Protein AF-L0K5K0-F1 (afdb_monomer_lite)

Foldseek 3Di:
DALLVVLLVCQLPPLCLVLDDPVSSVVSVVPDRDDSVNDDLFDALCVQADVCLLVVLLVQLVVQLVVQLVVVCCVVVLDPPVNVVDVDDDLVSCLDLVSLLSSQLSSLLSLLLSLLVRVAVVRDPQLNVLFPDHSVRLSVVSSVVSSVVLVVLSVVLVVVVVVVVVVVVVVVVVLVVLLVVLVVLCVVCVVVVPPVSVVSSVVSVVVVVVVVVVVVVPPPDDDPSSVSSVVSSVVSSVVSSVSSSVSRCVSCSVVSRLLSSLSSLLSVLVSLQVVLVVLAPPPQDDDADRDDSVDDPHSVVSSVSSVQSVLLSVLSVLLRVLQPDPVVPPDDALLVVLLVLLSLLLRSVQAPGSVSSNLSSVLSSLSSVLSVLCVVVPDDSVLVVPAPLSVLSVVSNPDSHDYPVSSVSNNVSSVVSSVVSVVVVLLVVLVVLVVVLQVLQCVLLVHHDPDDADSPDNDPVRVVLSVQSVVLSVLSVLLSVVCVVCVPACLSVLLNVLSRPPSNPDPDCVLSVLLSVLLVLLVVCCVVPNPPSVLLNVVSSVCSNPPSPVCSVLSVLSVLLSVLVVLLSVLLVPDDCPALQHPPVVQSVLSSVCSNPSHNPSSVVVSLLSVLLPLDFADLVLCVVDDPLVNLVVVQVLLVLVVWDKDADPDPPPLQFGMWTDDPVWIEGEHEEEDDEPDADEQVSVVSQVVCVVVVNGQAYEYAYSYHHDPRNVVVQVVVDPRYYYQYNSNVSNSCSRGNHHRPDPPPD

Radius of gyration: 61.48 Å; chains: 1; bounding box: 123×109×156 Å

Secondary structure (DSSP, 8-state):
--HHHHHHTTTT-GGGGGGS-HHHHHHHHTTPPPPGGG------HHHHS-THHHHHHHHHHHHHHHHHHHHHHHHTTSS-HHHHHTT---HHHHSSHHHHHHHHHHHHHHHHHHHIIIIIITS-HHHHTT--S-HHHHHHHHHHHHHHHHHHHHHHHHHHHHHHHHHHHHHHHHHHHHHHHHHHHHHHHHHHT-HHHHHHHHHHHHHHHHHHHHHTTS-TTS-HHHHHHHHHHHHHHHHHHHHHHTTTSGGGHHHHHHHHHHHHHHHHHHHHHHHHHHHSPTT---------TTT-S-HHHHHHHHHHHHHHHHHHHHHHHTS--TTTS-S--HHHHHHHHHHHHT-GGGBSSHHHHHHHHHHHHHHHHHHHHHHHTT--GGGTTT-HHHHHHHHHHHSSSB-HHHHHHHHHHHHHHHHHHHHHHHHHHHHHHHHHHHHHHHHHHSSPPP----TT---HHHHHHHHHHHHHHHHHHHHHHHHHH-TT-SHHHHHHHHHHHTGGG-S--HHHHHHHHHHHHHHHHHHHH-TTHHHHHHHHHHHHHH-TTTTHHHHHHHHHHHHHHHHHHHHHHHS-TTSTT--HHHHHHHHHHHHHHT-GGGTHHHHHHHHHGGG-PPPTTGGGTS-HHHHHHHHHHHHHHTT-EEEE---TTSTT--EEEEETTEEEEEEEE---TT-EE-HHHHHHHHHHHHTTS-SEEEEEESSEEPHHHHHHHHHH-TTEEEE-HHHHHHHHHTSSPPPP-----

Structure (mmCIF, N/CA/C/O backbone):
data_AF-L0K5K0-F1
#
_entry.id   AF-L0K5K0-F1
#
loop_
_atom_site.group_PDB
_atom_site.id
_atom_site.type_symbol
_atom_site.label_atom_id
_atom_site.label_alt_id
_atom_site.label_comp_id
_atom_site.label_asym_id
_atom_site.label_entity_id
_atom_site.label_seq_id
_atom_site.pdbx_PDB_ins_code
_atom_site.Cartn_x
_atom_site.Cartn_y
_atom_site.Cartn_z
_atom_site.occupancy
_atom_site.B_iso_or_equiv
_atom_site.auth_seq_id
_atom_site.auth_comp_id
_atom_site.auth_asym_id
_atom_site.auth_atom_id
_atom_site.pdbx_PDB_model_num
ATOM 1 N N . MET A 1 1 ? -10.967 -0.265 32.533 1.00 67.75 1 MET A N 1
ATOM 2 C CA . MET A 1 1 ? -12.169 0.565 32.379 1.00 67.75 1 MET A CA 1
ATOM 3 C C . MET A 1 1 ? -12.969 0.418 33.656 1.00 67.75 1 MET A C 1
ATOM 5 O O . MET A 1 1 ? -13.229 -0.733 34.014 1.00 67.75 1 MET A O 1
ATOM 9 N N . SER A 1 2 ? -13.248 1.513 34.366 1.00 81.25 2 SER A N 1
ATOM 10 C CA . SER A 1 2 ? -14.093 1.490 35.574 1.00 81.25 2 SER A CA 1
ATOM 11 C C . SER A 1 2 ? -15.542 1.122 35.218 1.00 81.25 2 SER A C 1
ATOM 13 O O . SER A 1 2 ? -15.910 1.094 34.037 1.00 81.25 2 SER A O 1
ATOM 15 N N . LEU A 1 3 ? -16.376 0.805 36.216 1.00 81.06 3 LEU A N 1
ATOM 16 C CA . LEU A 1 3 ? -17.810 0.592 35.984 1.00 81.06 3 LEU A CA 1
ATOM 17 C C . LEU A 1 3 ? -18.489 1.864 35.466 1.00 81.06 3 LEU A C 1
ATOM 19 O O . LEU A 1 3 ? -19.239 1.794 34.495 1.00 81.06 3 LEU A O 1
ATOM 23 N N . THR A 1 4 ? -18.150 3.023 36.026 1.00 81.31 4 THR A N 1
ATOM 24 C CA . THR A 1 4 ? -18.640 4.334 35.585 1.00 81.31 4 THR A CA 1
ATOM 25 C C . THR A 1 4 ? -18.356 4.574 34.099 1.00 81.31 4 THR A C 1
ATOM 27 O O . THR A 1 4 ? -19.261 4.913 33.343 1.00 81.31 4 THR A O 1
ATOM 30 N N . GLU A 1 5 ? -17.134 4.296 33.628 1.00 82.44 5 GLU A N 1
ATOM 31 C CA . GLU A 1 5 ? -16.781 4.404 32.202 1.00 82.44 5 GLU A CA 1
ATOM 32 C C . GLU A 1 5 ? -17.609 3.443 31.325 1.00 82.44 5 GLU A C 1
ATOM 34 O O . GLU A 1 5 ? -18.028 3.803 30.226 1.00 82.44 5 GLU A O 1
ATOM 39 N N . ARG A 1 6 ? -17.892 2.221 31.809 1.00 84.56 6 ARG A N 1
ATOM 40 C CA . ARG A 1 6 ? -18.754 1.237 31.116 1.00 84.56 6 ARG A CA 1
ATOM 41 C C . ARG A 1 6 ? -20.215 1.677 31.034 1.00 84.56 6 ARG A C 1
ATOM 43 O O . ARG A 1 6 ? -20.886 1.312 30.064 1.00 84.56 6 ARG A O 1
ATOM 50 N N . ILE A 1 7 ? -20.700 2.417 32.029 1.00 83.38 7 ILE A N 1
ATOM 51 C CA . ILE A 1 7 ? -22.034 3.025 32.032 1.00 83.38 7 ILE A CA 1
ATOM 52 C C . ILE A 1 7 ? -22.066 4.167 31.014 1.00 83.38 7 ILE A C 1
ATOM 54 O O . ILE A 1 7 ? -22.929 4.159 30.140 1.00 83.38 7 ILE A O 1
ATOM 58 N N . VAL A 1 8 ? -21.091 5.082 31.065 1.00 81.31 8 VAL A N 1
ATOM 59 C CA . VAL A 1 8 ? -20.981 6.233 30.150 1.00 81.31 8 VAL A CA 1
ATOM 60 C C . VAL A 1 8 ? -20.946 5.805 28.684 1.00 81.31 8 VAL A C 1
ATOM 62 O O . VAL A 1 8 ? -21.651 6.392 27.870 1.00 81.31 8 VAL A O 1
ATOM 65 N N . ASP A 1 9 ? -20.221 4.735 28.350 1.00 81.19 9 ASP A N 1
ATOM 66 C CA . ASP A 1 9 ? -20.156 4.172 26.988 1.00 81.19 9 ASP A CA 1
ATOM 67 C C . ASP A 1 9 ? -21.534 3.748 26.427 1.00 81.19 9 ASP A C 1
ATOM 69 O O . ASP A 1 9 ? -21.728 3.647 25.216 1.00 81.19 9 ASP A O 1
ATOM 73 N N . ARG A 1 10 ? -22.520 3.510 27.301 1.00 80.12 10 ARG A N 1
ATOM 74 C CA . ARG A 1 10 ? -23.895 3.127 26.934 1.00 80.12 10 ARG A CA 1
ATOM 75 C C . ARG A 1 10 ? -24.880 4.298 26.971 1.00 80.12 10 ARG A C 1
ATOM 77 O O . ARG A 1 10 ? -26.008 4.150 26.493 1.00 80.12 10 ARG A O 1
ATOM 84 N N . ILE A 1 11 ? -24.476 5.450 27.508 1.00 77.19 11 ILE A N 1
ATOM 85 C CA . ILE A 1 11 ? -25.296 6.665 27.554 1.00 77.19 11 ILE A CA 1
ATOM 86 C C . ILE A 1 11 ? -25.497 7.202 26.129 1.00 77.19 11 ILE A C 1
ATOM 88 O O . ILE A 1 11 ? -24.592 7.192 25.301 1.00 77.19 11 ILE A O 1
ATOM 92 N N . GLY A 1 12 ? -26.715 7.661 25.826 1.00 67.69 12 GLY A N 1
ATOM 93 C CA . GLY A 1 12 ? -27.074 8.215 24.512 1.00 67.69 12 GLY A CA 1
ATOM 94 C C . GLY A 1 12 ? -27.514 7.176 23.475 1.00 67.69 12 GLY A C 1
ATOM 95 O O . GLY A 1 12 ? -27.945 7.540 22.384 1.00 67.69 12 GLY A O 1
ATOM 96 N N . ASN A 1 13 ? -27.468 5.883 23.806 1.00 77.06 13 ASN A N 1
ATOM 97 C CA . ASN A 1 13 ? -28.067 4.841 22.981 1.00 77.06 13 ASN A CA 1
ATOM 98 C C . ASN A 1 13 ? -29.473 4.501 23.499 1.00 77.06 13 ASN A C 1
ATOM 100 O O . ASN A 1 13 ? -29.628 3.949 24.589 1.00 77.06 13 ASN A O 1
ATOM 104 N N . ASP A 1 14 ? -30.491 4.793 22.679 1.00 75.69 14 ASP A N 1
ATOM 105 C CA . ASP A 1 14 ? -31.921 4.614 22.987 1.00 75.69 14 ASP A CA 1
ATOM 106 C C . ASP A 1 14 ? -32.270 3.220 23.529 1.00 75.69 14 ASP A C 1
ATOM 108 O O . ASP A 1 14 ? -33.229 3.067 24.283 1.00 75.69 14 ASP A O 1
ATOM 112 N N . ARG A 1 15 ? -31.484 2.192 23.178 1.00 79.81 15 ARG A N 1
ATOM 113 C CA . ARG A 1 15 ? -31.662 0.822 23.678 1.00 79.81 15 ARG A CA 1
ATOM 114 C C . ARG A 1 15 ? -31.571 0.730 25.202 1.00 79.81 15 ARG A C 1
ATOM 116 O O . ARG A 1 15 ? -32.263 -0.096 25.786 1.00 79.81 15 ARG A O 1
ATOM 123 N N . TYR A 1 16 ? -30.708 1.529 25.821 1.00 81.88 16 TYR A N 1
ATOM 124 C CA . TYR A 1 16 ? -30.436 1.479 27.259 1.00 81.88 16 TYR A CA 1
ATOM 125 C C . TYR A 1 16 ? -31.247 2.509 28.048 1.00 81.88 16 TYR A C 1
ATOM 127 O O . TYR A 1 16 ? -31.136 2.561 29.268 1.00 81.88 16 TYR A O 1
ATOM 135 N N . ALA A 1 17 ? -32.084 3.309 27.377 1.00 76.38 17 ALA A N 1
ATOM 136 C CA . ALA A 1 17 ? -32.823 4.398 28.008 1.00 76.38 17 ALA A CA 1
ATOM 137 C C . ALA A 1 17 ? -33.716 3.923 29.166 1.00 76.38 17 ALA A C 1
ATOM 139 O O . ALA A 1 17 ? -33.820 4.620 30.166 1.00 76.38 17 ALA A O 1
ATOM 140 N N . ASP A 1 18 ? -34.323 2.738 29.056 1.00 79.06 18 ASP A N 1
ATOM 141 C CA . ASP A 1 18 ? -35.192 2.179 30.103 1.00 79.06 18 ASP A CA 1
ATOM 142 C C . ASP A 1 18 ? -34.413 1.544 31.274 1.00 79.06 18 ASP A C 1
ATOM 144 O O . ASP A 1 18 ? -35.000 1.289 32.324 1.00 79.06 18 ASP A O 1
ATOM 148 N N . ALA A 1 19 ? -33.112 1.288 31.100 1.00 79.38 19 ALA A N 1
ATOM 149 C CA . ALA A 1 19 ? -32.219 0.742 32.125 1.00 79.38 19 ALA A CA 1
ATOM 150 C C . ALA A 1 19 ? -31.442 1.834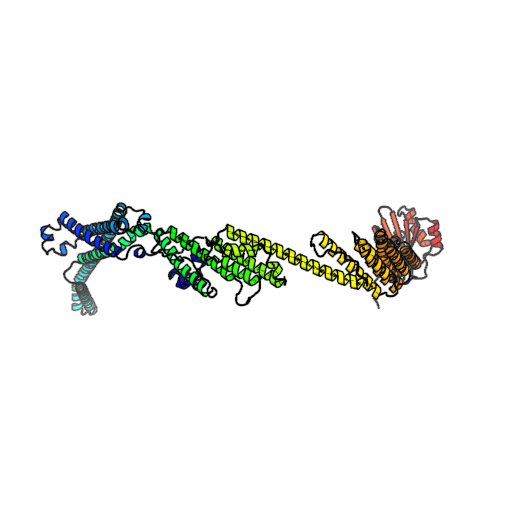 32.886 1.00 79.38 19 ALA A C 1
ATOM 152 O O . ALA A 1 19 ? -30.774 1.539 33.875 1.00 79.38 19 ALA A O 1
ATOM 153 N N . LEU A 1 20 ? -31.510 3.087 32.424 1.00 79.75 20 LEU A N 1
ATOM 154 C CA . LEU A 1 20 ? -30.874 4.230 33.072 1.00 79.75 20 LEU A CA 1
ATOM 155 C C . LEU A 1 20 ? -31.836 4.907 34.066 1.00 79.75 20 LEU A C 1
ATOM 157 O O . LEU A 1 20 ? -33.036 4.999 33.793 1.00 79.75 20 LEU A O 1
ATOM 161 N N . PRO A 1 21 ? -31.316 5.442 35.186 1.00 77.50 21 PRO A N 1
ATOM 162 C CA . PRO A 1 21 ? -32.048 6.367 36.050 1.00 77.50 21 PRO A CA 1
ATOM 163 C C . PRO A 1 21 ? -32.681 7.536 35.272 1.00 77.50 21 PRO A C 1
ATOM 165 O O . PRO A 1 21 ? -32.135 7.991 34.265 1.00 77.50 21 PRO A O 1
ATOM 168 N N . ASP A 1 22 ? -33.846 8.022 35.720 1.00 76.94 22 ASP A N 1
ATOM 169 C CA . ASP A 1 22 ? -34.649 9.037 35.012 1.00 76.94 22 ASP A CA 1
ATOM 170 C C . ASP A 1 22 ? -33.878 10.336 34.720 1.00 76.94 22 ASP A C 1
ATOM 172 O O . ASP A 1 22 ? -34.032 10.926 33.650 1.00 76.94 22 ASP A O 1
ATOM 176 N N . ASP A 1 23 ? -33.047 10.761 35.663 1.00 71.00 23 ASP A N 1
ATOM 177 C CA . ASP A 1 23 ? -32.171 11.927 35.599 1.00 71.00 23 ASP A CA 1
ATOM 178 C C . ASP A 1 23 ? -31.044 11.755 34.573 1.00 71.00 23 ASP A C 1
ATOM 180 O O . ASP A 1 23 ? -30.827 12.640 33.742 1.00 71.00 23 ASP A O 1
ATOM 184 N N . LEU A 1 24 ? -30.386 10.594 34.551 1.00 72.25 24 LEU A N 1
ATOM 185 C CA . LEU A 1 24 ? -29.373 10.274 33.540 1.00 72.25 24 LEU A CA 1
ATOM 186 C C . LEU A 1 24 ? -29.979 10.084 32.152 1.00 72.25 24 LEU A C 1
ATOM 188 O O . LEU A 1 24 ? -29.380 10.470 31.149 1.00 72.25 24 LEU A O 1
ATOM 192 N N . ARG A 1 25 ? -31.195 9.544 32.078 1.00 73.69 25 ARG A N 1
ATOM 193 C CA . ARG A 1 25 ? -31.955 9.428 30.833 1.00 73.69 25 ARG A CA 1
ATOM 194 C C . ARG A 1 25 ? -32.308 10.799 30.254 1.00 73.69 25 ARG A C 1
ATOM 196 O O . ARG A 1 25 ? -32.211 10.983 29.043 1.00 73.69 25 ARG A O 1
ATOM 203 N N . GLU A 1 26 ? -32.707 11.755 31.092 1.00 72.06 26 GLU A N 1
ATOM 204 C CA . GLU A 1 26 ? -33.004 13.128 30.664 1.00 72.06 26 GLU A CA 1
ATOM 205 C C . GLU A 1 26 ? -31.731 13.839 30.174 1.00 72.06 26 GLU A C 1
ATOM 207 O O . GLU A 1 26 ? -31.744 14.454 29.107 1.00 72.06 26 GLU A O 1
ATOM 212 N N . GLN A 1 27 ? -30.601 13.662 30.869 1.00 67.19 27 GLN A N 1
ATOM 213 C CA . GLN A 1 27 ? -29.300 14.182 30.428 1.00 67.19 27 GLN A CA 1
ATOM 214 C C . GLN A 1 27 ? -28.834 13.567 29.099 1.00 67.19 27 GLN A C 1
ATOM 216 O O . GLN A 1 27 ? -28.366 14.292 28.220 1.00 67.19 27 GLN A O 1
ATOM 221 N N . ALA A 1 28 ? -29.027 12.258 28.911 1.00 64.88 28 ALA A N 1
ATOM 222 C CA . ALA A 1 28 ? -28.702 11.558 27.669 1.00 64.88 28 ALA A CA 1
ATOM 223 C C . ALA A 1 28 ? -29.505 12.081 26.463 1.00 64.88 28 ALA A C 1
ATOM 225 O O . ALA A 1 28 ? -28.991 12.127 25.347 1.00 64.88 28 ALA A O 1
ATOM 226 N N . GLN A 1 29 ? -30.759 12.500 26.677 1.00 66.69 29 GLN A N 1
ATOM 227 C CA . GLN A 1 29 ? -31.627 13.054 25.629 1.00 66.69 29 GLN A CA 1
ATOM 228 C C . GLN A 1 29 ? -31.248 14.482 25.210 1.00 66.69 29 GLN A C 1
ATOM 230 O O . GLN A 1 29 ? -31.647 14.927 24.132 1.00 66.69 29 GLN A O 1
ATOM 235 N N . GLU A 1 30 ? -30.484 15.207 26.031 1.00 65.00 30 GLU A N 1
ATOM 236 C CA . GLU A 1 30 ? -30.050 16.577 25.736 1.00 65.00 30 GLU A CA 1
ATOM 237 C C . GLU A 1 30 ? -28.767 16.665 24.878 1.00 65.00 30 GLU A C 1
ATOM 239 O O . GLU A 1 30 ? -28.322 17.780 24.596 1.00 65.00 30 GLU A O 1
ATOM 244 N N . ASP A 1 31 ? -28.191 15.533 24.439 1.00 55.31 31 ASP A N 1
ATOM 245 C CA . ASP A 1 31 ? -26.978 15.434 23.592 1.00 55.31 31 ASP A CA 1
ATOM 246 C C . ASP A 1 31 ? -25.775 16.236 24.137 1.00 55.31 31 ASP A C 1
ATOM 248 O O . ASP A 1 31 ? -24.931 16.769 23.411 1.00 55.31 31 ASP A O 1
ATOM 252 N N . LYS A 1 32 ? -25.707 16.368 25.465 1.00 59.09 32 LYS A N 1
ATOM 253 C CA . LYS A 1 32 ? -24.537 16.887 26.170 1.00 59.09 32 LYS A CA 1
ATOM 254 C C . LYS A 1 32 ? -23.711 15.678 26.571 1.00 59.09 32 LYS A C 1
ATOM 256 O O . LYS A 1 32 ? -24.194 14.850 27.332 1.00 59.09 32 LYS A O 1
ATOM 261 N N . GLY A 1 33 ? -22.488 15.566 26.056 1.00 59.12 33 GLY A N 1
ATOM 262 C CA . GLY A 1 33 ? -21.545 14.560 26.544 1.00 59.12 33 GLY A CA 1
ATOM 263 C C . GLY A 1 33 ? -21.497 14.599 28.073 1.00 59.12 33 GLY A C 1
ATOM 264 O O . GLY A 1 33 ? -21.342 15.677 28.649 1.00 59.12 33 GLY A O 1
ATOM 265 N N . VAL A 1 34 ? -21.709 13.445 28.702 1.00 65.75 34 VAL A N 1
ATOM 266 C CA . VAL A 1 34 ? -21.748 13.304 30.159 1.00 65.75 34 VAL A CA 1
ATOM 267 C C . VAL A 1 34 ? -20.343 12.934 30.620 1.00 65.75 34 VAL A C 1
ATOM 269 O O . VAL A 1 34 ? -19.794 11.929 30.166 1.00 65.75 34 VAL A O 1
ATOM 272 N N . ASP A 1 35 ? -19.742 13.771 31.465 1.00 64.69 35 ASP A N 1
ATOM 273 C CA . ASP A 1 35 ? -18.459 13.458 32.095 1.00 64.69 35 ASP A CA 1
ATOM 274 C C . ASP A 1 35 ? -18.690 12.432 33.208 1.00 64.69 35 ASP A C 1
ATOM 276 O O . ASP A 1 35 ? -19.628 12.569 33.992 1.00 64.69 35 ASP A O 1
ATOM 280 N N . SER A 1 36 ? -17.837 11.410 33.288 1.00 62.84 36 SER A N 1
ATOM 281 C CA . SER A 1 36 ? -17.905 10.391 34.338 1.00 62.84 36 SER A CA 1
ATOM 282 C C . SER A 1 36 ? -17.800 10.976 35.749 1.00 62.84 36 SER A C 1
ATOM 284 O O . SER A 1 36 ? -18.309 10.363 36.680 1.00 62.84 36 SER A O 1
ATOM 286 N N . GLU A 1 37 ? -17.164 12.143 35.913 1.00 63.09 37 GLU A N 1
ATOM 287 C CA . GLU A 1 37 ? -17.035 12.813 37.218 1.00 63.09 37 GLU A CA 1
ATOM 288 C C . GLU A 1 37 ? -18.323 13.533 37.677 1.00 63.09 37 GLU A C 1
ATOM 290 O O . GLU A 1 37 ? -18.443 13.851 38.858 1.00 63.09 37 GLU A O 1
ATOM 295 N N . ASP A 1 38 ? -19.294 13.767 36.782 1.00 65.62 38 ASP A N 1
ATOM 296 C CA . ASP A 1 38 ? -20.511 14.553 37.060 1.00 65.62 38 ASP A CA 1
ATOM 297 C C . ASP A 1 38 ? -21.776 13.687 37.288 1.00 65.62 38 ASP A C 1
ATOM 299 O O . ASP A 1 38 ? -22.881 14.219 37.436 1.00 65.62 38 ASP A O 1
ATOM 303 N N . ILE A 1 39 ? -21.643 12.355 37.307 1.00 72.06 39 ILE A N 1
ATOM 304 C CA . ILE A 1 39 ? -22.771 11.414 37.409 1.00 72.06 39 ILE A CA 1
ATOM 305 C C . ILE A 1 39 ? -23.048 11.070 38.878 1.00 72.06 39 ILE A C 1
ATOM 307 O O . ILE A 1 39 ? -22.278 10.357 39.514 1.00 72.06 39 ILE A O 1
ATOM 311 N N . ASP A 1 40 ? -24.191 11.524 39.395 1.00 73.88 40 ASP A N 1
ATOM 312 C CA . ASP A 1 40 ? -24.696 11.126 40.714 1.00 73.88 40 ASP A CA 1
ATOM 313 C C . ASP A 1 40 ? -25.487 9.814 40.597 1.00 73.88 40 ASP A C 1
ATOM 315 O O . ASP A 1 40 ? -26.619 9.786 40.115 1.00 73.88 40 ASP A O 1
ATOM 319 N N . LEU A 1 41 ? -24.867 8.708 41.014 1.00 79.19 41 LEU A N 1
ATOM 320 C CA . LEU A 1 41 ? -25.497 7.385 41.082 1.00 79.19 41 LEU A CA 1
ATOM 321 C C . LEU A 1 41 ? -25.903 7.009 42.512 1.00 79.19 41 LEU A C 1
ATOM 323 O O . LEU A 1 41 ? -26.331 5.878 42.749 1.00 79.19 41 LEU A O 1
ATOM 327 N N . ALA A 1 42 ? -25.791 7.931 43.472 1.00 78.06 42 ALA A N 1
ATOM 328 C CA . ALA A 1 42 ? -25.967 7.638 44.884 1.00 78.06 42 ALA A CA 1
ATOM 329 C C . ALA A 1 42 ? -27.388 7.143 45.190 1.00 78.06 42 ALA A C 1
ATOM 331 O O . ALA A 1 42 ? -28.366 7.898 45.153 1.00 78.06 42 ALA A O 1
ATOM 332 N N . VAL A 1 43 ? -27.525 5.892 45.634 1.00 78.62 43 VAL A N 1
ATOM 333 C CA . VAL A 1 43 ? -28.817 5.407 46.160 1.00 78.62 43 VAL A CA 1
ATOM 334 C C . VAL A 1 43 ? -29.202 6.178 47.422 1.00 78.62 43 VAL A C 1
ATOM 336 O O . VAL A 1 43 ? -28.334 6.637 48.160 1.00 78.62 43 VAL A O 1
ATOM 339 N N . SER A 1 44 ? -30.488 6.349 47.728 1.00 74.31 44 SER A N 1
ATOM 340 C CA . SER A 1 44 ? -30.903 7.127 48.909 1.00 74.31 44 SER A CA 1
ATOM 341 C C . SER A 1 44 ? -30.506 6.460 50.243 1.00 74.31 44 SER A C 1
ATOM 343 O O . SER A 1 44 ? -30.431 5.236 50.349 1.00 74.31 44 SER A O 1
ATOM 345 N N . THR A 1 45 ? -30.301 7.239 51.319 1.00 72.38 45 THR A N 1
ATOM 346 C CA . THR A 1 45 ? -30.011 6.689 52.668 1.00 72.38 45 THR A CA 1
ATOM 347 C C . THR A 1 45 ? -31.093 5.702 53.131 1.00 72.38 45 THR A C 1
ATOM 349 O O . THR A 1 45 ? -30.803 4.713 53.807 1.00 72.38 45 THR A O 1
ATOM 352 N N . GLY A 1 46 ? -32.346 5.950 52.738 1.00 69.19 46 GLY A N 1
ATOM 353 C CA . GLY A 1 46 ? -33.489 5.086 53.027 1.00 69.19 46 GLY A CA 1
ATOM 354 C C . GLY A 1 46 ? -33.466 3.741 52.298 1.00 69.19 46 GLY A C 1
ATOM 355 O O . GLY A 1 46 ? -34.088 2.805 52.782 1.00 69.19 46 GLY A O 1
ATOM 356 N N . GLU A 1 47 ? -32.738 3.617 51.187 1.00 71.62 47 GLU A N 1
ATOM 357 C CA . GLU A 1 47 ? -32.548 2.343 50.479 1.00 71.62 47 GLU A CA 1
ATOM 358 C C . GLU A 1 47 ? -31.407 1.506 51.055 1.00 71.62 47 GLU A C 1
ATOM 360 O O . GLU A 1 47 ? -31.397 0.285 50.911 1.00 71.62 47 GLU A O 1
ATOM 365 N N . VAL A 1 48 ? -30.452 2.157 51.719 1.00 75.31 48 VAL A N 1
ATOM 366 C CA . VAL A 1 48 ? -29.317 1.495 52.370 1.00 75.31 48 VAL A CA 1
ATOM 367 C C . VAL A 1 48 ? -29.718 0.942 53.741 1.00 75.31 48 VAL A C 1
ATOM 369 O O . VAL A 1 48 ? -29.306 -0.151 54.131 1.00 75.31 48 VAL A O 1
ATOM 372 N N . TYR A 1 49 ? -30.561 1.661 54.488 1.00 76.25 49 TYR A N 1
ATOM 373 C CA . TYR A 1 49 ? -31.082 1.192 55.773 1.00 76.25 49 TYR A CA 1
ATOM 374 C C . TYR A 1 49 ? -32.444 0.502 55.627 1.00 76.25 49 TYR A C 1
ATOM 376 O O . TYR A 1 49 ? -33.279 0.944 54.856 1.00 76.25 49 TYR A O 1
ATOM 384 N N . PRO A 1 50 ? -32.766 -0.516 56.448 1.00 74.44 50 PRO A N 1
ATOM 385 C CA . PRO A 1 50 ? -34.085 -1.148 56.395 1.00 74.44 50 PRO A CA 1
ATOM 386 C C . PRO A 1 50 ? -35.223 -0.138 56.631 1.00 74.44 50 PRO A C 1
ATOM 388 O O . PRO A 1 50 ? -35.140 0.613 57.607 1.00 74.44 50 PRO A O 1
ATOM 391 N N . ASP A 1 51 ? -36.333 -0.227 55.884 1.00 68.94 51 ASP A N 1
ATOM 392 C CA . ASP A 1 51 ? -37.505 0.688 55.916 1.00 68.94 51 ASP A CA 1
ATOM 393 C C . ASP A 1 51 ? -38.016 1.072 57.317 1.00 68.94 51 ASP A C 1
ATOM 395 O O . ASP A 1 51 ? -38.620 2.118 57.550 1.00 68.94 51 ASP A O 1
ATOM 399 N N . LYS A 1 52 ? -37.833 0.186 58.301 1.00 78.62 52 LYS A N 1
ATOM 400 C CA . LYS A 1 52 ? -38.328 0.382 59.673 1.00 78.62 52 LYS A CA 1
ATOM 401 C C . LYS A 1 52 ? -37.359 1.159 60.563 1.00 78.62 52 LYS A C 1
ATOM 403 O O . LYS A 1 52 ? -37.710 1.439 61.711 1.00 78.62 52 LYS A O 1
ATOM 408 N N . THR A 1 53 ? -36.147 1.446 60.102 1.00 84.25 53 THR A N 1
ATOM 409 C CA . THR A 1 53 ? -35.077 2.047 60.911 1.00 84.25 53 THR A CA 1
ATOM 410 C C . THR A 1 53 ? -35.387 3.501 61.227 1.00 84.25 53 THR A C 1
ATOM 412 O O . THR A 1 53 ? -35.376 3.864 62.401 1.00 84.25 53 THR A O 1
ATOM 415 N N . GLU A 1 54 ? -35.797 4.285 60.231 1.00 81.62 54 GLU A N 1
ATOM 416 C CA . GLU A 1 54 ? -36.163 5.696 60.396 1.00 81.62 54 GLU A CA 1
ATOM 417 C C . GLU A 1 54 ? -37.337 5.868 61.377 1.00 81.62 54 GLU A C 1
ATOM 419 O O . GLU A 1 54 ? -37.256 6.617 62.352 1.00 81.62 54 GLU A O 1
ATOM 424 N N . GLN A 1 55 ? -38.405 5.079 61.207 1.00 83.94 55 GLN A N 1
ATOM 425 C CA . GLN A 1 55 ? -39.574 5.115 62.096 1.00 83.94 55 GLN A CA 1
ATOM 426 C C . GLN A 1 55 ? -39.207 4.768 63.544 1.00 83.94 55 GLN A C 1
ATOM 428 O O . GLN A 1 55 ? -39.692 5.391 64.494 1.00 83.94 55 GLN A O 1
ATOM 433 N N . ARG A 1 56 ? -38.344 3.761 63.728 1.00 89.19 56 ARG A N 1
ATOM 434 C CA . ARG A 1 56 ? -37.856 3.359 65.052 1.00 89.19 56 ARG A CA 1
ATOM 435 C C . ARG A 1 56 ? -36.961 4.430 65.658 1.00 89.19 56 ARG A C 1
ATOM 437 O O . ARG A 1 56 ? -37.108 4.696 66.849 1.00 89.19 56 ARG A O 1
ATOM 444 N N . ALA A 1 57 ? -36.099 5.049 64.857 1.00 88.44 57 ALA A N 1
ATOM 445 C CA . ALA A 1 57 ? -35.228 6.131 65.280 1.00 88.44 57 ALA A CA 1
ATOM 446 C C . ALA A 1 57 ? -36.044 7.349 65.729 1.00 88.44 57 ALA A C 1
ATOM 448 O O . ALA A 1 57 ? -35.876 7.836 66.850 1.00 88.44 57 ALA A O 1
ATOM 449 N N . PHE A 1 58 ? -37.009 7.793 64.931 1.00 86.88 58 PHE A N 1
ATOM 450 C CA . PHE A 1 58 ? -37.874 8.908 65.300 1.00 86.88 58 PHE A CA 1
ATOM 451 C C . PHE A 1 58 ? -38.681 8.616 66.577 1.00 86.88 58 PHE A C 1
ATOM 453 O O . PHE A 1 58 ? -38.720 9.431 67.502 1.00 86.88 58 PHE A O 1
ATOM 460 N N . ALA A 1 59 ? -39.246 7.410 66.696 1.00 89.50 59 ALA A N 1
ATOM 461 C CA . ALA A 1 59 ? -39.954 6.993 67.903 1.00 89.50 59 ALA A CA 1
ATOM 462 C C . ALA A 1 59 ? -39.043 6.980 69.145 1.00 89.50 59 ALA A C 1
ATOM 464 O O . ALA A 1 59 ? -39.461 7.432 70.216 1.00 89.50 59 ALA A O 1
ATOM 465 N N . THR A 1 60 ? -37.794 6.509 69.024 1.00 92.88 60 THR A N 1
ATOM 466 C CA . THR A 1 60 ? -36.831 6.559 70.134 1.00 92.88 60 THR A CA 1
ATOM 467 C C . THR A 1 60 ? -36.416 7.984 70.480 1.00 92.88 60 THR A C 1
ATOM 469 O O . THR A 1 60 ? -36.307 8.286 71.668 1.00 92.88 60 THR A O 1
ATOM 472 N N . THR A 1 61 ? -36.274 8.873 69.492 1.00 92.88 61 THR A N 1
ATOM 473 C CA . THR A 1 61 ? -36.013 10.302 69.712 1.00 92.88 61 THR A CA 1
ATOM 474 C C . THR A 1 61 ? -37.105 10.918 70.578 1.00 92.88 61 THR A C 1
ATOM 476 O O . THR A 1 61 ? -36.799 11.482 71.627 1.00 92.88 61 THR A O 1
ATOM 479 N N . LEU A 1 62 ? -38.381 10.743 70.210 1.00 91.50 62 LEU A N 1
ATOM 480 C CA . LEU A 1 62 ? -39.503 11.280 70.987 1.00 91.50 62 LEU A CA 1
ATOM 481 C C . LEU A 1 62 ? -39.592 10.652 72.381 1.00 91.50 62 LEU A C 1
ATOM 483 O O . LEU A 1 62 ? -39.805 11.366 73.358 1.00 91.50 62 LEU A O 1
ATOM 487 N N . ALA A 1 63 ? -39.416 9.334 72.498 1.00 92.50 63 ALA A N 1
ATOM 488 C CA . ALA A 1 63 ? -39.501 8.649 73.785 1.00 92.50 63 ALA A CA 1
ATOM 489 C C . ALA A 1 63 ? -38.416 9.129 74.765 1.00 92.50 63 ALA A C 1
ATOM 491 O O . ALA A 1 63 ? -38.724 9.467 75.911 1.00 92.50 63 ALA A O 1
ATOM 492 N N . VAL A 1 64 ? -37.159 9.203 74.310 1.00 94.56 64 VAL A N 1
ATOM 493 C CA . VAL A 1 64 ? -36.037 9.710 75.117 1.00 94.56 64 VAL A CA 1
ATOM 494 C C . VAL A 1 64 ? -36.252 11.184 75.455 1.00 94.56 64 VAL A C 1
ATOM 496 O O . VAL A 1 64 ? -36.095 11.565 76.616 1.00 94.56 64 VAL A O 1
ATOM 499 N N . ALA A 1 65 ? -36.676 11.992 74.479 1.00 93.06 65 ALA A N 1
ATOM 500 C CA . ALA A 1 65 ? -36.933 13.414 74.671 1.00 93.06 65 ALA A CA 1
ATOM 501 C C . ALA A 1 65 ? -38.023 13.672 75.715 1.00 93.06 65 ALA A C 1
ATOM 503 O O . ALA A 1 65 ? -37.818 14.475 76.618 1.00 93.06 65 ALA A O 1
ATOM 504 N N . VAL A 1 66 ? -39.158 12.969 75.655 1.00 90.50 66 VAL A N 1
ATOM 505 C CA . VAL A 1 66 ? -40.258 13.143 76.619 1.00 90.50 66 VAL A CA 1
ATOM 506 C C . VAL A 1 66 ? -39.813 12.765 78.030 1.00 90.50 66 VAL A C 1
ATOM 508 O O . VAL A 1 66 ? -40.039 13.529 78.967 1.00 90.50 66 VAL A O 1
ATOM 511 N N . VAL A 1 67 ? -39.143 11.619 78.196 1.00 92.19 67 VAL A N 1
ATOM 512 C CA . VAL A 1 67 ? -38.660 11.177 79.514 1.00 92.19 67 VAL A CA 1
ATOM 513 C C . VAL A 1 67 ? -37.662 12.181 80.090 1.00 92.19 67 VAL A C 1
ATOM 515 O O . VAL A 1 67 ? -37.803 12.601 81.240 1.00 92.19 67 VAL A O 1
ATOM 518 N N . LEU A 1 68 ? -36.681 12.604 79.290 1.00 93.81 68 LEU A N 1
ATOM 519 C CA . LEU A 1 68 ? -35.650 13.540 79.726 1.00 93.81 68 LEU A CA 1
ATOM 520 C C . LEU A 1 68 ? -36.222 14.937 79.994 1.00 93.81 68 LEU A C 1
ATOM 522 O O . LEU A 1 68 ? -35.839 15.579 80.969 1.00 93.81 68 LEU A O 1
ATOM 526 N N . TRP A 1 69 ? -37.184 15.390 79.192 1.00 93.19 69 TRP A N 1
ATOM 527 C CA . TRP A 1 69 ? -37.865 16.665 79.396 1.00 93.19 69 TRP A CA 1
ATOM 528 C C . TRP A 1 69 ? -38.637 16.684 80.714 1.00 93.19 69 TRP A C 1
ATOM 530 O O . TRP A 1 69 ? -38.472 17.613 81.503 1.00 93.19 69 TRP A O 1
ATOM 540 N N . LEU A 1 70 ? -39.399 15.628 81.016 1.00 89.25 70 LEU A N 1
ATOM 541 C CA . LEU A 1 70 ? -40.093 15.491 82.300 1.00 89.25 70 LEU A CA 1
ATOM 542 C C . LEU A 1 70 ? -39.108 15.461 83.479 1.00 89.25 70 LEU A C 1
ATOM 544 O O . LEU A 1 70 ? -39.351 16.110 84.497 1.00 89.25 70 LEU A O 1
ATOM 548 N N . MET A 1 71 ? -37.969 14.774 83.337 1.00 90.44 71 MET A N 1
ATOM 549 C CA . MET A 1 71 ? -36.909 14.788 84.353 1.00 90.44 71 MET A CA 1
ATOM 550 C C . MET A 1 71 ? -36.328 16.191 84.562 1.00 90.44 71 MET A C 1
ATOM 552 O O . MET A 1 71 ? -36.157 16.607 85.707 1.00 90.44 71 MET A O 1
ATOM 556 N N . LEU A 1 72 ? -36.061 16.937 83.487 1.00 91.38 72 LEU A N 1
ATOM 557 C CA . LEU A 1 72 ? -35.563 18.313 83.558 1.00 91.38 72 LEU A CA 1
ATOM 558 C C . LEU A 1 72 ? -36.589 19.264 84.181 1.00 91.38 72 LEU A C 1
ATOM 560 O O . LEU A 1 72 ? -36.210 20.144 84.950 1.00 91.38 72 LEU A O 1
ATOM 564 N N . LEU A 1 73 ? -37.882 19.064 83.920 1.00 87.94 73 LEU A N 1
ATOM 565 C CA . LEU A 1 73 ? -38.944 19.845 84.553 1.00 87.94 73 LEU A CA 1
ATOM 566 C C . LEU A 1 73 ? -39.024 19.594 86.059 1.00 87.94 73 LEU A C 1
ATOM 568 O O . LEU A 1 73 ? -39.203 20.544 86.824 1.00 87.94 73 LEU A O 1
ATOM 572 N N . VAL A 1 74 ? -38.849 18.344 86.496 1.00 86.94 74 VAL A N 1
ATOM 573 C CA . VAL A 1 74 ? -38.791 18.005 87.924 1.00 86.94 74 VAL A CA 1
ATOM 574 C C . VAL A 1 74 ? -37.520 18.555 88.571 1.00 86.94 74 VAL A C 1
ATOM 576 O O . VAL A 1 74 ? -37.588 19.208 89.611 1.00 86.94 74 VAL A O 1
ATOM 579 N N . ALA A 1 75 ? -36.361 18.354 87.941 1.00 87.31 75 ALA A N 1
ATOM 580 C CA . ALA A 1 75 ? -35.074 18.835 88.443 1.00 87.31 75 ALA A CA 1
ATOM 581 C C . ALA A 1 75 ? -35.002 20.371 88.504 1.00 87.31 75 ALA A C 1
ATOM 583 O O . ALA A 1 75 ? -34.451 20.931 89.448 1.00 87.31 75 ALA A O 1
ATOM 584 N N . GLY A 1 76 ? -35.603 21.054 87.527 1.00 84.81 76 GLY A N 1
ATOM 585 C CA . GLY A 1 76 ? -35.726 22.510 87.473 1.00 84.81 76 GLY A CA 1
ATOM 586 C C . GLY A 1 76 ? -36.815 23.085 88.384 1.00 84.81 76 GLY A C 1
ATOM 587 O O . GLY A 1 76 ? -37.066 24.288 88.331 1.00 84.81 76 GLY A O 1
ATOM 588 N N . GLY A 1 77 ? -37.490 22.248 89.185 1.00 82.56 77 GLY A N 1
ATOM 589 C CA . GLY A 1 77 ? -38.539 22.663 90.120 1.00 82.56 77 GLY A CA 1
ATOM 590 C C . GLY A 1 77 ? -39.812 23.195 89.454 1.00 82.56 77 GLY A C 1
ATOM 591 O O . GLY A 1 77 ? -40.607 23.862 90.112 1.00 82.56 77 GLY A O 1
ATOM 592 N N . ARG A 1 78 ? -40.005 22.932 88.155 1.00 82.94 78 ARG A N 1
ATOM 593 C CA . ARG A 1 78 ? -41.189 23.342 87.381 1.00 82.94 78 ARG A CA 1
ATOM 594 C C . ARG A 1 78 ? -42.360 22.382 87.565 1.00 82.94 78 ARG A C 1
ATOM 596 O O . ARG A 1 78 ? -43.505 22.806 87.488 1.00 82.94 78 ARG A O 1
ATOM 603 N N . LEU A 1 79 ? -42.069 21.114 87.844 1.00 79.62 79 LEU A N 1
ATOM 604 C CA . LEU A 1 79 ? -43.045 20.080 88.180 1.00 79.62 79 LEU A CA 1
ATOM 605 C C . LEU A 1 79 ? -42.637 19.378 89.476 1.00 79.62 79 LEU A C 1
ATOM 607 O O . LEU A 1 79 ? -41.474 19.037 89.672 1.00 79.62 79 LEU A O 1
ATOM 611 N N . SER A 1 80 ? -43.592 19.110 90.362 1.00 78.69 80 SER A N 1
ATOM 612 C CA . SER A 1 80 ? -43.358 18.198 91.487 1.00 78.69 80 SER A CA 1
ATOM 613 C C . SER A 1 80 ? -43.576 16.735 91.064 1.00 78.69 80 SER A C 1
ATOM 615 O O . SER A 1 80 ? -44.421 16.467 90.205 1.00 78.69 80 SER A O 1
ATOM 617 N N . PRO A 1 81 ? -42.909 15.753 91.704 1.00 75.00 81 PRO A N 1
ATOM 618 C CA . PRO A 1 81 ? -43.144 14.330 91.424 1.00 75.00 81 PRO A CA 1
ATOM 619 C C . PRO A 1 81 ? -44.611 13.900 91.591 1.00 75.00 81 PRO A C 1
ATOM 621 O O . PRO A 1 81 ? -45.071 12.974 90.931 1.00 75.00 81 PRO A O 1
ATOM 624 N N . VAL A 1 82 ? -45.361 14.589 92.457 1.00 75.50 82 VAL A N 1
ATOM 625 C CA . VAL A 1 82 ? -46.786 14.324 92.708 1.00 75.50 82 VAL A CA 1
ATOM 626 C C . VAL A 1 82 ? -47.665 14.841 91.562 1.00 75.50 82 VAL A C 1
ATOM 628 O O . VAL A 1 82 ? -48.601 14.154 91.162 1.00 75.50 82 VAL A O 1
ATOM 631 N N . GLN A 1 83 ? -47.347 16.008 90.989 1.00 71.81 83 GLN A N 1
ATOM 632 C CA . GLN A 1 83 ? -48.050 16.566 89.821 1.00 71.81 83 GLN A CA 1
ATOM 633 C C . GLN A 1 83 ? -47.804 15.768 88.537 1.00 71.81 83 GLN A C 1
ATOM 635 O O . GLN A 1 83 ? -48.628 15.807 87.637 1.00 71.81 83 GLN A O 1
ATOM 640 N N . LEU A 1 84 ? -46.700 15.022 88.452 1.00 69.31 84 LEU A N 1
ATOM 641 C CA . LEU A 1 84 ? -46.451 14.114 87.331 1.00 69.31 84 LEU A CA 1
ATOM 642 C C . LEU A 1 84 ? -47.444 12.933 87.312 1.00 69.31 84 LEU A C 1
ATOM 644 O O . LEU A 1 84 ? -47.799 12.432 86.250 1.00 69.31 84 LEU A O 1
ATOM 648 N N . LEU A 1 85 ? -47.876 12.478 88.497 1.00 68.88 85 LEU A N 1
ATOM 649 C CA . LEU A 1 85 ? -48.759 11.318 88.678 1.00 68.88 85 LEU A CA 1
ATOM 650 C C . LEU A 1 85 ? -50.248 11.694 88.749 1.00 68.88 85 LEU A C 1
ATOM 652 O O . LEU A 1 85 ? -51.107 10.849 88.505 1.00 68.88 85 LEU A O 1
ATOM 656 N N . ALA A 1 86 ? -50.562 12.947 89.080 1.00 67.62 86 ALA A N 1
ATOM 657 C CA . ALA A 1 86 ? -51.916 13.487 89.061 1.00 67.62 86 ALA A CA 1
ATOM 658 C C . ALA A 1 86 ? -52.147 14.231 87.736 1.00 67.62 86 ALA A C 1
ATOM 660 O O . ALA A 1 86 ? -51.421 15.162 87.422 1.00 67.62 86 ALA A O 1
ATOM 661 N N . THR A 1 87 ? -53.152 13.845 86.950 1.00 57.34 87 THR A N 1
ATOM 662 C CA . THR A 1 87 ? -53.429 14.369 85.596 1.00 57.34 87 THR A CA 1
ATOM 663 C C . THR A 1 87 ? -53.946 15.820 85.583 1.00 57.34 87 THR A C 1
ATOM 665 O O . THR A 1 87 ? -55.067 16.080 85.146 1.00 57.34 87 THR A O 1
ATOM 668 N N . GLY A 1 88 ? -53.163 16.777 86.081 1.00 59.19 88 GLY A N 1
ATOM 669 C CA . GLY A 1 88 ? -53.541 18.187 86.138 1.00 59.19 88 GLY A CA 1
ATOM 670 C C . GLY A 1 88 ? -52.338 19.114 86.288 1.00 59.19 88 GLY A C 1
ATOM 671 O O . GLY A 1 88 ? -51.935 19.429 87.405 1.00 59.19 88 GLY A O 1
ATOM 672 N N . PHE A 1 89 ? -51.808 19.585 85.160 1.00 67.06 89 PHE A N 1
ATOM 673 C CA . PHE A 1 89 ? -50.902 20.734 85.070 1.00 67.06 89 PHE A CA 1
ATOM 674 C C . PHE A 1 89 ? -51.527 21.779 84.132 1.00 67.06 89 PHE A C 1
ATOM 676 O O . PHE A 1 89 ? -52.284 21.415 83.228 1.00 67.06 89 PHE A O 1
ATOM 683 N N . SER A 1 90 ? -51.253 23.071 84.348 1.00 69.69 90 SER A N 1
ATOM 684 C CA . SER A 1 90 ? -51.731 24.112 83.431 1.00 69.69 90 SER A CA 1
ATOM 685 C C . SER A 1 90 ? -50.883 24.123 82.161 1.00 69.69 90 SER A C 1
ATOM 687 O O . SER A 1 90 ? -49.660 24.002 82.226 1.00 69.69 90 SER A O 1
ATOM 689 N N . ILE A 1 91 ? -51.520 24.312 81.004 1.00 67.81 91 ILE A N 1
ATOM 690 C CA . ILE A 1 91 ? -50.822 24.510 79.724 1.00 67.81 91 ILE A CA 1
ATOM 691 C C . ILE A 1 91 ? -49.907 25.745 79.798 1.00 67.81 91 ILE A C 1
ATOM 693 O O . ILE A 1 91 ? -48.817 25.735 79.227 1.00 67.81 91 ILE A O 1
ATOM 697 N N . ASP A 1 92 ? -50.300 26.756 80.576 1.00 69.06 92 ASP A N 1
ATOM 698 C CA . ASP A 1 92 ? -49.530 27.985 80.802 1.00 69.06 92 ASP A CA 1
ATOM 699 C C . ASP A 1 92 ? -48.134 27.709 81.389 1.00 69.06 92 ASP A C 1
ATOM 701 O O . ASP A 1 92 ? -47.156 28.359 81.023 1.00 69.06 92 ASP A O 1
ATOM 705 N N . ASP A 1 93 ? -48.011 26.692 82.250 1.00 73.12 93 ASP A N 1
ATOM 706 C CA . ASP A 1 93 ? -46.739 26.334 82.886 1.00 73.12 93 ASP A CA 1
ATOM 707 C C . ASP A 1 93 ? -45.783 25.625 81.914 1.00 73.12 93 ASP A C 1
ATOM 709 O O . ASP A 1 93 ? -44.561 25.689 82.080 1.00 73.12 93 ASP A O 1
ATOM 713 N N . LEU A 1 94 ? -46.321 24.970 80.877 1.00 72.50 94 LEU A N 1
ATOM 714 C CA . LEU A 1 94 ? -45.532 24.315 79.829 1.00 72.50 94 LEU A CA 1
ATOM 715 C C . LEU A 1 94 ? -45.097 25.273 78.722 1.00 72.50 94 LEU A C 1
ATOM 717 O O . LEU A 1 94 ? -44.077 25.046 78.064 1.00 72.50 94 LEU A O 1
ATOM 721 N N . LEU A 1 95 ? -45.845 26.353 78.508 1.00 77.25 95 LEU A N 1
ATOM 722 C CA . LEU A 1 95 ? -45.591 27.278 77.416 1.00 77.25 95 LEU A CA 1
ATOM 723 C C . LEU A 1 95 ? -44.726 28.473 77.848 1.00 77.25 95 LEU A C 1
ATOM 725 O O . LEU A 1 95 ? -45.013 29.625 77.538 1.00 77.25 95 LEU A O 1
ATOM 729 N N . THR A 1 96 ? -43.604 28.187 78.515 1.00 81.31 96 THR A N 1
ATOM 730 C CA . THR A 1 96 ? -42.585 29.192 78.857 1.00 81.31 96 THR A CA 1
ATOM 731 C C . THR A 1 96 ? -41.268 28.937 78.127 1.00 81.31 96 THR A C 1
ATOM 733 O O . THR A 1 96 ? -40.901 27.795 77.845 1.00 81.31 96 THR A O 1
ATOM 736 N N . PHE A 1 97 ? -40.500 30.000 77.872 1.00 80.00 97 PHE A N 1
ATOM 737 C CA . PHE A 1 97 ? -39.207 29.899 77.183 1.00 80.00 97 PHE A CA 1
ATOM 738 C C . PHE A 1 97 ? -38.212 28.983 77.913 1.00 80.00 97 PHE A C 1
ATOM 740 O O . PHE A 1 97 ? -37.478 28.224 77.287 1.00 80.00 97 PHE A O 1
ATOM 747 N N . THR A 1 98 ? -38.211 28.997 79.251 1.00 83.44 98 THR A N 1
ATOM 748 C CA . THR A 1 98 ? -37.363 28.096 80.048 1.00 83.44 98 THR A CA 1
ATOM 749 C C . THR A 1 98 ? -37.746 26.629 79.848 1.00 83.44 98 THR A C 1
ATOM 751 O O . THR A 1 98 ? -36.866 25.781 79.720 1.00 83.44 98 THR A O 1
ATOM 754 N N . VAL A 1 99 ? -39.046 26.326 79.796 1.00 87.06 99 VAL A N 1
ATOM 755 C CA . VAL A 1 99 ? -39.549 24.960 79.594 1.00 87.06 99 VAL A CA 1
ATOM 756 C C . VAL A 1 99 ? -39.298 24.478 78.165 1.00 87.06 99 VAL A C 1
ATOM 758 O O . VAL A 1 99 ? -38.906 23.323 77.985 1.00 87.06 99 VAL A O 1
ATOM 761 N N . TYR A 1 100 ? -39.390 25.374 77.179 1.00 86.81 100 TYR A N 1
ATOM 762 C CA . TYR A 1 100 ? -38.946 25.093 75.815 1.00 86.81 100 TYR A CA 1
ATOM 763 C C . TYR A 1 100 ? -37.438 24.832 75.752 1.00 86.81 100 TYR A C 1
ATOM 765 O O . TYR A 1 100 ? -37.007 23.910 75.074 1.00 86.81 100 TYR A O 1
ATOM 773 N N . GLY A 1 101 ? -36.621 25.577 76.502 1.00 86.12 101 GLY A N 1
ATOM 774 C CA . GLY A 1 101 ? -35.185 25.305 76.608 1.00 86.12 101 GLY A CA 1
ATOM 775 C C . GLY A 1 101 ? -34.893 23.884 77.105 1.00 86.12 101 GLY A C 1
ATOM 776 O O . GLY A 1 101 ? -34.062 23.188 76.525 1.00 86.12 101 GLY A O 1
ATOM 777 N N . TYR A 1 102 ? -35.623 23.410 78.123 1.00 91.75 102 TYR A N 1
ATOM 778 C CA . TYR A 1 102 ? -35.526 22.015 78.572 1.00 91.75 102 TYR A CA 1
ATOM 779 C C . TYR A 1 102 ? -35.985 21.021 77.503 1.00 91.75 102 TYR A C 1
ATOM 781 O O . TYR A 1 102 ? -35.369 19.968 77.360 1.00 91.75 102 TYR A O 1
ATOM 789 N N . PHE A 1 103 ? -37.037 21.349 76.751 1.00 91.56 103 PHE A N 1
ATOM 790 C CA . PHE A 1 103 ? -37.519 20.517 75.653 1.00 91.56 103 PHE A CA 1
ATOM 791 C C . PHE A 1 103 ? -36.499 20.421 74.519 1.00 91.56 103 PHE A C 1
ATOM 793 O O . PHE A 1 103 ? -36.187 19.321 74.087 1.00 91.56 103 PHE A O 1
ATOM 800 N N . ALA A 1 104 ? -35.932 21.545 74.082 1.00 88.81 104 ALA A N 1
ATOM 801 C CA . ALA A 1 104 ? -34.934 21.602 73.021 1.00 88.81 104 ALA A CA 1
ATOM 802 C C . ALA A 1 104 ? -33.684 20.785 73.378 1.00 88.81 104 ALA A C 1
ATOM 804 O O . ALA A 1 104 ? -33.210 20.000 72.562 1.00 88.81 104 ALA A O 1
ATOM 805 N N . VAL A 1 105 ? -33.189 20.904 74.617 1.00 93.12 105 VAL A N 1
ATOM 806 C CA . VAL A 1 105 ? -32.070 20.080 75.107 1.00 93.12 105 VAL A CA 1
ATOM 807 C C . VAL A 1 105 ? -32.454 18.601 75.145 1.00 93.12 105 VAL A C 1
ATOM 809 O O . VAL A 1 105 ? -31.685 17.756 74.690 1.00 93.12 105 VAL A O 1
ATOM 812 N N . ALA A 1 106 ? -33.640 18.271 75.661 1.00 93.94 106 ALA A N 1
ATOM 813 C CA . ALA A 1 106 ? -34.089 16.888 75.750 1.00 93.94 106 ALA A CA 1
ATOM 814 C C . ALA A 1 106 ? -34.289 16.243 74.371 1.00 93.94 106 ALA A C 1
ATOM 816 O O . ALA A 1 106 ? -33.902 15.093 74.170 1.00 93.94 106 ALA A O 1
ATOM 817 N N . LEU A 1 107 ? -34.846 16.994 73.421 1.00 93.00 107 LEU A N 1
ATOM 818 C CA . LEU A 1 107 ? -35.042 16.572 72.042 1.00 93.00 107 LEU A CA 1
ATOM 819 C C . LEU A 1 107 ? -33.705 16.381 71.332 1.00 93.00 107 LEU A C 1
ATOM 821 O O . LEU A 1 107 ? -33.515 15.350 70.704 1.00 93.00 107 LEU A O 1
ATOM 825 N N . ALA A 1 108 ? -32.752 17.297 71.515 1.00 92.94 108 ALA A N 1
ATOM 826 C CA . ALA A 1 108 ? -31.408 17.171 70.959 1.00 92.94 108 ALA A CA 1
ATOM 827 C C . ALA A 1 108 ? -30.679 15.912 71.455 1.00 92.94 108 ALA A C 1
ATOM 829 O O . ALA A 1 108 ? -30.115 15.167 70.655 1.00 92.94 108 ALA A O 1
ATOM 830 N N . VAL A 1 109 ? -30.738 15.636 72.763 1.00 95.12 109 VAL A N 1
ATOM 831 C CA . VAL A 1 109 ? -30.179 14.402 73.342 1.00 95.12 109 VAL A CA 1
ATOM 832 C C . VAL A 1 109 ? -30.923 13.172 72.819 1.00 95.12 109 VAL A C 1
ATOM 834 O O . VAL A 1 109 ? -30.292 12.165 72.509 1.00 95.12 109 VAL A O 1
ATOM 837 N N . GLY A 1 110 ? -32.250 13.247 72.680 1.00 94.56 110 GLY A N 1
ATOM 838 C CA . GLY A 1 110 ? -33.060 12.194 72.070 1.00 94.56 110 GLY A CA 1
ATOM 839 C C . GLY A 1 110 ? -32.613 11.864 70.646 1.00 94.56 110 GLY A C 1
ATOM 840 O O . GLY A 1 110 ? -32.390 10.691 70.345 1.00 94.56 110 GLY A O 1
ATOM 841 N N . THR A 1 111 ? -32.406 12.886 69.810 1.00 91.50 111 THR A N 1
ATOM 842 C CA . THR A 1 111 ? -31.928 12.737 68.429 1.00 91.50 111 THR A CA 1
ATOM 843 C C . THR A 1 111 ? -30.547 12.094 68.399 1.00 91.50 111 THR A C 1
ATOM 845 O O . THR A 1 111 ? -30.346 11.126 67.672 1.00 91.50 111 THR A O 1
ATOM 848 N N . GLY A 1 112 ? -29.615 12.544 69.245 1.00 91.62 112 GLY A N 1
ATOM 849 C CA . GLY A 1 112 ? -28.276 11.959 69.305 1.00 91.62 112 GLY A CA 1
ATOM 850 C C . GLY A 1 112 ? -28.255 10.506 69.783 1.00 91.62 112 GLY A C 1
ATOM 851 O O . GLY A 1 112 ? -27.547 9.682 69.206 1.00 91.62 112 GLY A O 1
ATOM 852 N N . VAL A 1 113 ? -29.022 10.157 70.828 1.00 93.88 113 VAL A N 1
ATOM 853 C CA . VAL A 1 113 ? -29.103 8.764 71.323 1.00 93.88 113 VAL A CA 1
ATOM 854 C C . VAL A 1 113 ? -29.670 7.855 70.240 1.00 93.88 113 VAL A C 1
ATOM 856 O O . VAL A 1 113 ? -29.187 6.740 70.038 1.00 93.88 113 VAL A O 1
ATOM 859 N N . SER A 1 114 ? -30.702 8.340 69.557 1.00 92.56 114 SER A N 1
ATOM 860 C CA . SER A 1 114 ? -31.367 7.617 68.488 1.00 92.56 114 SER A CA 1
ATOM 861 C C . SER A 1 114 ? -30.444 7.380 67.292 1.00 92.56 114 SER A C 1
ATOM 863 O O . SER A 1 114 ? -30.289 6.230 66.875 1.00 92.56 114 SER A O 1
ATOM 865 N N . ALA A 1 115 ? -29.755 8.428 66.825 1.00 89.12 115 ALA A N 1
ATOM 866 C CA . ALA A 1 115 ? -28.789 8.357 65.731 1.00 89.12 115 ALA A CA 1
ATOM 867 C C . ALA A 1 115 ? -27.687 7.324 66.015 1.00 89.12 115 ALA A C 1
ATOM 869 O O . ALA A 1 115 ? -27.503 6.367 65.265 1.00 89.12 115 ALA A O 1
ATOM 870 N N . ALA A 1 116 ? -27.037 7.433 67.177 1.00 89.81 116 ALA A N 1
ATOM 871 C CA . ALA A 1 116 ? -25.984 6.510 67.594 1.00 89.81 116 ALA A CA 1
ATOM 872 C C . ALA A 1 116 ? -26.460 5.051 67.725 1.00 89.81 116 ALA A C 1
ATOM 874 O O . ALA A 1 116 ? -25.700 4.108 67.476 1.00 89.81 116 ALA A O 1
ATOM 875 N N . HIS A 1 117 ? -27.707 4.837 68.154 1.00 91.06 117 HIS A N 1
ATOM 876 C CA . HIS A 1 117 ? -28.239 3.492 68.330 1.00 91.06 117 HIS A CA 1
ATOM 877 C C . HIS A 1 117 ? -28.623 2.843 67.004 1.00 91.06 117 HIS A C 1
ATOM 879 O O . HIS A 1 117 ? -28.211 1.710 66.759 1.00 91.06 117 HIS A O 1
ATOM 885 N N . TRP A 1 118 ? -29.424 3.527 66.187 1.00 89.88 118 TRP A N 1
ATOM 886 C CA . TRP A 1 118 ? -30.029 2.937 64.995 1.00 89.88 118 TRP A CA 1
ATOM 887 C C . TRP A 1 118 ? -29.119 2.981 63.773 1.00 89.88 118 TRP A C 1
ATOM 889 O O . TRP A 1 118 ? -29.032 1.966 63.090 1.00 89.88 118 TRP A O 1
ATOM 899 N N . TYR A 1 119 ? -28.393 4.079 63.564 1.00 86.19 119 TYR A N 1
ATOM 900 C CA . TYR A 1 119 ? -27.582 4.274 62.359 1.00 86.19 119 TYR A CA 1
ATOM 901 C C . TYR A 1 119 ? -26.114 3.864 62.517 1.00 86.19 119 TYR A C 1
ATOM 903 O O . TYR A 1 119 ? -25.427 3.710 61.526 1.00 86.19 119 TYR A O 1
ATOM 911 N N . VAL A 1 120 ? -25.617 3.620 63.736 1.00 86.31 120 VAL A N 1
ATOM 912 C CA . VAL A 1 120 ? -24.234 3.125 63.925 1.00 86.31 120 VAL A CA 1
ATOM 913 C C . VAL A 1 120 ? -24.223 1.754 64.584 1.00 86.31 120 VAL A C 1
ATOM 915 O O . VAL A 1 120 ? -23.728 0.770 64.040 1.00 86.31 120 VAL A O 1
ATOM 918 N N . ARG A 1 121 ? -24.815 1.634 65.777 1.00 85.75 121 ARG A N 1
ATOM 919 C CA . ARG A 1 121 ? -24.735 0.384 66.548 1.00 85.75 121 ARG A CA 1
ATOM 920 C C . ARG A 1 121 ? -25.580 -0.754 65.967 1.00 85.75 121 ARG A C 1
ATOM 922 O O . ARG A 1 121 ? -25.197 -1.916 66.086 1.00 85.75 121 ARG A O 1
ATOM 929 N N . ARG A 1 122 ? -26.760 -0.438 65.433 1.00 86.88 122 ARG A N 1
ATOM 930 C CA . ARG A 1 122 ? -27.691 -1.387 64.798 1.00 86.88 122 ARG A CA 1
ATOM 931 C C . ARG A 1 122 ? -27.578 -1.392 63.272 1.00 86.88 122 ARG A C 1
ATOM 933 O O . ARG A 1 122 ? -28.368 -2.103 62.656 1.00 86.88 122 ARG A O 1
ATOM 940 N N . ALA A 1 123 ? -26.613 -0.667 62.702 1.00 81.38 123 ALA A N 1
ATOM 941 C CA . ALA A 1 123 ? -26.332 -0.725 61.276 1.00 81.38 123 ALA A CA 1
ATOM 942 C C . ALA A 1 123 ? -26.029 -2.177 60.847 1.00 81.38 123 ALA A C 1
ATOM 944 O O . ALA A 1 123 ? -25.389 -2.906 61.627 1.00 81.38 123 ALA A O 1
ATOM 945 N N . PRO A 1 124 ? -26.498 -2.606 59.662 1.00 77.62 124 PRO A N 1
ATOM 946 C CA . PRO A 1 124 ? -26.060 -3.829 58.984 1.00 77.62 124 PRO A CA 1
ATOM 947 C C . PRO A 1 124 ? -24.531 -3.991 58.954 1.00 77.62 124 PRO A C 1
ATOM 949 O O . PRO A 1 124 ? -23.796 -3.018 59.136 1.00 77.62 124 PRO A O 1
ATOM 952 N N . SER A 1 125 ? -24.045 -5.228 58.819 1.00 71.75 125 SER A N 1
ATOM 953 C CA . SER A 1 125 ? -22.605 -5.548 58.848 1.00 71.75 125 SER A CA 1
ATOM 954 C C . SER A 1 125 ? -21.839 -4.800 57.765 1.00 71.75 125 SER A C 1
ATOM 956 O O . SER A 1 125 ? -20.795 -4.227 58.047 1.00 71.75 125 SER A O 1
ATOM 958 N N . GLU A 1 126 ? -22.431 -4.764 56.580 1.00 70.88 126 GLU A N 1
ATOM 959 C CA . GLU A 1 126 ? -21.897 -4.251 55.322 1.00 70.88 126 GLU A CA 1
ATOM 960 C C . GLU A 1 126 ? -21.677 -2.734 55.417 1.00 70.88 126 GLU A C 1
ATOM 962 O O . GLU A 1 126 ? -20.651 -2.197 55.017 1.00 70.88 126 GLU A O 1
ATOM 967 N N . ILE A 1 127 ? -22.612 -2.044 56.071 1.00 75.88 127 ILE A N 1
ATOM 968 C CA . ILE A 1 127 ? -22.563 -0.597 56.303 1.00 75.88 127 ILE A CA 1
ATOM 969 C C . ILE A 1 127 ? -21.556 -0.262 57.403 1.00 75.88 127 ILE A C 1
ATOM 971 O O . ILE A 1 127 ? -20.827 0.717 57.309 1.00 75.88 127 ILE A O 1
ATOM 975 N N . ARG A 1 128 ? -21.493 -1.073 58.466 1.00 74.12 128 ARG A N 1
ATOM 976 C CA . ARG A 1 128 ? -20.674 -0.778 59.651 1.00 74.12 128 ARG A CA 1
ATOM 977 C C . ARG A 1 128 ? -19.177 -0.700 59.348 1.00 74.12 128 ARG A C 1
ATOM 979 O O . ARG A 1 128 ? -18.472 -0.018 60.083 1.00 74.12 128 ARG A O 1
ATOM 986 N N . GLU A 1 129 ? -18.707 -1.403 58.323 1.00 72.38 129 GLU A N 1
ATOM 987 C CA . GLU A 1 129 ? -17.304 -1.369 57.891 1.00 72.38 129 GLU A CA 1
ATOM 988 C C . GLU A 1 129 ? -16.922 -0.052 57.203 1.00 72.38 129 GLU A C 1
ATOM 990 O O . GLU A 1 129 ? -15.762 0.338 57.272 1.00 72.38 129 GLU A O 1
ATOM 995 N N . HIS A 1 130 ? -17.904 0.659 56.643 1.00 73.69 130 HIS A N 1
ATOM 996 C CA . HIS A 1 130 ? -17.731 1.942 55.956 1.00 73.69 130 HIS A CA 1
ATOM 997 C C . HIS A 1 130 ? -17.998 3.150 56.874 1.00 73.69 130 HIS A C 1
ATOM 999 O O . HIS A 1 130 ? -17.765 4.289 56.495 1.00 73.69 130 HIS A O 1
ATOM 1005 N N . LEU A 1 131 ? -18.473 2.921 58.106 1.00 78.75 131 LEU A N 1
ATOM 1006 C CA . LEU A 1 131 ? -18.722 3.988 59.075 1.00 78.75 131 LEU A CA 1
ATOM 1007 C C . LEU A 1 131 ? -17.451 4.368 59.842 1.00 78.75 131 LEU A C 1
ATOM 1009 O O . LEU A 1 131 ? -17.040 3.666 60.771 1.00 78.75 131 LEU A O 1
ATOM 1013 N N . ASP A 1 132 ? -16.910 5.549 59.553 1.00 74.50 132 ASP A N 1
ATOM 1014 C CA . ASP A 1 132 ? -15.789 6.128 60.306 1.00 74.50 132 ASP A CA 1
ATOM 1015 C C . ASP A 1 132 ? -16.189 6.570 61.728 1.00 74.50 132 ASP A C 1
ATOM 1017 O O . ASP A 1 132 ? -15.390 6.536 62.679 1.00 74.50 132 ASP A O 1
ATOM 1021 N N . ALA A 1 133 ? -17.444 6.992 61.920 1.00 75.12 133 ALA A N 1
ATOM 1022 C CA . ALA A 1 133 ? -17.907 7.535 63.188 1.00 75.12 133 ALA A CA 1
ATOM 1023 C C . ALA A 1 133 ? -18.279 6.450 64.215 1.00 75.12 133 ALA A C 1
ATOM 1025 O O . ALA A 1 133 ? -19.205 5.654 64.057 1.00 75.12 133 ALA A O 1
ATOM 1026 N N . SER A 1 134 ? -17.622 6.481 65.381 1.00 85.31 134 SER A N 1
ATOM 1027 C CA . SER A 1 134 ? -18.046 5.659 66.524 1.00 85.31 134 SER A CA 1
ATOM 1028 C C . SER A 1 134 ? -19.410 6.116 67.082 1.00 85.31 134 SER A C 1
ATOM 1030 O O . SER A 1 134 ? -19.696 7.318 67.078 1.00 85.31 134 SER A O 1
ATOM 1032 N N . PRO A 1 135 ? -20.210 5.227 67.717 1.00 86.81 135 PRO A N 1
ATOM 1033 C CA . PRO A 1 135 ? -21.513 5.600 68.283 1.00 86.81 135 PRO A CA 1
ATOM 1034 C C . PRO A 1 135 ? -2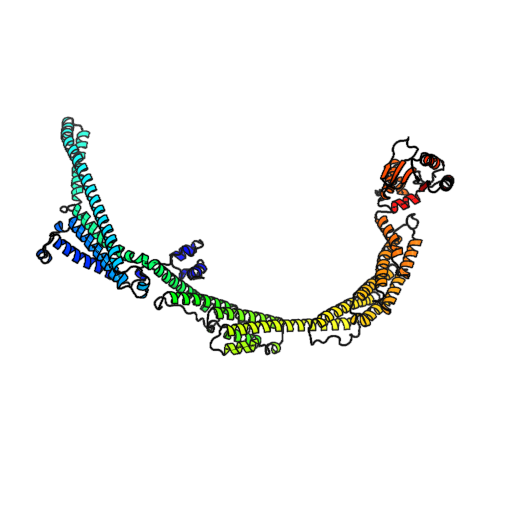1.453 6.784 69.257 1.00 86.81 135 PRO A C 1
ATOM 1036 O O . PRO A 1 135 ? -22.412 7.539 69.393 1.00 86.81 135 PRO A O 1
ATOM 1039 N N . LEU A 1 136 ? -20.330 6.951 69.963 1.00 87.38 136 LEU A N 1
ATOM 1040 C CA . LEU A 1 136 ? -20.132 8.066 70.884 1.00 87.38 136 LEU A CA 1
ATOM 1041 C C . LEU A 1 136 ? -19.908 9.389 70.140 1.00 87.38 136 LEU A C 1
ATOM 1043 O O . LEU A 1 136 ? -20.437 10.413 70.563 1.00 87.38 136 LEU A O 1
ATOM 1047 N N . VAL A 1 137 ? -19.159 9.367 69.037 1.00 85.88 137 VAL A N 1
ATOM 1048 C CA . VAL A 1 137 ? -18.930 10.550 68.195 1.00 85.88 137 VAL A CA 1
ATOM 1049 C C . VAL A 1 137 ? -20.240 10.988 67.547 1.00 85.88 137 VAL A C 1
ATOM 1051 O O . VAL A 1 137 ? -20.598 12.159 67.675 1.00 85.88 137 VAL A O 1
ATOM 1054 N N . THR A 1 138 ? -21.008 10.063 66.966 1.00 86.31 138 THR A N 1
ATOM 1055 C CA . THR A 1 138 ? -22.333 10.349 66.389 1.00 86.31 138 THR A CA 1
ATOM 1056 C C . THR A 1 138 ? -23.296 10.886 67.447 1.00 86.31 138 THR A C 1
ATOM 1058 O O . THR A 1 138 ? -23.942 11.907 67.244 1.00 86.31 138 THR A O 1
ATOM 1061 N N . PHE A 1 139 ? -23.332 10.285 68.644 1.00 90.44 139 PHE A N 1
ATOM 1062 C CA . PHE A 1 139 ? -24.148 10.805 69.745 1.00 90.44 139 PHE A CA 1
ATOM 1063 C C . PHE A 1 139 ? -23.817 12.270 70.063 1.00 90.44 139 PHE A C 1
ATOM 1065 O O . PHE A 1 139 ? -24.723 13.104 70.149 1.00 90.44 139 PHE A O 1
ATOM 1072 N N . VAL A 1 140 ? -22.533 12.590 70.254 1.00 88.69 140 VAL A N 1
ATOM 1073 C CA . VAL A 1 140 ? -22.097 13.937 70.649 1.00 88.69 140 VAL A CA 1
ATOM 1074 C C . VAL A 1 140 ? -22.373 14.947 69.538 1.00 88.69 140 VAL A C 1
ATOM 1076 O O . VAL A 1 140 ? -22.982 15.983 69.800 1.00 88.69 140 VAL A O 1
ATOM 1079 N N . THR A 1 141 ? -21.957 14.646 68.310 1.00 85.25 141 THR A N 1
ATOM 1080 C CA . THR A 1 141 ? -22.092 15.548 67.156 1.00 85.25 141 THR A CA 1
ATOM 1081 C C . THR A 1 141 ? -23.557 15.837 66.845 1.00 85.25 141 THR A C 1
ATOM 1083 O O . THR A 1 141 ? -23.957 17.003 66.853 1.00 85.25 141 THR A O 1
ATOM 1086 N N . THR A 1 142 ? -24.393 14.804 66.703 1.00 87.38 142 THR A N 1
ATOM 1087 C CA . THR A 1 142 ? -25.826 14.966 66.432 1.00 87.38 142 THR A CA 1
ATOM 1088 C C . THR A 1 142 ? -26.537 15.703 67.569 1.00 87.38 142 THR A C 1
ATOM 1090 O O . THR A 1 142 ? -27.376 16.563 67.300 1.00 87.38 142 THR A O 1
ATOM 1093 N N . THR A 1 143 ? -26.185 15.445 68.837 1.00 90.94 143 THR A N 1
ATOM 1094 C CA . THR A 1 143 ? -26.764 16.173 69.985 1.00 90.94 143 THR A CA 1
ATOM 1095 C C . THR A 1 143 ? -26.403 17.658 69.950 1.00 90.94 143 THR A C 1
ATOM 1097 O O . THR A 1 143 ? -27.268 18.509 70.163 1.00 90.94 143 THR A O 1
ATOM 1100 N N . VAL A 1 144 ? -25.138 17.995 69.681 1.00 87.81 144 VAL A N 1
ATOM 1101 C CA . VAL A 1 144 ? -24.674 19.391 69.640 1.00 87.81 144 VAL A CA 1
ATOM 1102 C C . VAL A 1 144 ? -25.327 20.146 68.485 1.00 87.81 144 VAL A C 1
ATOM 1104 O O . VAL A 1 144 ? -25.874 21.227 68.711 1.00 87.81 144 VAL A O 1
ATOM 1107 N N . ILE A 1 145 ? -25.323 19.569 67.279 1.00 84.56 145 ILE A N 1
ATOM 1108 C CA . ILE A 1 145 ? -25.924 20.171 66.081 1.00 84.56 145 ILE A CA 1
ATOM 1109 C C . ILE A 1 145 ? -27.427 20.372 66.291 1.00 84.56 145 ILE A C 1
ATOM 1111 O O . ILE A 1 145 ? -27.920 21.491 66.153 1.00 84.56 145 ILE A O 1
ATOM 1115 N N . SER A 1 146 ? -28.144 19.326 66.717 1.00 85.62 146 SER A N 1
ATOM 1116 C CA . SER A 1 146 ? -29.589 19.405 66.970 1.00 85.62 146 SER A CA 1
ATOM 1117 C C . SER A 1 146 ? -29.919 20.446 68.039 1.00 85.62 146 SER A C 1
ATOM 1119 O O . SER A 1 146 ? -30.848 21.235 67.877 1.00 85.62 146 SER A O 1
ATOM 1121 N N . GLY A 1 147 ? -29.126 20.509 69.113 1.00 85.25 147 GLY A N 1
ATOM 1122 C CA . GLY A 1 147 ? -29.288 21.510 70.166 1.00 85.25 147 GLY A CA 1
ATOM 1123 C C . GLY A 1 147 ? -29.140 22.937 69.641 1.00 85.25 147 GLY A C 1
ATOM 1124 O O . GLY A 1 147 ? -29.972 23.791 69.946 1.00 85.25 147 GLY A O 1
ATOM 1125 N N . LEU A 1 148 ? -28.125 23.189 68.810 1.00 83.44 148 LEU A N 1
ATOM 1126 C CA . LEU A 1 148 ? -27.913 24.477 68.143 1.00 83.44 148 LEU A CA 1
ATOM 1127 C C . LEU A 1 148 ? -29.098 24.851 67.246 1.00 83.44 148 LEU A C 1
ATOM 1129 O O . LEU A 1 148 ? -29.625 25.958 67.367 1.00 83.44 148 LEU A O 1
ATOM 1133 N N . VAL A 1 149 ? -29.561 23.919 66.409 1.00 79.69 149 VAL A N 1
ATOM 1134 C CA . VAL A 1 149 ? -30.704 24.119 65.505 1.00 79.69 149 VAL A CA 1
ATOM 1135 C C . VAL A 1 149 ? -31.978 24.451 66.289 1.00 79.69 149 VAL A C 1
ATOM 1137 O O . VAL A 1 149 ? -32.648 25.442 65.992 1.00 79.69 149 VAL A O 1
ATOM 1140 N N . PHE A 1 150 ? -32.301 23.688 67.337 1.00 85.56 150 PHE A N 1
ATOM 1141 C CA . PHE A 1 150 ? -33.518 23.913 68.126 1.00 85.56 150 PHE A CA 1
ATOM 1142 C C . PHE A 1 150 ? -33.473 25.204 68.952 1.00 85.56 150 PHE A C 1
ATOM 1144 O O . PHE A 1 150 ? -34.509 25.854 69.126 1.00 85.56 150 PHE A O 1
ATOM 1151 N N . LEU A 1 151 ? -32.293 25.604 69.441 1.00 82.62 151 LEU A N 1
ATOM 1152 C CA . LEU A 1 151 ? -32.097 26.879 70.139 1.00 82.62 151 LEU A CA 1
ATOM 1153 C C . LEU A 1 151 ? -32.213 28.077 69.188 1.00 82.62 151 LEU A C 1
ATOM 1155 O O . LEU A 1 151 ? -32.837 29.077 69.547 1.00 82.62 151 LEU A O 1
ATOM 1159 N N . LEU A 1 152 ? -31.668 27.974 67.972 1.00 77.31 152 LEU A N 1
ATOM 1160 C CA . LEU A 1 152 ? -31.826 28.997 66.935 1.00 77.31 152 LEU A CA 1
ATOM 1161 C C . LEU A 1 152 ? -33.292 29.143 66.511 1.00 77.31 152 LEU A C 1
ATOM 1163 O O . LEU A 1 152 ? -33.782 30.268 66.410 1.00 77.31 152 LEU A O 1
ATOM 1167 N N . ALA A 1 153 ? -34.018 28.031 66.355 1.00 71.75 153 ALA A N 1
ATOM 1168 C CA . ALA A 1 153 ? -35.458 28.050 66.099 1.00 71.75 153 ALA A CA 1
ATOM 1169 C C . ALA A 1 153 ? -36.235 28.755 67.231 1.00 71.75 153 ALA A C 1
ATOM 1171 O O . ALA A 1 153 ? -37.136 29.555 66.964 1.00 71.75 153 ALA A O 1
ATOM 1172 N N . ALA A 1 154 ? -35.837 28.536 68.491 1.00 74.94 154 ALA A N 1
ATOM 1173 C CA . ALA A 1 154 ? -36.397 29.226 69.659 1.00 74.94 154 ALA A CA 1
ATOM 1174 C C . ALA A 1 154 ? -36.175 30.742 69.607 1.00 74.94 154 ALA A C 1
ATOM 1176 O O . ALA A 1 154 ? -37.096 31.527 69.840 1.00 74.94 154 ALA A O 1
ATOM 1177 N N . LEU A 1 155 ? -34.936 31.151 69.316 1.00 75.88 155 LEU A N 1
ATOM 1178 C CA . LEU A 1 155 ? -34.533 32.552 69.243 1.00 75.88 155 LEU A CA 1
ATOM 1179 C C . LEU A 1 155 ? -35.264 33.272 68.104 1.00 75.88 155 LEU A C 1
ATOM 1181 O O . LEU A 1 155 ? -35.759 34.381 68.299 1.00 75.88 155 LEU A O 1
ATOM 1185 N N . GLY A 1 156 ? -35.378 32.623 66.941 1.00 69.12 156 GLY A N 1
ATOM 1186 C CA . GLY A 1 156 ? -36.137 33.124 65.796 1.00 69.12 156 GLY A CA 1
ATOM 1187 C C . GLY A 1 156 ? -37.616 33.330 66.124 1.00 69.12 156 GLY A C 1
ATOM 1188 O O . GLY A 1 156 ? -38.160 34.404 65.863 1.00 69.12 156 GLY A O 1
ATOM 1189 N N . GLY A 1 157 ? -38.249 32.353 66.784 1.00 68.75 157 GLY A N 1
ATOM 1190 C CA . GLY A 1 157 ? -39.622 32.490 67.279 1.00 68.75 157 GLY A CA 1
ATOM 1191 C C . GLY A 1 157 ? -39.779 33.657 68.261 1.00 68.75 157 GLY A C 1
ATOM 1192 O O . GLY A 1 157 ? -40.696 34.466 68.139 1.00 68.75 157 GLY A O 1
ATOM 1193 N N . TRP A 1 158 ? -38.844 33.814 69.198 1.00 71.06 158 TRP A N 1
ATOM 1194 C CA . TRP A 1 158 ? -38.882 34.899 70.181 1.00 71.06 158 TRP A CA 1
ATOM 1195 C C . TRP A 1 158 ? -38.723 36.296 69.554 1.00 71.06 158 TRP A C 1
ATOM 1197 O O . TRP A 1 158 ? -39.449 37.228 69.911 1.00 71.06 158 TRP A O 1
ATOM 1207 N N . LEU A 1 159 ? -37.828 36.446 68.574 1.00 68.94 159 LEU A N 1
ATOM 1208 C CA . LEU A 1 159 ? -37.648 37.699 67.833 1.00 68.94 159 LEU A CA 1
ATOM 1209 C C . LEU A 1 159 ? -38.914 38.104 67.059 1.00 68.94 159 LEU A C 1
ATOM 1211 O O . LEU A 1 159 ? -39.249 39.290 67.021 1.00 68.94 159 LEU A O 1
ATOM 1215 N N . LEU A 1 160 ? -39.658 37.136 66.511 1.00 64.38 160 LEU A N 1
ATOM 1216 C CA . LEU A 1 160 ? -40.947 37.385 65.852 1.00 64.38 160 LEU A CA 1
ATOM 1217 C C . LEU A 1 160 ? -42.005 37.931 66.829 1.00 64.38 160 LEU A C 1
ATOM 1219 O O . LEU A 1 160 ? -42.714 38.882 66.491 1.00 64.38 160 LEU A O 1
ATOM 1223 N N . VAL A 1 161 ? -42.075 37.400 68.057 1.00 65.50 161 VAL A N 1
ATOM 1224 C CA . VAL A 1 161 ? -42.990 37.894 69.110 1.00 65.50 161 VAL A CA 1
ATOM 1225 C C . VAL A 1 161 ? -42.645 39.329 69.521 1.00 65.50 161 VAL A C 1
ATOM 1227 O O . VAL A 1 161 ? -43.529 40.184 69.608 1.00 65.50 161 VAL A O 1
ATOM 1230 N N . MET A 1 162 ? -41.358 39.620 69.733 1.00 62.69 162 MET A N 1
ATOM 1231 C CA . MET A 1 162 ? -40.892 40.961 70.109 1.00 62.69 162 MET A CA 1
ATOM 1232 C C . MET A 1 162 ? -41.148 41.999 69.007 1.00 62.69 162 MET A C 1
ATOM 1234 O O . MET A 1 162 ? -41.536 43.132 69.307 1.00 62.69 162 MET A O 1
ATOM 1238 N N . GLY A 1 163 ? -40.996 41.611 67.736 1.00 64.94 163 GLY A N 1
ATOM 1239 C CA . GLY A 1 163 ? -41.344 42.452 66.589 1.00 64.94 163 GLY A CA 1
ATOM 1240 C C . GLY A 1 163 ? -42.838 42.790 66.529 1.00 64.94 163 GLY A C 1
ATOM 1241 O O . GLY A 1 163 ? -43.202 43.947 66.304 1.00 64.94 163 GLY A O 1
ATOM 1242 N N . ALA A 1 164 ? -43.709 41.814 66.805 1.00 61.53 164 ALA A N 1
ATOM 1243 C CA . ALA A 1 164 ? -45.159 42.014 66.833 1.00 61.53 164 ALA A CA 1
ATOM 1244 C C . ALA A 1 164 ? -45.615 42.946 67.978 1.00 61.53 164 ALA A C 1
ATOM 1246 O O . ALA A 1 164 ? -46.459 43.821 67.769 1.00 61.53 164 ALA A O 1
ATOM 1247 N N . LEU A 1 165 ? -45.018 42.822 69.170 1.00 57.22 165 LEU A N 1
ATOM 1248 C CA . LEU A 1 165 ? -45.317 43.670 70.335 1.00 57.22 165 LEU A CA 1
ATOM 1249 C C . LEU A 1 165 ? -44.900 45.135 70.133 1.00 57.22 165 LEU A C 1
ATOM 1251 O O . LEU A 1 165 ? -45.649 46.046 70.495 1.00 57.22 165 LEU A O 1
ATOM 1255 N N . LEU A 1 166 ? -43.738 45.381 69.519 1.00 56.78 166 LEU A N 1
ATOM 1256 C CA . LEU A 1 166 ? -43.273 46.736 69.204 1.00 56.78 166 LEU A CA 1
ATOM 1257 C C . LEU A 1 166 ? -44.213 47.429 68.198 1.00 56.78 166 LEU A C 1
ATOM 1259 O O . LEU A 1 166 ? -44.556 48.599 68.375 1.00 56.78 166 LEU A O 1
ATOM 1263 N N . GLY A 1 167 ? -44.684 46.690 67.186 1.00 57.75 167 GLY A N 1
ATOM 1264 C CA . GLY A 1 167 ? -45.673 47.172 66.218 1.00 57.75 167 GLY A CA 1
ATOM 1265 C C . GLY A 1 167 ? -47.023 47.516 66.859 1.00 57.75 167 GLY A C 1
ATOM 1266 O O . GLY A 1 167 ? -47.598 48.566 66.561 1.00 57.75 167 GLY A O 1
ATOM 1267 N N . ALA A 1 168 ? -47.496 46.689 67.795 1.00 59.19 168 ALA A N 1
ATOM 1268 C CA . ALA A 1 168 ? -48.749 46.919 68.514 1.00 59.19 168 ALA A CA 1
ATOM 1269 C C . ALA A 1 168 ? -48.695 48.162 69.426 1.00 59.19 168 ALA A C 1
ATOM 1271 O O . ALA A 1 168 ? -49.623 48.969 69.419 1.00 59.19 168 ALA A O 1
ATOM 1272 N N . ILE A 1 169 ? -47.595 48.377 70.160 1.00 57.78 169 ILE A N 1
ATOM 1273 C CA . ILE A 1 169 ? -47.425 49.540 71.055 1.00 57.78 169 ILE A CA 1
ATOM 1274 C C . ILE A 1 169 ? -47.393 50.859 70.266 1.00 57.78 169 ILE A C 1
ATOM 1276 O O . ILE A 1 169 ? -48.021 51.842 70.670 1.00 57.78 169 ILE A O 1
ATOM 1280 N N . VAL A 1 170 ? -46.701 50.886 69.121 1.00 56.97 170 VAL A N 1
ATOM 1281 C CA . VAL A 1 170 ? -46.651 52.061 68.234 1.00 56.97 170 VAL A CA 1
ATOM 1282 C C . VAL A 1 170 ? -48.031 52.360 67.644 1.00 56.97 170 VAL A C 1
ATOM 1284 O O . VAL A 1 170 ? -48.463 53.514 67.654 1.00 56.97 170 VAL A O 1
ATOM 1287 N N . ALA A 1 171 ? -48.761 51.334 67.198 1.00 55.66 171 ALA A N 1
ATOM 1288 C CA . ALA A 1 171 ? -50.123 51.491 66.693 1.00 55.66 171 ALA A CA 1
ATOM 1289 C C . ALA A 1 171 ? -51.079 52.046 67.765 1.00 55.66 171 ALA A C 1
ATOM 1291 O O . ALA A 1 171 ? -51.872 52.942 67.478 1.00 55.66 171 ALA A O 1
ATOM 1292 N N . LEU A 1 172 ? -50.963 51.583 69.013 1.00 59.75 172 LEU A N 1
ATOM 1293 C CA . LEU A 1 172 ? -51.823 51.993 70.129 1.00 59.75 172 LEU A CA 1
ATOM 1294 C C . LEU A 1 172 ? -51.547 53.441 70.585 1.00 59.75 172 LEU A C 1
ATOM 1296 O O . LEU A 1 172 ? -52.480 54.185 70.890 1.00 59.75 172 LEU A O 1
ATOM 1300 N N . LEU A 1 173 ? -50.284 53.885 70.543 1.00 59.94 173 LEU A N 1
ATOM 1301 C CA . LEU A 1 173 ? -49.891 55.285 70.766 1.00 59.94 173 LEU A CA 1
ATOM 1302 C C . LEU A 1 173 ? -50.430 56.227 69.678 1.00 59.94 173 LEU A C 1
ATOM 1304 O O . LEU A 1 173 ? -50.960 57.294 69.995 1.00 59.94 173 LEU A O 1
ATOM 1308 N N . VAL A 1 174 ? -50.343 55.827 68.405 1.00 60.31 174 VAL A N 1
ATOM 1309 C CA . VAL A 1 174 ? -50.910 56.585 67.274 1.00 60.31 174 VAL A CA 1
ATOM 1310 C C . VAL A 1 174 ? -52.436 56.678 67.391 1.00 60.31 174 VAL A C 1
ATOM 1312 O O . VAL A 1 174 ? -53.014 57.745 67.170 1.00 60.31 174 VAL A O 1
ATOM 1315 N N . LEU A 1 175 ? -53.087 55.592 67.813 1.00 59.47 175 LEU A N 1
ATOM 1316 C CA . LEU A 1 175 ? -54.533 55.526 68.020 1.00 59.47 175 LEU A CA 1
ATOM 1317 C C . LEU A 1 175 ? -55.005 56.449 69.155 1.00 59.47 175 LEU A C 1
ATOM 1319 O O . LEU A 1 175 ? -55.990 57.169 68.998 1.00 59.47 175 LEU A O 1
ATOM 1323 N N . LEU A 1 176 ? -54.281 56.483 70.279 1.00 64.94 176 LEU A N 1
ATOM 1324 C CA . LEU A 1 176 ? -54.589 57.349 71.423 1.00 64.94 176 LEU A CA 1
ATOM 1325 C C . LEU A 1 176 ? -54.534 58.839 71.038 1.00 64.94 176 LEU A C 1
ATOM 1327 O O . LEU A 1 176 ? -55.422 59.615 71.401 1.00 64.94 176 LEU A O 1
ATOM 1331 N N . VAL A 1 177 ? -53.520 59.230 70.259 1.00 67.44 177 VAL A N 1
ATOM 1332 C CA . VAL A 1 177 ? -53.367 60.599 69.738 1.00 67.44 177 VAL A CA 1
ATOM 1333 C C . VAL A 1 177 ? -54.491 60.943 68.756 1.00 67.44 177 VAL A C 1
ATOM 1335 O O . VAL A 1 177 ? -55.069 62.029 68.841 1.00 67.44 177 VAL A O 1
ATOM 1338 N N . ALA A 1 178 ? -54.859 60.014 67.869 1.00 58.22 178 ALA A N 1
ATOM 1339 C CA . ALA A 1 178 ? -55.960 60.205 66.926 1.00 58.22 178 ALA A CA 1
ATOM 1340 C C . ALA A 1 178 ? -57.315 60.391 67.637 1.00 58.22 178 ALA A C 1
ATOM 1342 O O . ALA A 1 178 ? -58.085 61.282 67.270 1.00 58.22 178 ALA A O 1
ATOM 1343 N N . ILE A 1 179 ? -57.588 59.621 68.698 1.00 65.25 179 ILE A N 1
ATOM 1344 C CA . ILE A 1 179 ? -58.820 59.737 69.495 1.00 65.25 179 ILE A CA 1
ATOM 1345 C C . ILE A 1 179 ? -58.882 61.091 70.214 1.00 65.25 179 ILE A C 1
ATOM 1347 O O . ILE A 1 179 ? -59.889 61.795 70.100 1.00 65.25 179 ILE A O 1
ATOM 1351 N N . LEU A 1 180 ? -57.803 61.502 70.888 1.00 72.00 180 LEU A N 1
ATOM 1352 C CA . LEU A 1 180 ? -57.736 62.788 71.596 1.00 72.00 180 LEU A CA 1
ATOM 1353 C C . LEU A 1 180 ? -57.939 63.994 70.665 1.00 72.00 180 LEU A C 1
ATOM 1355 O O . LEU A 1 180 ? -58.559 64.979 71.068 1.00 72.00 180 LEU A O 1
ATOM 1359 N N . LEU A 1 181 ? -57.466 63.911 69.417 1.00 67.25 181 LEU A N 1
ATOM 1360 C CA . LEU A 1 181 ? -57.648 64.958 68.406 1.00 67.25 181 LEU A CA 1
ATOM 1361 C C . LEU A 1 181 ? -59.039 64.929 67.747 1.00 67.25 181 LEU A C 1
ATOM 1363 O O . LEU A 1 181 ? -59.546 65.973 67.333 1.00 67.25 181 LEU A O 1
ATOM 1367 N N . SER A 1 182 ? -59.686 63.761 67.676 1.00 63.34 182 SER A N 1
ATOM 1368 C CA . SER A 1 182 ? -60.985 63.591 67.005 1.00 63.34 182 SER A CA 1
ATOM 1369 C C . SER A 1 182 ? -62.161 64.245 67.743 1.00 63.34 182 SER A C 1
ATOM 1371 O O . SER A 1 182 ? -63.077 64.750 67.096 1.00 63.34 182 SER A O 1
ATOM 1373 N N . ILE A 1 183 ? -62.122 64.313 69.079 1.00 73.56 183 ILE A N 1
ATOM 1374 C CA . ILE A 1 183 ? -63.189 64.888 69.920 1.00 73.56 183 ILE A CA 1
ATOM 1375 C C . ILE A 1 183 ? -63.362 66.406 69.699 1.00 73.56 183 ILE A C 1
ATOM 1377 O O . ILE A 1 183 ? -64.475 66.830 69.375 1.00 73.56 183 ILE A O 1
ATOM 1381 N N . PRO A 1 184 ? -62.317 67.253 69.811 1.00 70.50 184 PRO A N 1
ATOM 1382 C CA . PRO A 1 184 ? -62.450 68.682 69.524 1.00 70.50 184 PRO A CA 1
ATOM 1383 C C . PRO A 1 184 ? -62.762 68.960 68.045 1.00 70.50 184 PRO A C 1
ATOM 1385 O O . PRO A 1 184 ? -63.484 69.912 67.747 1.00 70.50 184 PRO A O 1
ATOM 1388 N N . LEU A 1 185 ? -62.291 68.111 67.121 1.00 66.56 185 LEU A N 1
ATOM 1389 C CA . LEU A 1 185 ? -62.580 68.230 65.687 1.00 66.56 185 LEU A CA 1
ATOM 1390 C C . LEU A 1 185 ? -64.047 67.897 65.352 1.00 66.56 185 LEU A C 1
ATOM 1392 O O . LEU A 1 185 ? -64.665 68.596 64.547 1.00 66.56 185 LEU A O 1
ATOM 1396 N N . ALA A 1 186 ? -64.634 66.894 66.013 1.00 65.69 186 ALA A N 1
ATOM 1397 C CA . ALA A 1 186 ? -66.059 66.575 65.917 1.00 65.69 186 ALA A CA 1
ATOM 1398 C C . ALA A 1 186 ? -66.931 67.712 66.473 1.00 65.69 186 ALA A C 1
ATOM 1400 O O . ALA A 1 186 ? -67.918 68.109 65.849 1.00 65.69 186 ALA A O 1
ATOM 1401 N N . LEU A 1 187 ? -66.532 68.284 67.617 1.00 73.31 187 LEU A N 1
ATOM 1402 C CA . LEU A 1 187 ? -67.221 69.418 68.234 1.00 73.31 187 LEU A CA 1
ATOM 1403 C C . LEU A 1 187 ? -67.184 70.657 67.324 1.00 73.31 187 LEU A C 1
ATOM 1405 O O . LEU A 1 187 ? -68.206 71.314 67.130 1.00 73.31 187 LEU A O 1
ATOM 1409 N N . TYR A 1 188 ? -66.024 70.937 66.718 1.00 72.25 188 TYR A N 1
ATOM 1410 C CA . TYR A 1 188 ? -65.851 72.006 65.731 1.00 72.25 188 TYR A CA 1
ATOM 1411 C C . TYR A 1 188 ? -66.739 71.797 64.495 1.00 72.25 188 TYR A C 1
ATOM 1413 O O . TYR A 1 188 ? -67.452 72.718 64.087 1.00 72.25 188 TYR A O 1
ATOM 1421 N N . GLY A 1 189 ? -66.742 70.585 63.929 1.00 66.88 189 GLY A N 1
ATOM 1422 C CA . GLY A 1 189 ? -67.547 70.241 62.755 1.00 66.88 189 GLY A CA 1
ATOM 1423 C C . GLY A 1 189 ? -69.052 70.406 62.987 1.00 66.88 189 GLY A C 1
ATOM 1424 O O . GLY A 1 189 ? -69.741 70.980 62.142 1.00 66.88 189 GLY A O 1
ATOM 1425 N N . LEU A 1 190 ? -69.553 69.989 64.155 1.00 71.00 190 LEU A N 1
ATOM 1426 C CA . LEU A 1 190 ? -70.956 70.159 64.556 1.00 71.00 190 LEU A CA 1
ATOM 1427 C C . LEU A 1 190 ? -71.344 71.631 64.769 1.00 71.00 190 LEU A C 1
ATOM 1429 O O . LEU A 1 190 ? -72.429 72.041 64.360 1.00 71.00 190 LEU A O 1
ATOM 1433 N N . LEU A 1 191 ? -70.459 72.445 65.355 1.00 74.94 191 LEU A N 1
ATOM 1434 C CA . LEU A 1 191 ? -70.699 73.877 65.593 1.00 74.94 191 LEU A CA 1
ATOM 1435 C C . LEU A 1 191 ? -70.686 74.719 64.311 1.00 74.94 191 LEU A C 1
ATOM 1437 O O . LEU A 1 191 ? -71.429 75.695 64.208 1.00 74.94 191 LEU A O 1
ATOM 1441 N N . LYS A 1 192 ? -69.834 74.373 63.340 1.00 71.50 192 LYS A N 1
ATOM 1442 C CA . LYS A 1 192 ? -69.669 75.123 62.082 1.00 71.50 192 LYS A CA 1
ATOM 1443 C C . LYS A 1 192 ? -70.445 74.542 60.899 1.00 71.50 192 LYS A C 1
ATOM 1445 O O . LYS A 1 192 ? -70.395 75.127 59.821 1.00 71.50 192 LYS A O 1
ATOM 1450 N N . TRP A 1 193 ? -71.172 73.438 61.097 1.00 59.59 193 TRP A N 1
ATOM 1451 C CA . TRP A 1 193 ? -71.881 72.709 60.035 1.00 59.59 193 TRP A CA 1
ATOM 1452 C C . TRP A 1 193 ? -70.961 72.290 58.869 1.00 59.59 193 TRP A C 1
ATOM 1454 O O . TRP A 1 193 ? -71.381 72.213 57.712 1.00 59.59 193 TRP A O 1
ATOM 1464 N N . ASP A 1 194 ? -69.698 71.973 59.173 1.00 65.88 194 ASP A N 1
ATOM 1465 C CA . ASP A 1 194 ? -68.740 71.476 58.185 1.00 65.88 194 ASP A CA 1
ATOM 1466 C C . ASP A 1 194 ? -68.822 69.947 58.080 1.00 65.88 194 ASP A C 1
ATOM 1468 O O . ASP A 1 194 ? -68.324 69.197 58.926 1.00 65.88 194 ASP A O 1
ATOM 1472 N N . ARG A 1 195 ? -69.443 69.479 56.992 1.00 62.22 195 ARG A N 1
ATOM 1473 C CA . ARG A 1 195 ? -69.633 68.051 56.700 1.00 62.22 195 ARG A CA 1
ATOM 1474 C C . ARG A 1 195 ? -68.314 67.285 56.547 1.00 62.22 195 ARG A C 1
ATOM 1476 O O . ARG A 1 195 ? -68.307 66.079 56.775 1.00 62.22 195 ARG A O 1
ATOM 1483 N N . ARG A 1 196 ? -67.202 67.945 56.195 1.00 59.84 196 ARG A N 1
ATOM 1484 C CA . ARG A 1 196 ? -65.892 67.286 56.053 1.00 59.84 196 ARG A CA 1
ATOM 1485 C C . ARG A 1 196 ? -65.250 67.010 57.411 1.00 59.84 196 ARG A C 1
ATOM 1487 O O . ARG A 1 196 ? -64.765 65.905 57.627 1.00 59.84 196 ARG A O 1
ATOM 1494 N N . ALA A 1 197 ? -65.323 67.954 58.348 1.00 63.81 197 ALA A N 1
ATOM 1495 C CA . ALA A 1 197 ? -64.821 67.762 59.711 1.00 63.81 197 ALA A CA 1
ATOM 1496 C C . ALA A 1 197 ? -65.603 66.673 60.473 1.00 63.81 197 ALA A C 1
ATOM 1498 O O . ALA A 1 197 ? -65.002 65.866 61.185 1.00 63.81 197 ALA A O 1
ATOM 1499 N N . ILE A 1 198 ? -66.924 66.596 60.258 1.00 63.19 198 ILE A N 1
ATOM 1500 C CA . ILE A 1 198 ? -67.784 65.524 60.793 1.00 63.19 198 ILE A CA 1
ATOM 1501 C C . ILE A 1 198 ? -67.426 64.169 60.156 1.00 63.19 198 ILE A C 1
ATOM 1503 O O . ILE A 1 198 ? -67.304 63.168 60.855 1.00 63.19 198 ILE A O 1
ATOM 1507 N N . GLY A 1 199 ? -67.193 64.126 58.839 1.00 59.19 199 GLY A N 1
ATOM 1508 C CA . GLY A 1 199 ? -66.802 62.896 58.140 1.00 59.19 199 GLY A CA 1
ATOM 1509 C C . GLY A 1 199 ? -65.454 62.325 58.596 1.00 59.19 199 GLY A C 1
ATOM 1510 O O . GLY A 1 199 ? -65.335 61.119 58.787 1.00 59.19 199 GLY A O 1
ATOM 1511 N N . VAL A 1 200 ? -64.453 63.179 58.833 1.00 65.19 200 VAL A N 1
ATOM 1512 C CA . VAL A 1 200 ? -63.118 62.755 59.300 1.00 65.19 200 VAL A CA 1
ATOM 1513 C C . VAL A 1 200 ? -63.158 62.216 60.733 1.00 65.19 200 VAL A C 1
ATOM 1515 O O . VAL A 1 200 ? -62.503 61.221 61.036 1.00 65.19 200 VAL A O 1
ATOM 1518 N N . SER A 1 201 ? -63.961 62.819 61.611 1.00 61.25 201 SER A N 1
ATOM 1519 C CA . SER A 1 201 ? -64.102 62.349 62.995 1.00 61.25 201 SER A CA 1
ATOM 1520 C C . SER A 1 201 ? -64.885 61.032 63.092 1.00 61.25 201 SER A C 1
ATOM 1522 O O . SER A 1 201 ? -64.483 60.148 63.847 1.00 61.25 201 SER A O 1
ATOM 1524 N N . VAL A 1 202 ? -65.923 60.839 62.269 1.00 65.00 202 VAL A N 1
ATOM 1525 C CA . VAL A 1 202 ? -66.621 59.544 62.147 1.00 65.00 202 VAL A CA 1
ATOM 1526 C C . VAL A 1 202 ? -65.703 58.472 61.542 1.00 65.00 202 VAL A C 1
ATOM 1528 O O . VAL A 1 202 ? -65.668 57.352 62.043 1.00 65.00 202 VAL A O 1
ATOM 1531 N N . GLY A 1 203 ? -64.904 58.811 60.525 1.00 59.09 203 GLY A N 1
ATOM 1532 C CA . GLY A 1 203 ? -63.934 57.892 59.917 1.00 59.09 203 GLY A CA 1
ATOM 1533 C C . GLY A 1 203 ? -62.845 57.417 60.887 1.00 59.09 203 GLY A C 1
ATOM 1534 O O . GLY A 1 203 ? -62.530 56.229 60.915 1.00 59.09 203 GLY A O 1
ATOM 1535 N N . ALA A 1 204 ? -62.323 58.306 61.738 1.00 63.47 204 ALA A N 1
ATOM 1536 C CA . ALA A 1 204 ? -61.365 57.939 62.783 1.00 63.47 204 ALA A CA 1
ATOM 1537 C C . ALA A 1 204 ? -61.980 56.987 63.828 1.00 63.47 204 ALA A C 1
ATOM 1539 O O . ALA A 1 204 ? -61.334 56.029 64.246 1.00 63.47 204 ALA A O 1
ATOM 1540 N N . PHE A 1 205 ? -63.248 57.194 64.199 1.00 63.25 205 PHE A N 1
ATOM 1541 C CA . PHE A 1 205 ? -63.970 56.314 65.126 1.00 63.25 205 PHE A CA 1
ATOM 1542 C C . PHE A 1 205 ? -64.239 54.923 64.530 1.00 63.25 205 PHE A C 1
ATOM 1544 O O . PHE A 1 205 ? -64.117 53.912 65.219 1.00 63.25 205 PHE A O 1
ATOM 1551 N N . VAL A 1 206 ? -64.561 54.858 63.234 1.00 62.44 206 VAL A N 1
ATOM 1552 C CA . VAL A 1 206 ? -64.746 53.592 62.509 1.00 62.44 206 VAL A CA 1
ATOM 1553 C C . VAL A 1 206 ? -63.420 52.840 62.361 1.00 62.44 206 VAL A C 1
ATOM 1555 O O . VAL A 1 206 ? -63.400 51.628 62.534 1.00 62.44 206 VAL A O 1
ATOM 1558 N N . ALA A 1 207 ? -62.298 53.529 62.130 1.00 57.59 207 ALA A N 1
ATOM 1559 C CA . ALA A 1 207 ? -60.975 52.898 62.081 1.00 57.59 207 ALA A CA 1
ATOM 1560 C C . ALA A 1 207 ? -60.568 52.266 63.428 1.00 57.59 207 ALA A C 1
ATOM 1562 O O . ALA A 1 207 ? -60.021 51.165 63.451 1.00 57.59 207 ALA A O 1
ATOM 1563 N N . VAL A 1 208 ? -60.904 52.914 64.551 1.00 62.94 208 VAL A N 1
ATOM 1564 C CA . VAL A 1 208 ? -60.733 52.353 65.905 1.00 62.94 208 VAL A CA 1
ATOM 1565 C C . VAL A 1 208 ? -61.603 51.106 66.099 1.00 62.94 208 VAL A C 1
ATOM 1567 O O . VAL A 1 208 ? -61.124 50.096 66.609 1.00 62.94 208 VAL A O 1
ATOM 1570 N N . ALA A 1 209 ? -62.860 51.145 65.647 1.00 58.38 209 ALA A N 1
ATOM 1571 C CA . ALA A 1 209 ? -63.759 49.996 65.724 1.00 58.38 209 ALA A CA 1
ATOM 1572 C C . ALA A 1 209 ? -63.275 48.814 64.862 1.00 58.38 209 ALA A C 1
ATOM 1574 O O . ALA A 1 209 ? -63.370 47.670 65.291 1.00 58.38 209 ALA A O 1
ATOM 1575 N N . VAL A 1 210 ? -62.702 49.072 63.683 1.00 57.62 210 VAL A N 1
ATOM 1576 C CA . VAL A 1 210 ? -62.138 48.032 62.805 1.00 57.62 210 VAL A CA 1
ATOM 1577 C C . VAL A 1 210 ? -60.874 47.403 63.405 1.00 57.62 210 VAL A C 1
ATOM 1579 O O . VAL A 1 210 ? -60.714 46.189 63.327 1.00 57.62 210 VAL A O 1
ATOM 1582 N N . LEU A 1 211 ? -60.008 48.181 64.062 1.00 58.84 211 LEU A N 1
ATOM 1583 C CA . LEU A 1 211 ? -58.831 47.648 64.766 1.00 58.84 211 LEU A CA 1
ATOM 1584 C C . LEU A 1 211 ? -59.208 46.781 65.978 1.00 58.84 211 LEU A C 1
ATOM 1586 O O . LEU A 1 211 ? -58.607 45.731 66.181 1.00 58.84 211 LEU A O 1
ATOM 1590 N N . GLN A 1 212 ? -60.250 47.157 66.722 1.00 57.94 212 GLN A N 1
ATOM 1591 C CA . GLN A 1 212 ? -60.820 46.325 67.793 1.00 57.94 212 GLN A CA 1
ATOM 1592 C C . GLN A 1 212 ? -61.463 45.035 67.250 1.00 57.94 212 GLN A C 1
ATOM 1594 O O . GLN A 1 212 ? -61.416 43.994 67.898 1.00 57.94 212 GLN A O 1
ATOM 1599 N N . VAL A 1 213 ? -62.034 45.077 66.041 1.00 54.41 213 VAL A N 1
ATOM 1600 C CA . VAL A 1 213 ? -62.562 43.885 65.355 1.00 54.41 213 VAL A CA 1
ATOM 1601 C C . VAL A 1 213 ? -61.435 42.972 64.859 1.00 54.41 213 VAL A C 1
ATOM 1603 O O . VAL A 1 213 ? -61.597 41.759 64.907 1.00 54.41 213 VAL A O 1
ATOM 1606 N N . LEU A 1 214 ? -60.278 43.505 64.449 1.00 52.66 214 LEU A N 1
ATOM 1607 C CA . LEU A 1 214 ? -59.103 42.691 64.098 1.00 52.66 214 LEU A CA 1
ATOM 1608 C C . LEU A 1 214 ? -58.505 41.974 65.322 1.00 52.66 214 LEU A C 1
ATOM 1610 O O . LEU A 1 214 ? -58.091 40.824 65.201 1.00 52.66 214 LEU A O 1
ATOM 1614 N N . GLU A 1 215 ? -58.552 42.591 66.507 1.00 54.81 215 GLU A N 1
ATOM 1615 C CA . GLU A 1 215 ? -58.259 41.932 67.794 1.00 54.81 215 GLU A CA 1
ATOM 1616 C C . GLU A 1 215 ? -59.244 40.781 68.098 1.00 54.81 215 GLU A C 1
ATOM 1618 O O . GLU A 1 215 ? -58.877 39.800 68.739 1.00 54.81 215 GLU A O 1
ATOM 1623 N N . ALA A 1 216 ? -60.478 40.861 67.584 1.00 51.34 216 ALA A N 1
ATOM 1624 C CA . ALA A 1 216 ? -61.532 39.860 67.773 1.00 51.34 216 ALA A CA 1
ATOM 1625 C C . ALA A 1 216 ? -61.485 38.677 66.780 1.00 51.34 216 ALA A C 1
ATOM 1627 O O . ALA A 1 216 ? -62.219 37.706 66.969 1.00 51.34 216 ALA A O 1
ATOM 1628 N N . ILE A 1 217 ? -60.645 38.732 65.735 1.00 54.34 217 ILE A N 1
ATOM 1629 C CA . ILE A 1 217 ? -60.409 37.602 64.809 1.00 54.34 217 ILE A CA 1
ATOM 1630 C C . ILE A 1 217 ? -59.370 36.617 65.392 1.00 54.34 217 ILE A C 1
ATOM 1632 O O . ILE A 1 217 ? -59.281 35.471 64.953 1.00 54.34 217 ILE A O 1
ATOM 1636 N N . TRP A 1 218 ? -58.630 37.017 66.433 1.00 56.66 218 TRP A N 1
ATOM 1637 C CA . TRP A 1 218 ? -57.752 36.139 67.210 1.00 56.66 218 TRP A CA 1
ATOM 1638 C C . TRP A 1 218 ? -58.565 35.409 68.297 1.00 56.66 218 TRP A C 1
ATOM 1640 O O . TRP A 1 218 ? -59.392 36.054 68.946 1.00 56.66 218 TRP A O 1
ATOM 1650 N N . PRO A 1 219 ? -58.377 34.097 68.552 1.00 53.47 219 PRO A N 1
ATOM 1651 C CA . PRO A 1 219 ? -59.145 33.390 69.577 1.00 53.47 219 PRO A CA 1
ATOM 1652 C C . PRO A 1 219 ? -58.947 34.056 70.944 1.00 53.47 219 PRO A C 1
ATOM 1654 O O . PRO A 1 219 ? -57.848 34.048 71.505 1.00 53.47 219 PRO A O 1
ATOM 1657 N N . SER A 1 220 ? -60.001 34.671 71.475 1.00 53.38 220 SER A N 1
ATOM 1658 C CA . SER A 1 220 ? -59.944 35.443 72.714 1.00 53.38 220 SER A CA 1
ATOM 1659 C C . SER A 1 220 ? -59.603 34.537 73.903 1.00 53.38 220 SER A C 1
ATOM 1661 O O . SER A 1 220 ? -60.409 33.678 74.263 1.00 53.38 220 SER A O 1
ATOM 1663 N N . GLY A 1 221 ? -58.433 34.745 74.522 1.00 61.75 221 GLY A N 1
ATOM 1664 C CA . GLY A 1 221 ? -58.070 34.140 75.812 1.00 61.75 221 GLY A CA 1
ATOM 1665 C C . GLY A 1 221 ? -56.650 33.577 75.942 1.00 61.75 221 GLY A C 1
ATOM 1666 O O . GLY A 1 221 ? -56.240 33.304 77.064 1.00 61.75 221 GLY A O 1
ATOM 1667 N N . ILE A 1 222 ? -55.890 33.425 74.848 1.00 63.12 222 ILE A N 1
ATOM 1668 C CA . ILE A 1 222 ? -54.531 32.848 74.876 1.00 63.12 222 ILE A CA 1
ATOM 1669 C C . ILE A 1 222 ? -53.502 33.895 74.398 1.00 63.12 222 ILE A C 1
ATOM 1671 O O . ILE A 1 222 ? -53.598 34.344 73.252 1.00 63.12 222 ILE A O 1
ATOM 1675 N N . PRO A 1 223 ? -52.522 34.289 75.234 1.00 72.56 223 PRO A N 1
ATOM 1676 C CA . PRO A 1 223 ? -51.404 35.153 74.847 1.00 72.56 223 PRO A CA 1
ATOM 1677 C C . PRO A 1 223 ? -50.686 34.725 73.551 1.00 72.56 223 PRO A C 1
ATOM 1679 O O . PRO A 1 223 ? -50.418 33.547 73.333 1.00 72.56 223 PRO A O 1
ATOM 1682 N N . VAL A 1 224 ? -50.331 35.686 72.686 1.00 68.94 224 VAL A N 1
ATOM 1683 C CA . VAL A 1 224 ? -49.649 35.445 71.387 1.00 68.94 224 VAL A CA 1
ATOM 1684 C C . VAL A 1 224 ? -48.328 34.680 71.552 1.00 68.94 224 VAL A C 1
ATOM 1686 O O . VAL A 1 224 ? -47.977 33.846 70.718 1.00 68.94 224 VAL A O 1
ATOM 1689 N N . GLU A 1 225 ? -47.629 34.915 72.660 1.00 71.44 225 GLU A N 1
ATOM 1690 C CA . GLU A 1 225 ? -46.408 34.204 73.054 1.00 71.44 225 GLU A CA 1
ATOM 1691 C C . GLU A 1 225 ? -46.591 32.679 73.125 1.00 71.44 225 GLU A C 1
ATOM 1693 O O . GLU A 1 225 ? -45.709 31.936 72.693 1.00 71.44 225 GLU A O 1
ATOM 1698 N N . TYR A 1 226 ? -47.761 32.199 73.554 1.00 77.00 226 TYR A N 1
ATOM 1699 C CA . TYR A 1 226 ? -48.060 30.770 73.633 1.00 77.00 226 TYR A CA 1
ATOM 1700 C C . TYR A 1 226 ? -48.229 30.117 72.258 1.00 77.00 226 TYR A C 1
ATOM 1702 O O . TYR A 1 226 ? -47.790 28.985 72.061 1.00 77.00 226 TYR A O 1
ATOM 1710 N N . TYR A 1 227 ? -48.802 30.828 71.282 1.00 71.56 227 TYR A N 1
ATOM 1711 C CA . TYR A 1 227 ? -48.944 30.319 69.913 1.00 71.56 227 TYR A CA 1
ATOM 1712 C C . TYR A 1 227 ? -47.599 30.180 69.211 1.00 71.56 227 TYR A C 1
ATOM 1714 O O . TYR A 1 227 ? -47.335 29.156 68.579 1.00 71.56 227 TYR A O 1
ATOM 1722 N N . VAL A 1 228 ? -46.737 31.191 69.338 1.00 73.50 228 VAL A N 1
ATOM 1723 C CA . VAL A 1 228 ? -45.401 31.135 68.739 1.00 73.50 228 VAL A CA 1
ATOM 1724 C C . VAL A 1 228 ? -44.584 30.022 69.376 1.00 73.50 228 VAL A C 1
ATOM 1726 O O . VAL A 1 228 ? -43.945 29.253 68.662 1.00 73.50 228 VAL A O 1
ATOM 1729 N N . LEU A 1 229 ? -44.676 29.861 70.697 1.00 77.44 229 LEU A N 1
ATOM 1730 C CA . LEU A 1 229 ? -43.968 28.786 71.370 1.00 77.44 229 LEU A CA 1
ATOM 1731 C C . LEU A 1 229 ? -44.487 27.404 70.935 1.00 77.44 229 LEU A C 1
ATOM 1733 O O . LEU A 1 229 ? -43.693 26.532 70.592 1.00 77.44 229 LEU A O 1
ATOM 1737 N N . MET A 1 230 ? -45.805 27.211 70.847 1.00 77.56 230 MET A N 1
ATOM 1738 C CA . MET A 1 230 ? -46.409 25.971 70.339 1.00 77.56 230 MET A CA 1
ATOM 1739 C C . MET A 1 230 ? -45.964 25.649 68.900 1.00 77.56 230 MET A C 1
ATOM 1741 O O . MET A 1 230 ? -45.647 24.498 68.600 1.00 77.56 230 MET A O 1
ATOM 1745 N N . MET A 1 231 ? -45.864 26.655 68.026 1.00 73.75 231 MET A N 1
ATOM 1746 C CA . MET A 1 231 ? -45.319 26.488 66.672 1.00 73.75 231 MET A CA 1
ATOM 1747 C C . MET A 1 231 ? -43.835 26.103 66.695 1.00 73.75 231 MET A C 1
ATOM 1749 O O . MET A 1 231 ? -43.428 25.239 65.923 1.00 73.75 231 MET A O 1
ATOM 1753 N N . THR A 1 232 ? -43.032 26.668 67.604 1.00 78.62 232 THR A N 1
ATOM 1754 C CA . THR A 1 232 ? -41.622 26.267 67.749 1.00 78.62 232 THR A CA 1
ATOM 1755 C C . THR A 1 232 ? -41.461 24.840 68.274 1.00 78.62 232 THR A C 1
ATOM 1757 O O . THR A 1 232 ? -40.571 24.138 67.807 1.00 78.62 232 THR A O 1
ATOM 1760 N N . TYR A 1 233 ? -42.338 24.364 69.171 1.00 81.69 233 TYR A N 1
ATOM 1761 C CA . TYR A 1 233 ? -42.351 22.957 69.603 1.00 81.69 233 TYR A CA 1
ATOM 1762 C C . TYR A 1 233 ? -42.626 22.023 68.418 1.00 81.69 233 TYR A C 1
ATOM 1764 O O . TYR A 1 233 ? -41.907 21.045 68.226 1.00 81.69 233 TYR A O 1
ATOM 1772 N N . ALA A 1 234 ? -43.634 22.341 67.599 1.00 76.19 234 ALA A N 1
ATOM 1773 C CA . ALA A 1 234 ? -43.964 21.560 66.408 1.00 76.19 234 ALA A CA 1
ATOM 1774 C C . ALA A 1 234 ? -42.819 21.565 65.381 1.00 76.19 234 ALA A C 1
ATOM 1776 O O . ALA A 1 234 ? -42.445 20.511 64.870 1.00 76.19 234 ALA A O 1
ATOM 1777 N N . LEU A 1 235 ? -42.218 22.731 65.129 1.00 76.94 235 LEU A N 1
ATOM 1778 C CA . LEU A 1 235 ? -41.084 22.872 64.218 1.00 76.94 235 LEU A CA 1
ATOM 1779 C C . LEU A 1 235 ? -39.868 22.066 64.692 1.00 76.94 235 LEU A C 1
ATOM 1781 O O . LEU A 1 235 ? -39.251 21.375 63.889 1.00 76.94 235 LEU A O 1
ATOM 1785 N N . ALA A 1 236 ? -39.548 22.104 65.987 1.00 79.50 236 ALA A N 1
ATOM 1786 C CA . ALA A 1 236 ? -38.448 21.327 66.550 1.00 79.50 236 ALA A CA 1
ATOM 1787 C C . ALA A 1 236 ? -38.663 19.811 66.383 1.00 79.50 236 ALA A C 1
ATOM 1789 O O . ALA A 1 236 ? -37.716 19.102 66.058 1.00 79.50 236 ALA A O 1
ATOM 1790 N N . ILE A 1 237 ? -39.899 19.315 66.529 1.00 83.44 237 ILE A N 1
ATOM 1791 C CA . ILE A 1 237 ? -40.228 17.897 66.292 1.00 83.44 237 ILE A CA 1
ATOM 1792 C C . ILE A 1 237 ? -40.022 17.515 64.819 1.00 83.44 237 ILE A C 1
ATOM 1794 O O . ILE A 1 237 ? -39.445 16.466 64.548 1.00 83.44 237 ILE A O 1
ATOM 1798 N N . VAL A 1 238 ? -40.452 18.358 63.874 1.00 76.50 238 VAL A N 1
ATOM 1799 C CA . VAL A 1 238 ? -40.244 18.115 62.433 1.00 76.50 238 VAL A CA 1
ATOM 1800 C C . VAL A 1 238 ? -38.753 18.126 62.086 1.00 76.50 238 VAL A C 1
ATOM 1802 O O . VAL A 1 238 ? -38.261 17.201 61.443 1.00 76.50 238 VAL A O 1
ATOM 1805 N N . LEU A 1 239 ? -38.014 19.126 62.575 1.00 75.62 239 LEU A N 1
ATOM 1806 C CA . LEU A 1 239 ? -36.569 19.238 62.368 1.00 75.62 239 LEU A CA 1
ATOM 1807 C C . LEU A 1 239 ? -35.800 18.059 62.983 1.00 75.62 239 LEU A C 1
ATOM 1809 O O . LEU A 1 239 ? -34.801 17.630 62.419 1.00 75.62 239 LEU A O 1
ATOM 1813 N N . ALA A 1 240 ? -36.268 17.497 64.102 1.00 81.81 240 ALA A N 1
ATOM 1814 C CA . ALA A 1 240 ? -35.660 16.310 64.701 1.00 81.81 240 ALA A CA 1
ATOM 1815 C C . ALA A 1 240 ? -35.744 15.071 63.797 1.00 81.81 240 ALA A C 1
ATOM 1817 O O . ALA A 1 240 ? -34.839 14.245 63.847 1.00 81.81 240 ALA A O 1
ATOM 1818 N N . GLY A 1 241 ? -36.799 14.943 62.984 1.00 77.44 241 GLY A N 1
ATOM 1819 C CA . GLY A 1 241 ? -36.899 13.890 61.971 1.00 77.44 241 GLY A CA 1
ATOM 1820 C C . GLY A 1 241 ? -35.870 14.079 60.858 1.00 77.44 241 GLY A C 1
ATOM 1821 O O . GLY A 1 241 ? -35.085 13.177 60.599 1.00 77.44 241 GLY A O 1
ATOM 1822 N N . MET A 1 242 ? -35.801 15.284 60.285 1.00 77.00 242 MET A N 1
ATOM 1823 C CA . MET A 1 242 ? -34.858 15.610 59.202 1.00 77.00 242 MET A CA 1
ATOM 1824 C C . MET A 1 242 ? -33.389 15.434 59.616 1.00 77.00 242 MET A C 1
ATOM 1826 O O . MET A 1 242 ? -32.575 14.939 58.847 1.00 77.00 242 MET A O 1
ATOM 1830 N N . LEU A 1 243 ? -33.046 15.804 60.853 1.00 78.44 243 LEU A N 1
ATOM 1831 C CA . LEU A 1 243 ? -31.674 15.704 61.356 1.00 78.44 243 LEU A CA 1
ATOM 1832 C C . LEU A 1 243 ? -31.195 14.257 61.566 1.00 78.44 243 LEU A C 1
ATOM 1834 O O . LEU A 1 243 ? -29.986 14.034 61.605 1.00 78.44 243 LEU A O 1
ATOM 1838 N N . LEU A 1 244 ? -32.104 13.282 61.711 1.00 80.75 244 LEU A N 1
ATOM 1839 C CA . LEU A 1 244 ? -31.726 11.867 61.826 1.00 80.75 244 LEU A CA 1
ATOM 1840 C C . LEU A 1 244 ? -31.153 11.321 60.517 1.00 80.75 244 LEU A C 1
ATOM 1842 O O . LEU A 1 244 ? -30.203 10.548 60.568 1.00 80.75 244 LEU A O 1
ATOM 1846 N N . ASP A 1 245 ? -31.691 11.752 59.377 1.00 70.44 245 ASP A N 1
ATOM 1847 C CA . ASP A 1 245 ? -31.249 11.307 58.051 1.00 70.44 245 ASP A CA 1
ATOM 1848 C C . ASP A 1 245 ? -29.843 11.836 57.717 1.00 70.44 245 ASP A C 1
ATOM 1850 O O . ASP A 1 245 ? -28.959 11.104 57.281 1.00 70.44 245 ASP A O 1
ATOM 1854 N N . THR A 1 246 ? -29.574 13.092 58.080 1.00 74.06 246 THR A N 1
ATOM 1855 C CA . THR A 1 246 ? -28.259 13.733 57.887 1.00 74.06 246 THR A CA 1
ATOM 1856 C C . THR A 1 246 ? -27.164 13.235 58.835 1.00 74.06 246 THR A C 1
ATOM 1858 O O . THR A 1 246 ? -26.009 13.630 58.708 1.00 74.06 246 THR A O 1
ATOM 1861 N N . ALA A 1 247 ? -27.501 12.427 59.847 1.00 70.75 247 ALA A N 1
ATOM 1862 C CA . ALA A 1 247 ? -26.564 12.098 60.922 1.00 70.75 247 ALA A CA 1
ATOM 1863 C C . ALA A 1 247 ? -25.412 11.188 60.472 1.00 70.75 247 ALA A C 1
ATOM 1865 O O . ALA A 1 247 ? -24.379 11.165 61.140 1.00 70.75 247 ALA A O 1
ATOM 1866 N N . VAL A 1 248 ? -25.614 10.427 59.393 1.00 71.44 248 VAL A N 1
ATOM 1867 C CA . VAL A 1 248 ? -24.664 9.419 58.893 1.00 71.44 248 VAL A CA 1
ATOM 1868 C C . VAL A 1 248 ? -24.515 9.488 57.362 1.00 71.44 248 VAL A C 1
ATOM 1870 O O . VAL A 1 248 ? -23.768 8.715 56.782 1.00 71.44 248 VAL A O 1
ATOM 1873 N N . SER A 1 249 ? -25.181 10.435 56.688 1.00 68.31 249 SER A N 1
ATOM 1874 C CA . SER A 1 249 ? -25.158 10.554 55.221 1.00 68.31 249 SER A CA 1
ATOM 1875 C C . SER A 1 249 ? -23.753 10.753 54.652 1.00 68.31 249 SER A C 1
ATOM 1877 O O . SER A 1 249 ? -23.438 10.174 53.622 1.00 68.31 249 SER A O 1
ATOM 1879 N N . ASN A 1 250 ? -22.914 11.535 55.338 1.00 70.25 250 ASN A N 1
ATOM 1880 C CA . ASN A 1 250 ? -21.567 11.872 54.866 1.00 70.25 250 ASN A CA 1
ATOM 1881 C C . ASN A 1 250 ? -20.594 10.692 54.980 1.00 70.25 250 ASN A C 1
ATOM 1883 O O . ASN A 1 250 ? -19.711 10.551 54.149 1.00 70.25 250 ASN A O 1
ATOM 1887 N N . ASP A 1 251 ? -20.770 9.834 55.987 1.00 71.19 251 ASP A N 1
ATOM 1888 C CA . ASP A 1 251 ? -19.926 8.646 56.177 1.00 71.19 251 ASP A CA 1
ATOM 1889 C C . ASP A 1 251 ? -20.321 7.511 55.207 1.00 71.19 251 ASP A C 1
ATOM 1891 O O . ASP A 1 251 ? -19.720 6.445 55.219 1.00 71.19 251 ASP A O 1
ATOM 1895 N N . LEU A 1 252 ? -21.378 7.704 54.408 1.00 76.19 252 LEU A N 1
ATOM 1896 C CA . LEU A 1 252 ? -21.950 6.691 53.517 1.00 76.19 252 LEU A CA 1
ATOM 1897 C C . LEU A 1 252 ? -21.970 7.101 52.052 1.00 76.19 252 LEU A C 1
ATOM 1899 O O . LEU A 1 252 ? -22.493 6.341 51.246 1.00 76.19 252 LEU A O 1
ATOM 1903 N N . GLU A 1 253 ? -21.455 8.279 51.713 1.00 77.00 253 GLU A N 1
ATOM 1904 C CA . GLU A 1 253 ? -21.470 8.817 50.349 1.00 77.00 253 GLU A CA 1
ATOM 1905 C C . GLU A 1 253 ? -20.811 7.829 49.371 1.00 77.00 253 GLU A C 1
ATOM 1907 O O . GLU A 1 253 ? -21.497 7.269 48.523 1.00 77.00 253 GLU A O 1
ATOM 1912 N N . GLU A 1 254 ? -19.560 7.439 49.631 1.00 76.19 254 GLU A N 1
ATOM 1913 C CA . GLU A 1 254 ? -18.803 6.486 48.800 1.00 76.19 254 GLU A CA 1
ATOM 1914 C C . GLU A 1 254 ? -19.484 5.107 48.677 1.00 76.19 254 GLU A C 1
ATOM 1916 O O . GLU A 1 254 ? -19.555 4.525 47.597 1.00 76.19 254 GLU A O 1
ATOM 1921 N N . TYR A 1 255 ? -20.052 4.583 49.769 1.00 78.19 255 TYR A N 1
ATOM 1922 C CA . TYR A 1 255 ? -20.759 3.296 49.736 1.00 78.19 255 TYR A CA 1
ATOM 1923 C C . TYR A 1 255 ? -22.072 3.369 48.935 1.00 78.19 255 TYR A C 1
ATOM 1925 O O . TYR A 1 255 ? -22.452 2.407 48.26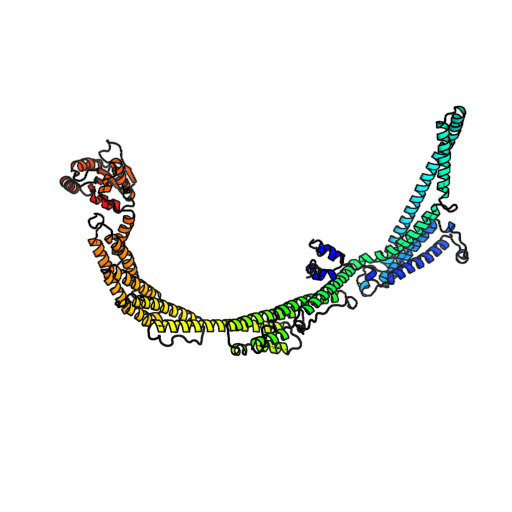5 1.00 78.19 255 TYR A O 1
ATOM 1933 N N . ARG A 1 256 ? -22.790 4.497 49.014 1.00 81.38 256 ARG A N 1
ATOM 1934 C CA . ARG A 1 256 ? -24.047 4.724 48.283 1.00 81.38 256 ARG A CA 1
ATOM 1935 C C . ARG A 1 256 ? -23.800 4.840 46.785 1.00 81.38 256 ARG A C 1
ATOM 1937 O O . ARG A 1 256 ? -24.571 4.260 46.021 1.00 81.38 256 ARG A O 1
ATOM 1944 N N . ASP A 1 257 ? -22.733 5.524 46.398 1.00 80.31 257 ASP A N 1
ATOM 1945 C CA . ASP A 1 257 ? -22.317 5.647 45.001 1.00 80.31 257 ASP A CA 1
ATOM 1946 C C . ASP A 1 257 ? -21.974 4.270 44.433 1.00 80.31 257 ASP A C 1
ATOM 1948 O O . ASP A 1 257 ? -22.542 3.845 43.428 1.00 80.31 257 ASP A O 1
ATOM 1952 N N . HIS A 1 258 ? -21.156 3.502 45.158 1.00 79.00 258 HIS A N 1
ATOM 1953 C CA . HIS A 1 258 ? -20.707 2.175 44.731 1.00 79.00 258 HIS A CA 1
ATOM 1954 C C . HIS A 1 258 ? -21.858 1.174 44.526 1.00 79.00 258 HIS A C 1
ATOM 1956 O O . HIS A 1 258 ? -21.901 0.431 43.544 1.00 79.00 258 HIS A O 1
ATOM 1962 N N . ILE A 1 259 ? -22.842 1.153 45.434 1.00 79.81 259 ILE A N 1
ATOM 1963 C CA . ILE A 1 259 ? -24.040 0.306 45.279 1.00 79.81 259 ILE A CA 1
ATOM 1964 C C . ILE A 1 259 ? -24.908 0.774 44.104 1.00 79.81 259 ILE A C 1
ATOM 1966 O O . ILE A 1 259 ? -25.491 -0.059 43.399 1.00 79.81 259 ILE A O 1
ATOM 1970 N N . GLY A 1 260 ? -24.994 2.086 43.886 1.00 80.94 260 GLY A N 1
ATOM 1971 C CA . GLY A 1 260 ? -25.663 2.674 42.732 1.00 80.94 260 GLY A CA 1
ATOM 1972 C C . GLY A 1 260 ? -25.056 2.226 41.409 1.00 80.94 260 GLY A C 1
ATOM 1973 O O . GLY A 1 260 ? -25.775 1.724 40.540 1.00 80.94 260 GLY A O 1
ATOM 1974 N N . GLU A 1 261 ? -23.729 2.302 41.294 1.00 84.81 261 GLU A N 1
ATOM 1975 C CA . GLU A 1 261 ? -22.985 1.845 40.118 1.00 84.81 261 GLU A CA 1
ATOM 1976 C C . GLU A 1 261 ? -23.248 0.373 39.795 1.00 84.81 261 GLU A C 1
ATOM 1978 O O . GLU A 1 261 ? -23.515 0.028 38.640 1.00 84.81 261 GLU A O 1
ATOM 1983 N N . ILE A 1 262 ? -23.230 -0.504 40.805 1.00 83.38 262 ILE A N 1
ATOM 1984 C CA . ILE A 1 262 ? -23.492 -1.940 40.624 1.00 83.38 262 ILE A CA 1
ATOM 1985 C C . ILE A 1 262 ? -24.924 -2.182 40.127 1.00 83.38 262 ILE A C 1
ATOM 1987 O O . ILE A 1 262 ? -25.125 -2.994 39.221 1.00 83.38 262 ILE A O 1
ATOM 1991 N N . ARG A 1 263 ? -25.926 -1.491 40.688 1.00 83.88 263 ARG A N 1
ATOM 1992 C CA . ARG A 1 263 ? -27.337 -1.658 40.293 1.00 83.88 263 ARG A CA 1
ATOM 1993 C C . ARG A 1 263 ? -27.587 -1.208 38.859 1.00 83.88 263 ARG A C 1
ATOM 1995 O O . ARG A 1 263 ? -28.157 -1.972 38.086 1.00 83.88 263 ARG A O 1
ATOM 2002 N N . VAL A 1 264 ? -27.115 -0.017 38.489 1.00 86.00 264 VAL A N 1
ATOM 2003 C CA . VAL A 1 264 ? -27.254 0.478 37.111 1.00 86.00 264 VAL A CA 1
ATOM 2004 C C . VAL A 1 264 ? -26.499 -0.432 36.145 1.00 86.00 264 VAL A C 1
ATOM 2006 O O . VAL A 1 264 ? -27.039 -0.833 35.115 1.00 86.00 264 VAL A O 1
ATOM 2009 N N . SER A 1 265 ? -25.285 -0.855 36.503 1.00 87.38 265 SER A N 1
ATOM 2010 C CA . SER A 1 265 ? -24.518 -1.803 35.691 1.00 87.38 265 SER A CA 1
ATOM 2011 C C . SER A 1 265 ? -25.244 -3.135 35.487 1.00 87.38 265 SER A C 1
ATOM 2013 O O . SER A 1 265 ? -25.193 -3.692 34.391 1.00 87.38 265 SER A O 1
ATOM 2015 N N . ARG A 1 266 ? -25.945 -3.647 36.507 1.00 87.06 266 ARG A N 1
ATOM 2016 C CA . ARG A 1 266 ? -26.769 -4.859 36.400 1.00 87.06 266 ARG A CA 1
ATOM 2017 C C . ARG A 1 266 ? -27.891 -4.684 35.381 1.00 87.06 266 ARG A C 1
ATOM 2019 O O . ARG A 1 266 ? -28.054 -5.544 34.523 1.00 87.06 266 ARG A O 1
ATOM 2026 N N . ASP A 1 267 ? -28.645 -3.595 35.459 1.00 86.75 267 ASP A N 1
ATOM 2027 C CA . ASP A 1 267 ? -29.790 -3.360 34.568 1.00 86.75 267 ASP A CA 1
ATOM 2028 C C . ASP A 1 267 ? -29.334 -3.196 33.105 1.00 86.75 267 ASP A C 1
ATOM 2030 O O . ASP A 1 267 ? -29.953 -3.716 32.166 1.00 86.75 267 ASP A O 1
ATOM 2034 N N . LEU A 1 268 ? -28.173 -2.564 32.905 1.00 88.94 268 LEU A N 1
ATOM 2035 C CA . LEU A 1 268 ? -27.503 -2.511 31.605 1.00 88.94 268 LEU A CA 1
ATOM 2036 C C . LEU A 1 268 ? -27.060 -3.904 31.127 1.00 88.94 268 LEU A C 1
ATOM 2038 O O . LEU A 1 268 ? -27.285 -4.249 29.965 1.00 88.94 268 LEU A O 1
ATOM 2042 N N . LEU A 1 269 ? -26.476 -4.725 32.008 1.00 89.44 269 LEU A N 1
ATOM 2043 C CA . LEU A 1 269 ? -26.101 -6.109 31.698 1.00 89.44 269 LEU A CA 1
ATOM 2044 C C . LEU A 1 269 ? -27.313 -6.967 31.328 1.00 89.44 269 LEU A C 1
ATOM 2046 O O . LEU A 1 269 ? -27.233 -7.743 30.380 1.00 89.44 269 LEU A O 1
ATOM 2050 N N . GLU A 1 270 ? -28.440 -6.838 32.028 1.00 89.75 270 GLU A N 1
ATOM 2051 C CA . GLU A 1 270 ? -29.675 -7.556 31.690 1.00 89.75 270 GLU A CA 1
ATOM 2052 C C . GLU A 1 270 ? -30.159 -7.197 30.283 1.00 89.75 270 GLU A C 1
ATOM 2054 O O . GLU A 1 270 ? -30.511 -8.085 29.500 1.00 89.75 270 GLU A O 1
ATOM 2059 N N . THR A 1 271 ? -30.088 -5.912 29.934 1.00 89.06 271 THR A N 1
ATOM 2060 C CA . THR A 1 271 ? -30.413 -5.415 28.592 1.00 89.06 271 THR A CA 1
ATOM 2061 C C . THR A 1 271 ? -29.473 -6.001 27.532 1.00 89.06 271 THR A C 1
ATOM 2063 O O . THR A 1 271 ? -29.927 -6.472 26.484 1.00 89.06 271 THR A O 1
ATOM 2066 N N . ASP A 1 272 ? -28.166 -6.028 27.803 1.00 90.25 272 ASP A N 1
ATOM 2067 C CA . ASP A 1 272 ? -27.164 -6.615 26.908 1.00 90.25 272 ASP A CA 1
ATOM 2068 C C . ASP A 1 272 ? -27.352 -8.132 26.735 1.00 90.25 272 ASP A C 1
ATOM 2070 O O . ASP A 1 272 ? -27.271 -8.649 25.618 1.00 90.25 272 ASP A O 1
ATOM 2074 N N . VAL A 1 273 ? -27.656 -8.856 27.813 1.00 90.12 273 VAL A N 1
ATOM 2075 C CA . VAL A 1 273 ? -27.895 -10.305 27.783 1.00 90.12 273 VAL A CA 1
ATOM 2076 C C . VAL A 1 273 ? -29.177 -10.644 27.024 1.00 90.12 273 VAL A C 1
ATOM 2078 O O . VAL A 1 273 ? -29.191 -11.606 26.252 1.00 90.12 273 VAL A O 1
ATOM 2081 N N . GLU A 1 274 ? -30.248 -9.872 27.201 1.00 89.38 274 GLU A N 1
ATOM 2082 C CA . GLU A 1 274 ? -31.492 -10.079 26.456 1.00 89.38 274 GLU A CA 1
ATOM 2083 C C . GLU A 1 274 ? -31.299 -9.794 24.962 1.00 89.38 274 GLU A C 1
ATOM 2085 O O . GLU A 1 274 ? -31.748 -10.571 24.113 1.00 89.38 274 GLU A O 1
ATOM 2090 N N . ARG A 1 275 ? -30.527 -8.751 24.628 1.00 89.81 275 ARG A N 1
ATOM 2091 C CA . ARG A 1 275 ? -30.110 -8.489 23.248 1.00 89.81 275 ARG A CA 1
ATOM 2092 C C . ARG A 1 275 ? -29.352 -9.680 22.672 1.00 89.81 275 ARG A C 1
ATOM 2094 O O . ARG A 1 275 ? -29.753 -10.160 21.614 1.00 89.81 275 ARG A O 1
ATOM 2101 N N . LEU A 1 276 ? -28.318 -10.172 23.356 1.00 90.12 276 LEU A N 1
ATOM 2102 C CA . LEU A 1 276 ? -27.541 -11.329 22.902 1.00 90.12 276 LEU A CA 1
ATOM 2103 C C . LEU A 1 276 ? -28.434 -12.548 22.661 1.00 90.12 276 LEU A C 1
ATOM 2105 O O . LEU A 1 276 ? -28.306 -13.212 21.639 1.00 90.12 276 LEU A O 1
ATOM 2109 N N . ARG A 1 277 ? -29.386 -12.834 23.556 1.00 89.75 277 ARG A N 1
ATOM 2110 C CA . ARG A 1 277 ? -30.342 -13.941 23.373 1.00 89.75 277 ARG A CA 1
ATOM 2111 C C . ARG A 1 277 ? -31.243 -13.753 22.155 1.00 89.75 277 ARG A C 1
ATOM 2113 O O . ARG A 1 277 ? -31.635 -14.745 21.545 1.00 89.75 277 ARG A O 1
ATOM 2120 N N . SER A 1 278 ? -31.583 -12.509 21.820 1.00 86.88 278 SER A N 1
ATOM 2121 C CA . SER A 1 278 ? -32.421 -12.185 20.662 1.00 86.88 278 SER A CA 1
ATOM 2122 C C . SER A 1 278 ? -31.667 -12.240 19.329 1.00 86.88 278 SER A C 1
ATOM 2124 O O . SER A 1 278 ? -32.259 -12.622 18.320 1.00 86.88 278 SER A O 1
ATOM 2126 N N . SER A 1 279 ? -30.379 -11.875 19.316 1.00 85.12 279 SER A N 1
ATOM 2127 C CA . SER A 1 279 ? -29.532 -11.883 18.117 1.00 85.12 279 SER A CA 1
ATOM 2128 C C . SER A 1 279 ? -28.853 -13.229 17.876 1.00 85.12 279 SER A C 1
ATOM 2130 O O . SER A 1 279 ? -28.504 -13.537 16.738 1.00 85.12 279 SER A O 1
ATOM 2132 N N . ALA A 1 280 ? -28.665 -14.037 18.922 1.00 84.88 280 ALA A N 1
ATOM 2133 C CA . ALA A 1 280 ? -27.978 -15.312 18.817 1.00 84.88 280 ALA A CA 1
ATOM 2134 C C . ALA A 1 280 ? -28.756 -16.331 17.952 1.00 84.88 280 ALA A C 1
ATOM 2136 O O . ALA A 1 280 ? -29.991 -16.395 18.001 1.00 84.88 280 ALA A O 1
ATOM 2137 N N . PRO A 1 281 ? -28.051 -17.192 17.193 1.00 80.06 281 PRO A N 1
ATOM 2138 C CA . PRO A 1 281 ? -28.670 -18.258 16.412 1.00 80.06 281 PRO A CA 1
ATOM 2139 C C . PRO A 1 281 ? -29.521 -19.213 17.261 1.00 80.06 281 PRO A C 1
ATOM 2141 O O . PRO A 1 281 ? -29.257 -19.450 18.442 1.00 80.06 281 PRO A O 1
ATOM 2144 N N . ALA A 1 282 ? -30.524 -19.837 16.637 1.00 77.75 282 ALA A N 1
ATOM 2145 C CA . ALA A 1 282 ? -31.422 -20.762 17.323 1.00 77.75 282 ALA A CA 1
ATOM 2146 C C . ALA A 1 282 ? -30.652 -21.900 18.024 1.00 77.75 282 ALA A C 1
ATOM 2148 O O . ALA A 1 282 ? -29.978 -22.702 17.379 1.00 77.75 282 ALA A O 1
ATOM 2149 N N . GLY A 1 283 ? -30.795 -21.992 19.351 1.00 78.88 283 GLY A N 1
ATOM 2150 C CA . GLY A 1 283 ? -30.133 -23.011 20.172 1.00 78.88 283 GLY A CA 1
ATOM 2151 C C . GLY A 1 283 ? -28.735 -22.639 20.680 1.00 78.88 283 GLY A C 1
ATOM 2152 O O . GLY A 1 283 ? -28.101 -23.485 21.306 1.00 78.88 283 GLY A O 1
ATOM 2153 N N . TYR A 1 284 ? -28.264 -21.408 20.456 1.00 85.81 284 TYR A N 1
ATOM 2154 C CA . TYR A 1 284 ? -26.997 -20.904 20.988 1.00 85.81 284 TYR A CA 1
ATOM 2155 C C . TYR A 1 284 ? -27.146 -20.467 22.468 1.00 85.81 284 TYR A C 1
ATOM 2157 O O . TYR A 1 284 ? -27.923 -19.553 22.765 1.00 85.81 284 TYR A O 1
ATOM 2165 N N . PRO A 1 285 ? -26.466 -21.121 23.431 1.00 87.31 285 PRO A N 1
ATOM 2166 C CA . PRO A 1 285 ? -26.683 -20.872 24.854 1.00 87.31 285 PRO A CA 1
ATOM 2167 C C . PRO A 1 285 ? -25.889 -19.660 25.372 1.00 87.31 285 PRO A C 1
ATOM 2169 O O . PRO A 1 285 ? -24.698 -19.762 25.648 1.00 87.31 285 PRO A O 1
ATOM 2172 N N . VAL A 1 286 ? -26.569 -18.540 25.628 1.00 91.06 286 VAL A N 1
ATOM 2173 C CA . VAL A 1 286 ? -25.964 -17.367 26.289 1.00 91.06 286 VAL A CA 1
ATOM 2174 C C . VAL A 1 286 ? -25.957 -17.557 27.810 1.00 91.06 286 VAL A C 1
ATOM 2176 O O . VAL A 1 286 ? -27.006 -17.513 28.461 1.00 91.06 286 VAL A O 1
ATOM 2179 N N . LYS A 1 287 ? -24.768 -17.770 28.383 1.00 89.56 287 LYS A N 1
ATOM 2180 C CA . LYS A 1 287 ? -24.526 -17.873 29.832 1.00 89.56 287 LYS A CA 1
ATOM 2181 C C . LYS A 1 287 ? -23.608 -16.737 30.278 1.00 89.56 287 LYS A C 1
ATOM 2183 O O . LYS A 1 287 ? -22.392 -16.884 30.214 1.00 89.56 287 LYS A O 1
ATOM 2188 N N . VAL A 1 288 ? -24.201 -15.632 30.715 1.00 89.56 288 VAL A N 1
ATOM 2189 C CA . VAL A 1 288 ? -23.500 -14.507 31.348 1.00 89.56 288 VAL A CA 1
ATOM 2190 C C . VAL A 1 288 ? -24.009 -14.406 32.788 1.00 89.56 288 VAL A C 1
ATOM 2192 O O . VAL A 1 288 ? -25.230 -14.390 32.977 1.00 89.56 288 VAL A O 1
ATOM 2195 N N . PRO A 1 289 ? -23.129 -14.414 33.804 1.00 84.56 289 PRO A N 1
ATOM 2196 C CA . PRO A 1 289 ? -23.550 -14.226 35.184 1.00 84.56 289 PRO A CA 1
ATOM 2197 C C . PRO A 1 289 ? -24.027 -12.783 35.373 1.00 84.56 289 PRO A C 1
ATOM 2199 O O . PRO A 1 289 ? -23.301 -11.845 35.067 1.00 84.56 289 PRO A O 1
ATOM 2202 N N . VAL A 1 290 ? -25.249 -12.609 35.872 1.00 80.56 290 VAL A N 1
ATOM 2203 C CA . VAL A 1 290 ? -25.768 -11.303 36.293 1.00 80.56 290 VAL A CA 1
ATOM 2204 C C . VAL A 1 290 ? -25.766 -11.305 37.822 1.00 80.56 290 VAL A C 1
ATOM 2206 O O . VAL A 1 290 ? -26.441 -12.158 38.408 1.00 80.56 290 VAL A O 1
ATOM 2209 N N . PRO A 1 291 ? -24.964 -10.451 38.479 1.00 72.44 291 PRO A N 1
ATOM 2210 C CA . PRO A 1 291 ? -24.869 -10.444 39.932 1.00 72.44 291 PRO A CA 1
ATOM 2211 C C . PRO A 1 291 ? -26.167 -9.946 40.573 1.00 72.44 291 PRO A C 1
ATOM 2213 O O . PRO A 1 291 ? -26.823 -9.036 40.066 1.00 72.44 291 PRO A O 1
ATOM 2216 N N . ASP A 1 292 ? -26.526 -10.555 41.705 1.00 68.19 292 ASP A N 1
ATOM 2217 C CA . ASP A 1 292 ? -27.647 -10.117 42.535 1.00 68.19 292 ASP A CA 1
ATOM 2218 C C . ASP A 1 292 ? -27.123 -9.140 43.607 1.00 68.19 292 ASP A C 1
ATOM 2220 O O . ASP A 1 292 ? -26.379 -9.567 44.499 1.00 68.19 292 ASP A O 1
ATOM 2224 N N . PRO A 1 293 ? -27.466 -7.839 43.527 1.00 60.44 293 PRO A N 1
ATOM 2225 C CA . PRO A 1 293 ? -26.945 -6.815 44.431 1.00 60.44 293 PRO A CA 1
ATOM 2226 C C . PRO A 1 293 ? -27.382 -7.021 45.888 1.00 60.44 293 PRO A C 1
ATOM 2228 O O . PRO A 1 293 ? -26.740 -6.485 46.786 1.00 60.44 293 PRO A O 1
ATOM 2231 N N . ASP A 1 294 ? -28.429 -7.813 46.139 1.00 58.25 294 ASP A N 1
ATOM 2232 C CA . ASP A 1 294 ? -28.953 -8.049 47.489 1.00 58.25 294 ASP A CA 1
ATOM 2233 C C . ASP A 1 294 ? -28.294 -9.257 48.194 1.00 58.25 294 ASP A C 1
ATOM 2235 O O . ASP A 1 294 ? -28.613 -9.550 49.350 1.00 58.25 294 ASP A O 1
ATOM 2239 N N . VAL A 1 295 ? -27.394 -9.987 47.513 1.00 51.81 295 VAL A N 1
ATOM 2240 C CA . VAL A 1 295 ? -26.897 -11.307 47.959 1.00 51.81 295 VAL A CA 1
ATOM 2241 C C . VAL A 1 295 ? -25.369 -11.374 48.129 1.00 51.81 295 VAL A C 1
ATOM 2243 O O . VAL A 1 295 ? -24.876 -12.352 48.694 1.00 51.81 295 VAL A O 1
ATOM 2246 N N . SER A 1 296 ? -24.589 -10.377 47.693 1.00 51.50 296 SER A N 1
ATOM 2247 C CA . SER A 1 296 ? -23.121 -10.488 47.716 1.00 51.50 296 SER A CA 1
ATOM 2248 C C . SER A 1 296 ? -22.499 -10.282 49.104 1.00 51.50 296 SER A C 1
ATOM 2250 O O . SER A 1 296 ? -22.861 -9.381 49.856 1.00 51.50 296 SER A O 1
ATOM 2252 N N . GLU A 1 297 ? -21.518 -11.129 49.436 1.00 53.69 297 GLU A N 1
ATOM 2253 C CA . GLU A 1 297 ? -20.784 -11.119 50.712 1.00 53.69 297 GLU A CA 1
ATOM 2254 C C . GLU A 1 297 ? -19.810 -9.923 50.847 1.00 53.69 297 GLU A C 1
ATOM 2256 O O . GLU A 1 297 ? -19.307 -9.673 51.942 1.00 53.69 297 GLU A O 1
ATOM 2261 N N . SER A 1 298 ? -19.582 -9.151 49.773 1.00 62.38 298 SER A N 1
ATOM 2262 C CA . SER A 1 298 ? -18.908 -7.844 49.782 1.00 62.38 298 SER A CA 1
ATOM 2263 C C . SER A 1 298 ? -19.242 -7.027 48.517 1.00 62.38 298 SER A C 1
ATOM 2265 O O . SER A 1 298 ? -19.667 -7.585 47.500 1.00 62.38 298 SER A O 1
ATOM 2267 N N . ALA A 1 299 ? -19.071 -5.701 48.563 1.00 63.94 299 ALA A N 1
ATOM 2268 C CA . ALA A 1 299 ? -19.332 -4.804 47.430 1.00 63.94 299 ALA A CA 1
ATOM 2269 C C . ALA A 1 299 ? -18.230 -4.859 46.348 1.00 63.94 299 ALA A C 1
ATOM 2271 O O . ALA A 1 299 ? -18.503 -4.678 45.161 1.00 63.94 299 ALA A O 1
ATOM 2272 N N . THR A 1 300 ? -16.995 -5.173 46.746 1.00 66.44 300 THR A N 1
ATOM 2273 C CA . THR A 1 300 ? -15.839 -5.327 45.848 1.00 66.44 300 THR A CA 1
ATOM 2274 C C . THR A 1 300 ? -15.933 -6.598 45.002 1.00 66.44 300 THR A C 1
ATOM 2276 O O . THR A 1 300 ? -15.607 -6.577 43.817 1.00 66.44 300 THR A O 1
ATOM 2279 N N . ASP A 1 301 ? -16.432 -7.702 45.570 1.00 71.31 301 ASP A N 1
ATOM 2280 C CA . ASP A 1 301 ? -16.623 -8.945 44.809 1.00 71.31 301 ASP A CA 1
ATOM 2281 C C . ASP A 1 301 ? -17.697 -8.777 43.721 1.00 71.31 301 ASP A C 1
ATOM 2283 O O . ASP A 1 301 ? -17.554 -9.296 42.615 1.00 71.31 301 ASP A O 1
ATOM 2287 N N . SER A 1 302 ? -18.749 -8.001 44.002 1.00 76.06 302 SER A N 1
ATOM 2288 C CA . SER A 1 302 ? -19.794 -7.685 43.021 1.00 76.06 302 SER A CA 1
ATOM 2289 C C . SER A 1 302 ? -19.276 -6.852 41.855 1.00 76.06 302 SER A C 1
ATOM 2291 O O . SER A 1 302 ? -19.628 -7.137 40.713 1.00 76.06 302 SER A O 1
ATOM 2293 N N . GLU A 1 303 ? -18.412 -5.869 42.110 1.00 80.19 303 GLU A N 1
ATOM 2294 C CA . GLU A 1 303 ? -17.799 -5.061 41.052 1.00 80.19 303 GLU A CA 1
ATOM 2295 C C . GLU A 1 303 ? -16.994 -5.927 40.072 1.00 80.19 303 GLU A C 1
ATOM 2297 O O . GLU A 1 303 ? -17.180 -5.825 38.856 1.00 80.19 303 GLU A O 1
ATOM 2302 N N . ALA A 1 304 ? -16.148 -6.825 40.589 1.00 82.38 304 ALA A N 1
ATOM 2303 C CA . ALA A 1 304 ? -15.356 -7.728 39.758 1.00 82.38 304 ALA A CA 1
ATOM 2304 C C . ALA A 1 304 ? -16.248 -8.631 38.887 1.00 82.38 304 ALA A C 1
ATOM 2306 O O . ALA A 1 304 ? -16.003 -8.772 37.688 1.00 82.38 304 ALA A O 1
ATOM 2307 N N . VAL A 1 305 ? -17.327 -9.177 39.462 1.00 84.62 305 VAL A N 1
ATOM 2308 C CA . VAL A 1 305 ? -18.293 -10.017 38.734 1.00 84.62 305 VAL A CA 1
ATOM 2309 C C . VAL A 1 305 ? -19.016 -9.230 37.635 1.00 84.62 305 VAL A C 1
ATOM 2311 O O . VAL A 1 305 ? -19.169 -9.740 36.525 1.00 84.62 305 VAL A O 1
ATOM 2314 N N . VAL A 1 306 ? -19.442 -7.990 37.906 1.00 87.38 306 VAL A N 1
ATOM 2315 C CA . VAL A 1 306 ? -20.062 -7.106 36.899 1.00 87.38 306 VAL A CA 1
ATOM 2316 C C . VAL A 1 306 ? -19.081 -6.814 35.759 1.00 87.38 306 VAL A C 1
ATOM 2318 O O . VAL A 1 306 ? -19.445 -6.905 34.583 1.00 87.38 306 VAL A O 1
ATOM 2321 N N . ALA A 1 307 ? -17.833 -6.474 36.085 1.00 86.81 307 ALA A N 1
ATOM 2322 C CA . ALA A 1 307 ? -16.813 -6.161 35.090 1.00 86.81 307 ALA A CA 1
ATOM 2323 C C . ALA A 1 307 ? -16.519 -7.365 34.177 1.00 86.81 307 ALA A C 1
ATOM 2325 O O . ALA A 1 307 ? -16.526 -7.217 32.951 1.00 86.81 307 ALA A O 1
ATOM 2326 N N . GLU A 1 308 ? -16.345 -8.557 34.759 1.00 89.44 308 GLU A N 1
ATOM 2327 C CA . GLU A 1 308 ? -16.169 -9.806 34.010 1.00 89.44 308 GLU A CA 1
ATOM 2328 C C . GLU A 1 308 ? -17.384 -10.129 33.129 1.00 89.44 308 GLU A C 1
ATOM 2330 O O . GLU A 1 308 ? -17.218 -10.561 31.986 1.00 89.44 308 GLU A O 1
ATOM 2335 N N . ALA A 1 309 ? -18.606 -9.882 33.611 1.00 91.00 309 ALA A N 1
ATOM 2336 C CA . ALA A 1 309 ? -19.826 -10.098 32.839 1.00 91.00 309 ALA A CA 1
ATOM 2337 C C . ALA A 1 309 ? -19.891 -9.202 31.592 1.00 91.00 309 ALA A C 1
ATOM 2339 O O . ALA A 1 309 ? -20.236 -9.684 30.512 1.00 91.00 309 ALA A O 1
ATOM 2340 N N . PHE A 1 310 ? -19.506 -7.926 31.702 1.00 91.00 310 PHE A N 1
ATOM 2341 C CA . PHE A 1 310 ? -19.441 -7.028 30.544 1.00 91.00 310 PHE A CA 1
ATOM 2342 C C . PHE A 1 310 ? -18.404 -7.474 29.513 1.00 91.00 310 PHE A C 1
ATOM 2344 O O . PHE A 1 310 ? -18.650 -7.375 28.310 1.00 91.00 310 PHE A O 1
ATOM 2351 N N . ASP A 1 311 ? -17.245 -7.949 29.962 1.00 91.12 311 ASP A N 1
ATOM 2352 C CA . ASP A 1 311 ? -16.218 -8.457 29.051 1.00 91.12 311 ASP A CA 1
ATOM 2353 C C . ASP A 1 311 ? -16.674 -9.761 28.384 1.00 91.12 311 ASP A C 1
ATOM 2355 O O . ASP A 1 311 ? -16.440 -9.972 27.195 1.00 91.12 311 ASP A O 1
ATOM 2359 N N . LEU A 1 312 ? -17.433 -10.592 29.102 1.00 93.12 312 LEU A N 1
ATOM 2360 C CA . LEU A 1 312 ? -18.017 -11.804 28.542 1.00 93.12 312 LEU A CA 1
ATOM 2361 C C . LEU A 1 312 ? -19.097 -11.492 27.494 1.00 93.12 312 LEU A C 1
ATOM 2363 O O . LEU A 1 312 ? -19.158 -12.178 26.478 1.00 93.12 312 LEU A O 1
ATOM 2367 N N . VAL A 1 313 ? -19.914 -10.448 27.691 1.00 92.56 313 VAL A N 1
ATOM 2368 C CA . VAL A 1 313 ? -20.864 -9.954 26.671 1.00 92.56 313 VAL A CA 1
ATOM 2369 C C . VAL A 1 313 ? -20.130 -9.609 25.373 1.00 92.56 313 VAL A C 1
ATOM 2371 O O . VAL A 1 313 ? -20.558 -10.049 24.307 1.00 92.56 313 VAL A O 1
ATOM 2374 N N . LYS A 1 314 ? -18.998 -8.897 25.459 1.00 91.69 314 LYS A N 1
ATOM 2375 C CA . LYS A 1 314 ? -18.172 -8.563 24.284 1.00 91.69 314 LYS A CA 1
ATOM 2376 C C . LYS A 1 314 ? -17.631 -9.813 23.586 1.00 91.69 314 LYS A C 1
ATOM 2378 O O . LYS A 1 314 ? -17.666 -9.885 22.360 1.00 91.69 314 LYS A O 1
ATOM 2383 N N . ALA A 1 315 ? -17.176 -10.806 24.352 1.00 93.81 315 ALA A N 1
ATOM 2384 C CA . ALA A 1 315 ? -16.725 -12.083 23.799 1.00 93.81 315 ALA A CA 1
ATOM 2385 C C . ALA A 1 315 ? -17.856 -12.833 23.068 1.00 93.81 315 ALA A C 1
ATOM 2387 O O . ALA A 1 315 ? -17.632 -13.411 22.007 1.00 93.81 315 ALA A O 1
ATOM 2388 N N . TYR A 1 316 ? -19.082 -12.801 23.605 1.00 94.50 316 TYR A N 1
ATOM 2389 C CA . TYR A 1 316 ? -20.257 -13.371 22.941 1.00 94.50 316 TYR A CA 1
ATOM 2390 C C . TYR A 1 316 ? -20.606 -12.663 21.634 1.00 94.50 316 TYR A C 1
ATOM 2392 O O . TYR A 1 316 ? -20.883 -13.356 20.660 1.00 94.50 316 TYR A O 1
ATOM 2400 N N . ASP A 1 317 ? -20.582 -11.328 21.598 1.00 92.31 317 ASP A N 1
ATOM 2401 C CA . ASP A 1 317 ? -20.810 -10.578 20.356 1.00 92.31 317 ASP A CA 1
ATOM 2402 C C . ASP A 1 317 ? -19.821 -11.001 19.272 1.00 92.31 317 ASP A C 1
ATOM 2404 O O . ASP A 1 317 ? -20.239 -11.459 18.210 1.00 92.31 317 ASP A O 1
ATOM 2408 N N . ARG A 1 318 ? -18.518 -10.962 19.580 1.00 92.88 318 ARG A N 1
ATOM 2409 C CA . ARG A 1 318 ? -17.486 -11.386 18.625 1.00 92.88 318 ARG A CA 1
ATOM 2410 C C . ARG A 1 318 ? -17.668 -12.823 18.164 1.00 92.88 318 ARG A C 1
ATOM 2412 O O . ARG A 1 318 ? -17.533 -13.104 16.981 1.00 92.88 318 ARG A O 1
ATOM 2419 N N . HIS A 1 319 ? -17.995 -13.740 19.076 1.00 93.75 319 HIS A N 1
ATOM 2420 C CA . HIS A 1 319 ? -18.195 -15.145 18.712 1.00 93.75 319 HIS A CA 1
ATOM 2421 C C . HIS A 1 319 ? -19.401 -15.346 17.794 1.00 93.75 319 HIS A C 1
ATOM 2423 O O . HIS A 1 319 ? -19.351 -16.192 16.904 1.00 93.75 319 HIS A O 1
ATOM 2429 N N . ILE A 1 320 ? -20.485 -14.595 18.012 1.00 90.75 320 ILE A N 1
ATOM 2430 C CA . ILE A 1 320 ? -21.678 -14.631 17.160 1.00 90.75 320 ILE A CA 1
ATOM 2431 C C . ILE A 1 320 ? -21.357 -14.061 15.775 1.00 90.75 320 ILE A C 1
ATOM 2433 O O . ILE A 1 320 ? -21.750 -14.680 14.787 1.00 90.75 320 ILE A O 1
ATOM 2437 N N . ASP A 1 321 ? -20.624 -12.949 15.710 1.00 89.50 321 ASP A N 1
ATOM 2438 C CA . ASP A 1 321 ? -20.243 -12.283 14.459 1.00 89.50 321 ASP A CA 1
ATOM 2439 C C . ASP A 1 321 ? -19.260 -13.122 13.628 1.00 89.50 321 ASP A C 1
ATOM 2441 O O . ASP A 1 321 ? -19.441 -13.275 12.422 1.00 89.50 321 ASP A O 1
ATOM 2445 N N . ALA A 1 322 ? -18.267 -13.739 14.276 1.00 88.62 322 ALA A N 1
ATOM 2446 C CA . ALA A 1 322 ? -17.289 -14.621 13.636 1.00 88.62 322 ALA A CA 1
ATOM 2447 C C . ALA A 1 322 ? -17.901 -15.935 13.127 1.00 88.62 322 ALA A C 1
ATOM 2449 O O . ALA A 1 322 ? -17.261 -16.699 12.404 1.00 88.62 322 ALA A O 1
ATOM 2450 N N . ARG A 1 323 ? -19.123 -16.273 13.548 1.00 82.62 323 ARG A N 1
ATOM 2451 C CA . ARG A 1 323 ? -19.707 -17.581 13.279 1.00 82.62 323 ARG A CA 1
ATOM 2452 C C . ARG A 1 323 ? -20.161 -17.670 11.817 1.00 82.62 323 ARG A C 1
ATOM 2454 O O . ARG A 1 323 ? -20.950 -16.842 11.368 1.00 82.62 323 ARG A O 1
ATOM 2461 N N . PRO A 1 324 ? -19.784 -18.727 11.082 1.00 71.62 324 PRO A N 1
ATOM 2462 C CA . PRO A 1 324 ? -20.214 -18.871 9.699 1.00 71.62 324 PRO A CA 1
ATOM 2463 C C . PRO A 1 324 ? -21.731 -19.084 9.616 1.00 71.62 324 PRO A C 1
ATOM 2465 O O . PRO A 1 324 ? -22.311 -19.847 10.401 1.00 71.62 324 PRO A O 1
ATOM 2468 N N . ASP A 1 325 ? -22.381 -18.429 8.650 1.00 67.38 325 ASP A N 1
ATOM 2469 C CA . ASP A 1 325 ? -23.829 -18.517 8.467 1.00 67.38 325 ASP A CA 1
ATOM 2470 C C . ASP A 1 325 ? -24.243 -19.960 8.121 1.00 67.38 325 ASP A C 1
ATOM 2472 O O . ASP A 1 325 ? -24.053 -20.487 7.022 1.00 67.38 325 ASP A O 1
ATOM 2476 N N . SER A 1 326 ? -24.841 -20.629 9.107 1.00 55.09 326 SER A N 1
ATOM 2477 C CA . SER A 1 326 ? -25.336 -22.003 8.981 1.00 55.09 326 SER A CA 1
ATOM 2478 C C . SER A 1 326 ? -26.415 -22.180 7.898 1.00 55.09 326 SER A C 1
ATOM 2480 O O . SER A 1 326 ? -26.718 -23.312 7.508 1.00 55.09 326 SER A O 1
ATOM 2482 N N . SER A 1 327 ? -27.022 -21.089 7.415 1.00 52.91 327 SER A N 1
ATOM 2483 C CA . SER A 1 327 ? -28.076 -21.127 6.402 1.00 52.91 327 SER A CA 1
ATOM 2484 C C . SER A 1 327 ? -27.544 -21.210 4.966 1.00 52.91 327 SER A C 1
ATOM 2486 O O . SER A 1 327 ? -28.199 -21.838 4.127 1.00 52.91 327 SER A O 1
ATOM 2488 N N . THR A 1 328 ? -26.351 -20.668 4.698 1.00 51.06 328 THR A N 1
ATOM 2489 C CA . THR A 1 328 ? -25.674 -20.716 3.390 1.00 51.06 328 THR A CA 1
ATOM 2490 C C . THR A 1 328 ? -24.844 -21.988 3.224 1.00 51.06 328 THR A C 1
ATOM 2492 O O . THR A 1 328 ? -24.888 -22.610 2.162 1.00 51.06 328 THR A O 1
ATOM 2495 N N . ARG A 1 329 ? -24.181 -22.467 4.285 1.00 60.59 329 ARG A N 1
ATOM 2496 C CA . ARG A 1 329 ? -23.351 -23.690 4.257 1.00 60.59 329 ARG A CA 1
ATOM 2497 C C . ARG A 1 329 ? -24.146 -24.952 4.623 1.00 60.59 329 ARG A C 1
ATOM 2499 O O . ARG A 1 329 ? -23.863 -25.641 5.603 1.00 60.59 329 ARG A O 1
ATOM 2506 N N . ARG A 1 330 ? -25.182 -25.293 3.842 1.00 43.88 330 ARG A N 1
ATOM 2507 C CA . ARG A 1 330 ? -25.923 -26.562 4.020 1.00 43.88 330 ARG A CA 1
ATOM 2508 C C . ARG A 1 330 ? -25.147 -27.774 3.480 1.00 43.88 330 ARG A C 1
ATOM 2510 O O . ARG A 1 330 ? -25.419 -28.242 2.383 1.00 43.88 330 ARG A O 1
ATOM 2517 N N . GLY A 1 331 ? -24.319 -28.357 4.347 1.00 49.78 331 GLY A N 1
ATOM 2518 C CA . GLY A 1 331 ? -24.138 -29.808 4.487 1.00 49.78 331 GLY A CA 1
ATOM 2519 C C . GLY A 1 331 ? -23.152 -30.524 3.550 1.00 49.78 331 GLY A C 1
ATOM 2520 O O . GLY A 1 331 ? -23.417 -30.670 2.361 1.00 49.78 331 GLY A O 1
ATOM 2521 N N . HIS A 1 332 ? -22.161 -31.165 4.190 1.00 53.34 332 HIS A N 1
ATOM 2522 C CA . HIS A 1 332 ? -21.225 -32.211 3.723 1.00 53.34 332 HIS A CA 1
ATOM 2523 C C . HIS A 1 332 ? -19.839 -31.789 3.197 1.00 53.34 332 HIS A C 1
ATOM 2525 O O . HIS A 1 332 ? -19.115 -32.687 2.780 1.00 53.34 332 HIS A O 1
ATOM 2531 N N . SER A 1 333 ? -19.420 -30.517 3.272 1.00 73.94 333 SER A N 1
ATOM 2532 C CA . SER A 1 333 ? -17.998 -30.175 3.057 1.00 73.94 333 SER A CA 1
ATOM 2533 C C . SER A 1 333 ? -17.171 -30.377 4.332 1.00 73.94 333 SER A C 1
ATOM 2535 O O . SER A 1 333 ? -17.667 -30.232 5.459 1.00 73.94 333 SER A O 1
ATOM 2537 N N . THR A 1 334 ? -15.902 -30.741 4.163 1.00 82.69 334 THR A N 1
ATOM 2538 C CA . THR A 1 334 ? -14.939 -30.924 5.261 1.00 82.69 334 THR A CA 1
ATOM 2539 C C . THR A 1 334 ? -14.719 -29.617 6.027 1.00 82.69 334 THR A C 1
ATOM 2541 O O . THR A 1 334 ? -14.672 -29.631 7.262 1.00 82.69 334 THR A O 1
ATOM 2544 N N . VAL A 1 335 ? -14.714 -28.487 5.310 1.00 85.44 335 VAL A N 1
ATOM 2545 C CA . VAL A 1 335 ? -14.645 -27.121 5.854 1.00 85.44 335 VAL A CA 1
ATOM 2546 C C . VAL A 1 335 ? -15.802 -26.823 6.802 1.00 85.44 335 VAL A C 1
ATOM 2548 O O . VAL A 1 335 ? -15.584 -26.410 7.942 1.00 85.44 335 VAL A O 1
ATOM 2551 N N . ALA A 1 336 ? -17.043 -27.085 6.380 1.00 84.38 336 ALA A N 1
ATOM 2552 C CA . ALA A 1 336 ? -18.212 -26.812 7.213 1.00 84.38 336 ALA A CA 1
ATOM 2553 C C . ALA A 1 336 ? -18.160 -27.593 8.538 1.00 84.38 336 ALA A C 1
ATOM 2555 O O . ALA A 1 336 ? -18.513 -27.057 9.588 1.00 84.38 336 ALA A O 1
ATOM 2556 N N . ASN A 1 337 ? -17.678 -28.840 8.509 1.00 85.94 337 ASN A N 1
ATOM 2557 C CA . ASN A 1 337 ? -17.494 -29.635 9.723 1.00 85.94 337 ASN A CA 1
ATOM 2558 C C . ASN A 1 337 ? -16.390 -29.067 10.626 1.00 85.94 337 ASN A C 1
ATOM 2560 O O . ASN A 1 337 ? -16.606 -28.968 11.832 1.00 85.94 337 ASN A O 1
ATOM 2564 N N . LEU A 1 338 ? -15.243 -28.670 10.061 1.00 88.12 338 LEU A N 1
ATOM 2565 C CA . LEU A 1 338 ? -14.151 -28.050 10.818 1.00 88.12 338 LEU A CA 1
ATOM 2566 C C . LEU A 1 338 ? -14.627 -26.784 11.536 1.00 88.12 338 LEU A C 1
ATOM 2568 O O . LEU A 1 338 ? -14.430 -26.658 12.742 1.00 88.12 338 LEU A O 1
ATOM 2572 N N . LEU A 1 339 ? -15.302 -25.883 10.821 1.00 89.56 339 LEU A N 1
ATOM 2573 C CA . LEU A 1 339 ? -15.765 -24.618 11.386 1.00 89.56 339 LEU A CA 1
ATOM 2574 C C . LEU A 1 339 ? -16.858 -24.804 12.441 1.00 89.56 339 LEU A C 1
ATOM 2576 O O . LEU A 1 339 ? -16.879 -24.085 13.438 1.00 89.56 339 LEU A O 1
ATOM 2580 N N . LEU A 1 340 ? -17.748 -25.787 12.270 1.00 87.62 340 LEU A N 1
ATOM 2581 C CA . LEU A 1 340 ? -18.737 -26.125 13.296 1.00 87.62 340 LEU A CA 1
ATOM 2582 C C . LEU A 1 340 ? -18.075 -26.674 14.566 1.00 87.62 340 LEU A C 1
ATOM 2584 O O . LEU A 1 340 ? -18.463 -26.273 15.665 1.00 87.62 340 LEU A O 1
ATOM 2588 N N . THR A 1 341 ? -17.075 -27.549 14.425 1.00 88.81 341 THR A N 1
ATOM 2589 C CA . THR A 1 341 ? -16.292 -28.063 15.558 1.00 88.81 341 THR A CA 1
ATOM 2590 C C . THR A 1 341 ? -15.502 -26.942 16.236 1.00 88.81 341 THR A C 1
ATOM 2592 O O . THR A 1 341 ? -15.556 -26.821 17.458 1.00 88.81 341 THR A O 1
ATOM 2595 N N . ALA A 1 342 ? -14.841 -26.072 15.468 1.00 90.75 342 ALA A N 1
ATOM 2596 C CA . ALA A 1 342 ? -14.120 -24.918 15.997 1.00 90.75 342 ALA A CA 1
ATOM 2597 C C . ALA A 1 342 ? -15.059 -23.974 16.760 1.00 90.75 342 ALA A C 1
ATOM 2599 O O . ALA A 1 342 ? -14.796 -23.652 17.914 1.00 90.75 342 ALA A O 1
ATOM 2600 N N . ALA A 1 343 ? -16.216 -23.627 16.185 1.00 90.38 343 ALA A N 1
ATOM 2601 C CA . ALA A 1 343 ? -17.206 -22.770 16.835 1.00 90.38 343 ALA A CA 1
ATOM 2602 C C . ALA A 1 343 ? -17.790 -23.380 18.122 1.00 90.38 343 ALA A C 1
ATOM 2604 O O . ALA A 1 343 ? -18.225 -22.649 19.014 1.00 90.38 343 ALA A O 1
ATOM 2605 N N . ALA A 1 344 ? -17.843 -24.711 18.229 1.00 88.81 344 ALA A N 1
ATOM 2606 C CA . ALA A 1 344 ? -18.231 -25.398 19.459 1.00 88.81 344 ALA A CA 1
ATOM 2607 C C . ALA A 1 344 ? -17.097 -25.419 20.499 1.00 88.81 344 ALA A C 1
ATOM 2609 O O . ALA A 1 344 ? -17.367 -25.307 21.699 1.00 88.81 344 ALA A O 1
ATOM 2610 N N . ALA A 1 345 ? -15.844 -25.562 20.062 1.00 89.12 345 ALA A N 1
ATOM 2611 C CA . ALA A 1 345 ? -14.655 -25.544 20.912 1.00 89.12 345 ALA A CA 1
ATOM 2612 C C . ALA A 1 345 ? -14.385 -24.155 21.515 1.00 89.12 345 ALA A C 1
ATOM 2614 O O . ALA A 1 345 ? -14.084 -24.058 22.701 1.00 89.12 345 ALA A O 1
ATOM 2615 N N . THR A 1 346 ? -14.578 -23.088 20.737 1.00 92.94 346 THR A N 1
ATOM 2616 C CA . THR A 1 346 ? -14.305 -21.694 21.132 1.00 92.94 346 THR A CA 1
ATOM 2617 C C . THR A 1 346 ? -15.493 -20.977 21.773 1.00 92.94 346 THR A C 1
ATOM 2619 O O . THR A 1 346 ? -15.465 -19.765 21.962 1.00 92.94 346 THR A O 1
ATOM 2622 N N . HIS A 1 347 ? -16.573 -21.697 22.092 1.00 92.50 347 HIS A N 1
ATOM 2623 C CA . HIS A 1 347 ? -17.776 -21.083 22.649 1.00 92.50 347 HIS A CA 1
ATOM 2624 C C . HIS A 1 347 ? -17.469 -20.361 23.982 1.00 92.50 347 HIS A C 1
ATOM 2626 O O . HIS A 1 347 ? -16.965 -21.018 24.899 1.00 92.50 347 HIS A O 1
ATOM 2632 N N . PRO A 1 348 ? -17.857 -19.080 24.168 1.00 94.06 348 PRO A N 1
ATOM 2633 C CA . PRO A 1 348 ? -17.463 -18.273 25.331 1.00 94.06 348 PRO A CA 1
ATOM 2634 C C . PRO A 1 348 ? -17.760 -18.920 26.687 1.00 94.06 348 PRO A C 1
ATOM 2636 O O . PRO A 1 348 ? -16.969 -18.827 27.618 1.00 94.06 348 PRO A O 1
ATOM 2639 N N . SER A 1 349 ? -18.871 -19.659 26.800 1.00 90.44 349 SER A N 1
ATOM 2640 C CA . SER A 1 349 ? -19.235 -20.368 28.039 1.00 90.44 349 SER A CA 1
ATOM 2641 C C . SER A 1 349 ? -18.298 -21.514 28.447 1.00 90.44 349 SER A C 1
ATOM 2643 O O . SER A 1 349 ? -18.540 -22.128 29.485 1.00 90.44 349 SER A O 1
ATOM 2645 N N . ARG A 1 350 ? -17.356 -21.916 27.590 1.00 91.06 350 ARG A N 1
ATOM 2646 C CA . ARG A 1 350 ? -16.382 -22.985 27.862 1.00 91.06 350 ARG A CA 1
ATOM 2647 C C . ARG A 1 350 ? -15.040 -22.433 28.322 1.00 91.06 350 ARG A C 1
ATOM 2649 O O . ARG A 1 350 ? -14.228 -23.187 28.847 1.00 91.06 350 ARG A O 1
ATOM 2656 N N . CYS A 1 351 ? -14.794 -21.146 28.116 1.00 92.69 351 CYS A N 1
ATOM 2657 C CA . CYS A 1 351 ? -13.536 -20.512 28.462 1.00 92.69 351 CYS A CA 1
ATOM 2658 C C . CYS A 1 351 ? -13.490 -20.200 29.960 1.00 92.69 351 CYS A C 1
ATOM 2660 O O . CYS A 1 351 ? -14.495 -19.818 30.560 1.00 92.69 351 CYS A O 1
ATOM 2662 N N . ILE A 1 352 ? -12.315 -20.360 30.571 1.00 92.69 352 ILE A N 1
ATOM 2663 C CA . ILE A 1 352 ? -12.133 -20.134 32.015 1.00 92.69 352 ILE A CA 1
ATOM 2664 C C . ILE A 1 352 ? -12.225 -18.657 32.427 1.00 92.69 352 ILE A C 1
ATOM 2666 O O . ILE A 1 352 ? -12.393 -18.373 33.610 1.00 92.69 352 ILE A O 1
ATOM 2670 N N . SER A 1 353 ? -12.093 -17.728 31.475 1.00 92.25 353 SER A N 1
ATOM 2671 C CA . SER A 1 353 ? -12.202 -16.287 31.701 1.00 92.25 353 SER A CA 1
ATOM 2672 C C . SER A 1 353 ? -12.763 -15.561 30.467 1.00 92.25 353 SER A C 1
ATOM 2674 O O . SER A 1 353 ? -12.642 -16.070 29.346 1.00 92.25 353 SER A O 1
ATOM 2676 N N . PRO A 1 354 ? -13.322 -14.346 30.635 1.00 91.94 354 PRO A N 1
ATOM 2677 C CA . PRO A 1 354 ? -13.783 -13.512 29.520 1.00 91.94 354 PRO A CA 1
ATOM 2678 C C . PRO A 1 354 ? -12.684 -13.139 28.517 1.00 91.94 354 PRO A C 1
ATOM 2680 O O . PRO A 1 354 ? -12.943 -13.022 27.320 1.00 91.94 354 PRO A O 1
ATOM 2683 N N . THR A 1 355 ? -11.444 -12.982 28.990 1.00 92.81 355 THR A N 1
ATOM 2684 C CA . THR A 1 355 ? -10.287 -12.714 28.124 1.00 92.81 355 THR A CA 1
ATOM 2685 C C . THR A 1 355 ? -10.013 -13.892 27.195 1.00 92.81 355 THR A C 1
ATOM 2687 O O . THR A 1 355 ? -9.999 -13.713 25.984 1.00 92.81 355 THR A O 1
ATOM 2690 N N . VAL A 1 356 ? -9.942 -15.113 27.740 1.00 94.88 356 VAL A N 1
ATOM 2691 C CA . VAL A 1 356 ? -9.768 -16.342 26.948 1.00 94.88 356 VAL A CA 1
ATOM 2692 C C . VAL A 1 356 ? -10.941 -16.543 25.985 1.00 94.88 356 VAL A C 1
ATOM 2694 O O . VAL A 1 356 ? -10.735 -16.994 24.866 1.00 94.88 356 VAL A O 1
ATOM 2697 N N . ALA A 1 357 ? -12.166 -16.182 26.383 1.00 94.88 357 ALA A N 1
ATOM 2698 C CA . ALA A 1 357 ? -13.333 -16.229 25.500 1.00 94.88 357 ALA A CA 1
ATOM 2699 C C . ALA A 1 357 ? -13.225 -15.268 24.309 1.00 94.88 357 ALA A C 1
ATOM 2701 O O . ALA A 1 357 ? -13.663 -15.603 23.210 1.00 94.88 357 ALA A O 1
ATOM 2702 N N . THR A 1 358 ? -12.649 -14.087 24.529 1.00 94.75 358 THR A N 1
ATOM 2703 C CA . THR A 1 358 ? -12.415 -13.099 23.472 1.00 94.75 358 THR A CA 1
ATOM 2704 C C . THR A 1 358 ? -11.350 -13.606 22.504 1.00 94.75 358 THR A C 1
ATOM 2706 O O . THR A 1 358 ? -11.609 -13.673 21.308 1.00 94.75 358 THR A O 1
ATOM 2709 N N . ASP A 1 359 ? -10.211 -14.073 23.022 1.00 94.62 359 ASP A N 1
ATOM 2710 C CA . ASP A 1 359 ? -9.133 -14.642 22.203 1.00 94.62 359 ASP A CA 1
ATOM 2711 C C . ASP A 1 359 ? -9.621 -15.865 21.399 1.00 94.62 359 ASP A C 1
ATOM 2713 O O . ASP A 1 359 ? -9.248 -16.063 20.245 1.00 94.62 359 ASP A O 1
ATOM 2717 N N . ALA A 1 360 ? -10.506 -16.680 21.985 1.00 94.44 360 ALA A N 1
ATOM 2718 C CA . ALA A 1 360 ? -11.116 -17.825 21.312 1.00 94.44 360 ALA A CA 1
ATOM 2719 C C . ALA A 1 360 ? -12.052 -17.411 20.163 1.00 94.44 360 ALA A C 1
ATOM 2721 O O . ALA A 1 360 ? -12.110 -18.101 19.141 1.00 94.44 360 ALA A O 1
ATOM 2722 N N . ALA A 1 361 ? -12.794 -16.311 20.323 1.00 94.81 361 ALA A N 1
ATOM 2723 C CA . ALA A 1 361 ? -13.624 -15.749 19.262 1.00 94.81 361 ALA A CA 1
ATOM 2724 C C . ALA A 1 361 ? -12.762 -15.203 18.113 1.00 94.81 361 ALA A C 1
ATOM 2726 O O . ALA A 1 361 ? -13.035 -15.522 16.958 1.00 94.81 361 ALA A O 1
ATOM 2727 N N . ASP A 1 362 ? -11.682 -14.486 18.430 1.00 95.00 362 ASP A N 1
ATOM 2728 C CA . ASP A 1 362 ? -10.740 -13.955 17.438 1.00 95.00 362 ASP A CA 1
ATOM 2729 C C . ASP A 1 362 ? -10.039 -15.108 16.673 1.00 95.00 362 ASP A C 1
ATOM 2731 O O . ASP A 1 362 ? -9.893 -15.067 15.450 1.00 95.00 362 ASP A O 1
ATOM 2735 N N . ALA A 1 363 ? -9.670 -16.198 17.362 1.00 94.25 363 ALA A N 1
ATOM 2736 C CA . ALA A 1 363 ? -9.106 -17.397 16.729 1.00 94.25 363 ALA A CA 1
ATOM 2737 C C . ALA A 1 363 ? -10.098 -18.091 15.775 1.00 94.25 363 ALA A C 1
ATOM 2739 O O . ALA A 1 363 ? -9.698 -18.620 14.734 1.00 94.25 363 ALA A O 1
ATOM 2740 N N . LEU A 1 364 ? -11.391 -18.100 16.125 1.00 93.69 364 LEU A N 1
ATOM 2741 C CA . LEU A 1 364 ? -12.449 -18.625 15.262 1.00 93.69 364 LEU A CA 1
ATOM 2742 C C . LEU A 1 364 ? -12.619 -17.765 14.008 1.00 93.69 364 LEU A C 1
ATOM 2744 O O . LEU A 1 364 ? -12.704 -18.326 12.920 1.00 93.69 364 LEU A O 1
ATOM 2748 N N . GLU A 1 365 ? -12.662 -16.441 14.157 1.00 94.00 365 GLU A N 1
ATOM 2749 C CA . GLU A 1 365 ? -12.758 -15.498 13.035 1.00 94.00 365 GLU A CA 1
ATOM 2750 C C . GLU A 1 365 ? -11.623 -15.727 12.034 1.00 94.00 365 GLU A C 1
ATOM 2752 O O . GLU A 1 365 ? -11.863 -15.910 10.840 1.00 94.00 365 GLU A O 1
ATOM 2757 N N . LYS A 1 366 ? -10.391 -15.836 12.545 1.00 93.06 366 LYS A N 1
ATOM 2758 C CA . LYS A 1 366 ? -9.206 -16.129 11.738 1.00 93.06 366 LYS A CA 1
ATOM 2759 C C . LYS A 1 366 ? -9.337 -17.449 10.971 1.00 93.06 366 LYS A C 1
ATOM 2761 O O . LYS A 1 366 ? -9.091 -17.503 9.768 1.00 93.06 366 LYS A O 1
ATOM 2766 N N . LEU A 1 367 ? -9.789 -18.513 11.639 1.00 92.25 367 LEU A N 1
ATOM 2767 C CA . LEU A 1 367 ? -10.004 -19.807 10.988 1.00 92.25 367 LEU A CA 1
ATOM 2768 C C . LEU A 1 367 ? -11.097 -19.754 9.912 1.00 92.25 367 LEU A C 1
ATOM 2770 O O . LEU A 1 367 ? -10.971 -20.418 8.883 1.00 92.25 367 LEU A O 1
ATOM 2774 N N . VAL A 1 368 ? -12.172 -18.998 10.149 1.00 91.38 368 VAL A N 1
ATOM 2775 C CA . VAL A 1 368 ? -13.254 -18.810 9.173 1.00 91.38 368 VAL A CA 1
ATOM 2776 C C . VAL A 1 368 ? -12.720 -18.135 7.916 1.00 91.38 368 VAL A C 1
ATOM 2778 O O . VAL A 1 368 ? -12.967 -18.661 6.833 1.00 91.38 368 VAL A O 1
ATOM 2781 N N . ALA A 1 369 ? -11.930 -17.069 8.055 1.00 90.56 369 ALA A N 1
ATOM 2782 C CA . ALA A 1 369 ? -11.305 -16.386 6.924 1.00 90.56 369 ALA A CA 1
ATOM 2783 C C . ALA A 1 369 ? -10.368 -17.312 6.126 1.00 90.56 369 ALA A C 1
ATOM 2785 O O . ALA A 1 369 ? -10.477 -17.396 4.904 1.00 90.56 369 ALA A O 1
ATOM 2786 N N . ALA A 1 370 ? -9.505 -18.079 6.805 1.00 89.69 370 ALA A N 1
ATOM 2787 C CA . ALA A 1 370 ? -8.610 -19.032 6.142 1.00 89.69 370 ALA A CA 1
ATOM 2788 C C . ALA A 1 370 ? -9.377 -20.147 5.402 1.00 89.69 370 ALA A C 1
ATOM 2790 O O . ALA A 1 370 ? -8.987 -20.583 4.321 1.00 89.69 370 ALA A O 1
ATOM 2791 N N . CYS A 1 371 ? -10.491 -20.611 5.972 1.00 88.25 371 CYS A N 1
ATOM 2792 C CA . CYS A 1 371 ? -11.354 -21.600 5.332 1.00 88.25 371 CYS A CA 1
ATOM 2793 C C . CYS A 1 371 ? -12.116 -21.039 4.123 1.00 88.25 371 CYS A C 1
ATOM 2795 O O . CYS A 1 371 ? -12.336 -21.773 3.165 1.00 88.25 371 CYS A O 1
ATOM 2797 N N . GLU A 1 372 ? -12.530 -19.773 4.167 1.00 87.62 372 GLU A N 1
ATOM 2798 C CA . GLU A 1 372 ? -13.159 -19.092 3.030 1.00 87.62 372 GLU A CA 1
ATOM 2799 C C . GLU A 1 372 ? -12.180 -18.938 1.869 1.00 87.62 372 GLU A C 1
ATOM 2801 O O . GLU A 1 372 ? -12.508 -19.335 0.756 1.00 87.62 372 GLU A O 1
ATOM 2806 N N . ALA A 1 373 ? -10.953 -18.487 2.146 1.00 86.69 373 ALA A N 1
ATOM 2807 C CA . ALA A 1 373 ? -9.897 -18.406 1.140 1.00 86.69 373 ALA A CA 1
ATOM 2808 C C . ALA A 1 373 ? -9.594 -19.780 0.509 1.00 86.69 373 ALA A C 1
ATOM 2810 O O . ALA A 1 373 ? -9.490 -19.901 -0.710 1.00 86.69 373 ALA A O 1
ATOM 2811 N N . PHE A 1 374 ? -9.557 -20.844 1.320 1.00 87.12 374 PHE A N 1
ATOM 2812 C CA . PHE A 1 374 ? -9.402 -22.211 0.816 1.00 87.12 374 PHE A CA 1
ATOM 2813 C C . PHE A 1 374 ? -10.530 -22.633 -0.147 1.00 87.12 374 PHE A C 1
ATOM 2815 O O . PHE A 1 374 ? -10.259 -23.260 -1.174 1.00 87.12 374 PHE A O 1
ATOM 2822 N N . GLU A 1 375 ? -11.793 -22.328 0.185 1.00 85.38 375 GLU A N 1
ATOM 2823 C CA . GLU A 1 375 ? -12.948 -22.649 -0.668 1.00 85.38 375 GLU A CA 1
ATOM 2824 C C . GLU A 1 375 ? -12.951 -21.812 -1.962 1.00 85.38 375 GLU A C 1
ATOM 2826 O O . GLU A 1 375 ? -13.228 -22.361 -3.032 1.00 85.38 375 GLU A O 1
ATOM 2831 N N . ASP A 1 376 ? -12.614 -20.521 -1.881 1.00 85.19 376 ASP A N 1
ATOM 2832 C CA . ASP A 1 376 ? -12.576 -19.595 -3.022 1.00 85.19 376 ASP A CA 1
ATOM 2833 C C . ASP A 1 376 ? -11.506 -19.985 -4.054 1.00 85.19 376 ASP A C 1
ATOM 2835 O O . ASP A 1 376 ? -11.749 -19.916 -5.263 1.00 85.19 376 ASP A O 1
ATOM 2839 N N . GLU A 1 377 ? -10.359 -20.488 -3.595 1.00 84.12 377 GLU A N 1
ATOM 2840 C CA . GLU A 1 377 ? -9.293 -21.000 -4.461 1.00 84.12 377 GLU A CA 1
ATOM 2841 C C . GLU A 1 377 ? -9.613 -22.362 -5.104 1.00 84.12 377 GLU A C 1
ATOM 2843 O O . GLU A 1 377 ? -8.912 -22.808 -6.023 1.00 84.12 377 GLU A O 1
ATOM 2848 N N . GLY A 1 378 ? -10.695 -23.019 -4.673 1.00 82.69 378 GLY A N 1
ATOM 2849 C CA . GLY A 1 378 ? -11.178 -24.271 -5.252 1.00 82.69 378 GLY A CA 1
ATOM 2850 C C . GLY A 1 378 ? -10.284 -25.478 -4.961 1.00 82.69 378 GLY A C 1
ATOM 2851 O O . GLY A 1 378 ? -10.202 -26.387 -5.790 1.00 82.69 378 GLY A O 1
ATOM 2852 N N . PHE A 1 379 ? -9.598 -25.484 -3.817 1.00 83.00 379 PHE A N 1
ATOM 2853 C CA . PHE A 1 379 ? -8.779 -26.613 -3.379 1.00 83.00 379 PHE A CA 1
ATOM 2854 C C . PHE A 1 379 ? -9.629 -27.840 -2.998 1.00 83.00 379 PHE A C 1
ATOM 2856 O O . PHE A 1 379 ? -10.789 -27.728 -2.596 1.00 83.00 379 PHE A O 1
ATOM 2863 N N . ASP A 1 380 ? -9.047 -29.037 -3.114 1.00 81.75 380 ASP A N 1
ATOM 2864 C CA . ASP A 1 380 ? -9.745 -30.294 -2.828 1.00 81.75 380 ASP A CA 1
ATOM 2865 C C . ASP A 1 380 ? -9.836 -30.555 -1.315 1.00 81.75 380 ASP A C 1
ATOM 2867 O O . ASP A 1 380 ? -8.839 -30.470 -0.596 1.00 81.75 380 ASP A O 1
ATOM 2871 N N . ASP A 1 381 ? -11.005 -31.000 -0.840 1.00 76.75 381 ASP A N 1
ATOM 2872 C CA . ASP A 1 381 ? -11.276 -31.330 0.573 1.00 76.75 381 ASP A CA 1
ATOM 2873 C C . ASP A 1 381 ? -10.226 -32.270 1.210 1.00 76.75 381 ASP A C 1
ATOM 2875 O O . ASP A 1 381 ? -9.925 -32.159 2.401 1.00 76.75 381 ASP A O 1
ATOM 2879 N N . ASP A 1 382 ? -9.624 -33.172 0.426 1.00 77.69 382 ASP A N 1
ATOM 2880 C CA . ASP A 1 382 ? -8.583 -34.094 0.898 1.00 77.69 382 ASP A CA 1
ATOM 2881 C C . ASP A 1 382 ? -7.337 -33.346 1.424 1.00 77.69 382 ASP A C 1
ATOM 2883 O O . ASP A 1 382 ? -6.684 -33.806 2.368 1.00 77.69 382 ASP A O 1
ATOM 2887 N N . GLN A 1 383 ? -7.040 -32.159 0.875 1.00 76.62 383 GLN A N 1
ATOM 2888 C CA . GLN A 1 383 ? -5.912 -31.309 1.274 1.00 76.62 383 GLN A CA 1
ATOM 2889 C C . GLN A 1 383 ? -6.118 -30.665 2.659 1.00 76.62 383 GLN A C 1
ATOM 2891 O O . GLN A 1 383 ? -5.130 -30.336 3.323 1.00 76.62 383 GLN A O 1
ATOM 2896 N N . LEU A 1 384 ? -7.371 -30.549 3.124 1.00 73.94 384 LEU A N 1
ATOM 2897 C CA . LEU A 1 384 ? -7.734 -30.072 4.466 1.00 73.94 384 LEU A CA 1
ATOM 2898 C C . LEU A 1 384 ? -7.636 -31.159 5.530 1.00 73.94 384 LEU A C 1
ATOM 2900 O O . LEU A 1 384 ? -7.240 -30.871 6.658 1.00 73.94 384 LEU A O 1
ATOM 2904 N N . THR A 1 385 ? -8.001 -32.404 5.212 1.00 65.44 385 THR A N 1
ATOM 2905 C CA . THR A 1 385 ? -8.093 -33.497 6.202 1.00 65.44 385 THR A CA 1
ATOM 2906 C C . THR A 1 385 ? -6.776 -33.823 6.914 1.00 65.44 385 THR A C 1
ATOM 2908 O O . THR A 1 385 ? -6.790 -34.451 7.972 1.00 65.44 385 THR A O 1
ATOM 2911 N N . GLU A 1 386 ? -5.642 -33.385 6.368 1.00 63.06 386 GLU A N 1
ATOM 2912 C CA . GLU A 1 386 ? -4.304 -33.572 6.943 1.00 63.06 386 GLU A CA 1
ATOM 2913 C C . GLU A 1 386 ? -3.799 -32.373 7.769 1.00 63.06 386 GLU A C 1
ATOM 2915 O O . GLU A 1 386 ? -2.625 -32.328 8.142 1.00 63.06 386 GLU A O 1
ATOM 2920 N N . THR A 1 387 ? -4.636 -31.368 8.034 1.00 74.69 387 THR A N 1
ATOM 2921 C CA . THR A 1 387 ? -4.207 -30.148 8.735 1.00 74.69 387 THR A CA 1
ATOM 2922 C C . THR A 1 387 ? -4.186 -30.310 10.255 1.00 74.69 387 THR A C 1
ATOM 2924 O O . THR A 1 387 ? -5.046 -30.948 10.868 1.00 74.69 387 THR A O 1
ATOM 2927 N N . HIS A 1 388 ? -3.189 -29.687 10.893 1.00 84.12 388 HIS A N 1
ATOM 2928 C CA . HIS A 1 388 ? -3.031 -29.717 12.348 1.00 84.12 388 HIS A CA 1
ATOM 2929 C C . HIS A 1 388 ? -4.227 -29.079 13.073 1.00 84.12 388 HIS A C 1
ATOM 2931 O O . HIS A 1 388 ? -4.657 -29.593 14.109 1.00 84.12 388 HIS A O 1
ATOM 2937 N N . VAL A 1 389 ? -4.826 -28.03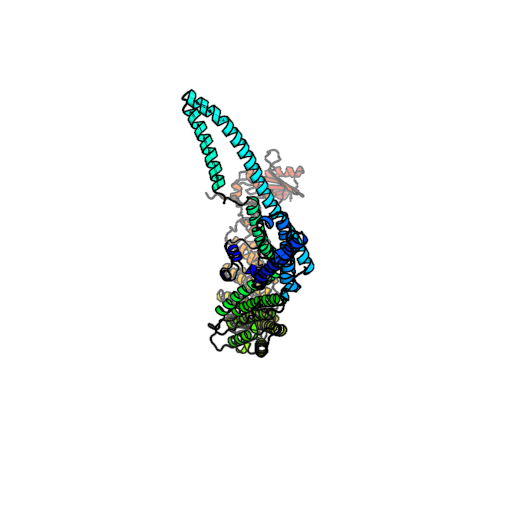6 12.486 1.00 87.12 389 VAL A N 1
ATOM 2938 C CA . VAL A 1 389 ? -5.980 -27.320 13.052 1.00 87.12 389 VAL A CA 1
ATOM 2939 C C . VAL A 1 389 ? -7.164 -28.243 13.328 1.00 87.12 389 VAL A C 1
ATOM 2941 O O . VAL A 1 389 ? -7.805 -28.141 14.371 1.00 87.12 389 VAL A O 1
ATOM 2944 N N . TRP A 1 390 ? -7.386 -29.242 12.471 1.00 85.50 390 TRP A N 1
ATOM 2945 C CA . TRP A 1 390 ? -8.474 -30.197 12.645 1.00 85.50 390 TRP A CA 1
ATOM 2946 C C . TRP A 1 390 ? -8.295 -31.061 13.900 1.00 85.50 390 TRP A C 1
ATOM 2948 O O . TRP A 1 390 ? -9.252 -31.323 14.633 1.00 85.50 390 TRP A O 1
ATOM 2958 N N . SER A 1 391 ? -7.053 -31.471 14.183 1.00 87.69 391 SER A N 1
ATOM 2959 C CA . SER A 1 391 ? -6.723 -32.213 15.404 1.00 87.69 391 SER A CA 1
ATOM 2960 C C . SER A 1 391 ? -6.884 -31.357 16.662 1.00 87.69 391 SER A C 1
ATOM 2962 O O . SER A 1 391 ? -7.483 -31.816 17.632 1.00 87.69 391 SER A O 1
ATOM 2964 N N . VAL A 1 392 ? -6.449 -30.092 16.617 1.00 91.19 392 VAL A N 1
ATOM 2965 C CA . VAL A 1 392 ? -6.551 -29.171 17.757 1.00 91.19 392 VAL A CA 1
ATOM 2966 C C . VAL A 1 392 ? -8.010 -28.850 18.078 1.00 91.19 392 VAL A C 1
ATOM 2968 O O . VAL A 1 392 ? -8.416 -28.980 19.230 1.00 91.19 392 VAL A O 1
ATOM 2971 N N . CYS A 1 393 ? -8.835 -28.533 17.075 1.00 89.62 393 CYS A N 1
ATOM 2972 C CA . CYS A 1 393 ? -10.260 -28.261 17.276 1.00 89.62 393 CYS A CA 1
ATOM 2973 C C . CYS A 1 393 ? -10.995 -29.439 17.937 1.00 89.62 393 CYS A C 1
ATOM 2975 O O . CYS A 1 393 ? -11.830 -29.229 18.816 1.00 89.62 393 CYS A O 1
ATOM 2977 N N . ARG A 1 394 ? -10.670 -30.684 17.561 1.00 87.50 394 ARG A N 1
ATOM 2978 C CA . ARG A 1 394 ? -11.256 -31.880 18.187 1.00 87.50 394 ARG A CA 1
ATOM 2979 C C . ARG A 1 394 ? -10.796 -32.109 19.618 1.00 87.50 394 ARG A C 1
ATOM 2981 O O . ARG A 1 394 ? -11.616 -32.475 20.461 1.00 87.50 394 ARG A O 1
ATOM 2988 N N . ASP A 1 395 ? -9.510 -31.914 19.886 1.00 89.38 395 ASP A N 1
ATOM 2989 C CA . ASP A 1 395 ? -8.968 -32.035 21.238 1.00 89.38 395 ASP A CA 1
ATOM 2990 C C . ASP A 1 395 ? -9.661 -31.034 22.173 1.00 89.38 395 ASP A C 1
ATOM 2992 O O . ASP A 1 395 ? -10.154 -31.421 23.235 1.00 89.38 395 ASP A O 1
ATOM 2996 N N . LEU A 1 396 ? -9.801 -29.780 21.729 1.00 89.75 396 LEU A N 1
ATOM 2997 C CA . LEU A 1 396 ? -10.501 -28.725 22.462 1.00 89.75 396 LEU A CA 1
ATOM 2998 C C . LEU A 1 396 ? -11.991 -29.015 22.632 1.00 89.75 396 LEU A C 1
ATOM 3000 O O . LEU A 1 396 ? -12.542 -28.802 23.709 1.00 89.75 396 LEU A O 1
ATOM 3004 N N . GLU A 1 397 ? -12.654 -29.555 21.606 1.00 86.56 397 GLU A N 1
ATOM 3005 C CA . GLU A 1 397 ? -14.057 -29.947 21.717 1.00 86.56 397 GLU A CA 1
ATOM 3006 C C . GLU A 1 397 ? -14.265 -31.013 22.806 1.00 86.56 397 GLU A C 1
ATOM 3008 O O . GLU A 1 397 ? -15.292 -30.986 23.485 1.00 86.56 397 GLU A O 1
ATOM 3013 N N . SER A 1 398 ? -13.286 -31.896 23.026 1.00 85.44 398 SER A N 1
ATOM 3014 C CA . SER A 1 398 ? -13.346 -32.950 24.046 1.00 85.44 398 SER A CA 1
ATOM 3015 C C . SER A 1 398 ? -13.014 -32.496 25.475 1.00 85.44 398 SER A C 1
ATOM 3017 O O . SER A 1 398 ? -13.359 -33.205 26.423 1.00 85.44 398 SER A O 1
ATOM 3019 N N . ALA A 1 399 ? -12.361 -31.343 25.641 1.00 86.44 399 ALA A N 1
ATOM 3020 C CA . ALA A 1 399 ? -12.001 -30.791 26.945 1.00 86.44 399 ALA A CA 1
ATOM 3021 C C . ALA A 1 399 ? -13.215 -30.159 27.649 1.00 86.44 399 ALA A C 1
ATOM 3023 O O . ALA A 1 399 ? -14.081 -29.573 27.003 1.00 86.44 399 ALA A O 1
ATOM 3024 N N . ASP A 1 400 ? -13.284 -30.235 28.981 1.00 83.19 400 ASP A N 1
ATOM 3025 C CA . ASP A 1 400 ? -14.404 -29.644 29.729 1.00 83.19 400 ASP A CA 1
ATOM 3026 C C . ASP A 1 400 ? -14.424 -28.108 29.589 1.00 83.19 400 ASP A C 1
ATOM 3028 O O . ASP A 1 400 ? -15.463 -27.524 29.269 1.00 83.19 400 ASP A O 1
ATOM 3032 N N . ASN A 1 401 ? -13.257 -27.473 29.755 1.00 89.38 401 ASN A N 1
ATOM 3033 C CA . ASN A 1 401 ? -13.064 -26.025 29.684 1.00 89.38 401 ASN A CA 1
ATOM 3034 C C . ASN A 1 401 ? -11.825 -25.705 28.830 1.00 89.38 401 ASN A C 1
ATOM 3036 O O . ASN A 1 401 ? -10.880 -26.490 28.839 1.00 89.38 401 ASN A O 1
ATOM 3040 N N . ALA A 1 402 ? -11.808 -24.548 28.165 1.00 90.88 402 ALA A N 1
ATOM 3041 C CA . ALA A 1 402 ? -10.653 -24.046 27.418 1.00 90.88 402 ALA A CA 1
ATOM 3042 C C . ALA A 1 402 ? -9.889 -22.990 28.233 1.00 90.88 402 ALA A C 1
ATOM 3044 O O . ALA A 1 402 ? -10.487 -22.026 28.731 1.00 90.88 402 ALA A O 1
ATOM 3045 N N . ASP A 1 403 ? -8.576 -23.171 28.365 1.00 93.44 403 ASP A N 1
ATOM 3046 C CA . ASP A 1 403 ? -7.670 -22.198 28.976 1.00 93.44 403 ASP A CA 1
ATOM 3047 C C . ASP A 1 403 ? -6.867 -21.393 27.936 1.00 93.44 403 ASP A C 1
ATOM 3049 O O . ASP A 1 403 ? -7.010 -21.571 26.728 1.00 93.44 403 ASP A O 1
ATOM 3053 N N . ALA A 1 404 ? -6.034 -20.458 28.400 1.00 92.94 404 ALA A N 1
ATOM 3054 C CA . ALA A 1 404 ? -5.236 -19.615 27.510 1.00 92.94 404 ALA A CA 1
ATOM 3055 C C . ALA A 1 404 ? -4.224 -20.414 26.662 1.00 92.94 404 ALA A C 1
ATOM 3057 O O . ALA A 1 404 ? -3.948 -20.040 25.525 1.00 92.94 404 ALA A O 1
ATOM 3058 N N . GLY A 1 405 ? -3.669 -21.511 27.189 1.00 92.69 405 GLY A N 1
ATOM 3059 C CA . GLY A 1 405 ? -2.719 -22.347 26.452 1.00 92.69 405 GLY A CA 1
ATOM 3060 C C . GLY A 1 405 ? -3.405 -23.155 25.355 1.00 92.69 405 GLY A C 1
ATOM 3061 O O . GLY A 1 405 ? -2.864 -23.315 24.264 1.00 92.69 405 GLY A O 1
ATOM 3062 N N . ASP A 1 406 ? -4.618 -23.618 25.627 1.00 93.62 406 ASP A N 1
ATOM 3063 C CA . ASP A 1 406 ? -5.489 -24.279 24.663 1.00 93.62 406 ASP A CA 1
ATOM 3064 C C . ASP A 1 406 ? -5.870 -23.369 23.485 1.00 93.62 406 ASP A C 1
ATOM 3066 O O . ASP A 1 406 ? -5.767 -23.786 22.329 1.00 93.62 406 ASP A O 1
ATOM 3070 N N . ILE A 1 407 ? -6.240 -22.113 23.756 1.00 94.19 407 ILE A N 1
ATOM 3071 C CA . ILE A 1 407 ? -6.541 -21.134 22.699 1.00 94.19 407 ILE A CA 1
ATOM 3072 C C . ILE A 1 407 ? -5.281 -20.733 21.925 1.00 94.19 407 ILE A C 1
ATOM 3074 O O . ILE A 1 407 ? -5.335 -20.646 20.700 1.00 94.19 407 ILE A O 1
ATOM 3078 N N . GLN A 1 408 ? -4.128 -20.596 22.587 1.00 93.38 408 GLN A N 1
ATOM 3079 C CA . GLN A 1 408 ? -2.864 -20.353 21.884 1.00 93.38 408 GLN A CA 1
ATOM 3080 C C . GLN A 1 408 ? -2.519 -21.498 20.922 1.00 93.38 408 GLN A C 1
ATOM 3082 O O . GLN A 1 408 ? -2.134 -21.252 19.784 1.00 93.38 408 GLN A O 1
ATOM 3087 N N . ARG A 1 409 ? -2.714 -22.758 21.335 1.00 94.12 409 ARG A N 1
ATOM 3088 C CA . ARG A 1 409 ? -2.514 -23.918 20.447 1.00 94.12 409 ARG A CA 1
ATOM 3089 C C . ARG A 1 409 ? -3.423 -23.876 19.220 1.00 94.12 409 ARG A C 1
ATOM 3091 O O . ARG A 1 409 ? -3.007 -24.323 18.155 1.00 94.12 409 ARG A O 1
ATOM 3098 N N . LEU A 1 410 ? -4.661 -23.394 19.367 1.00 93.69 410 LEU A N 1
ATOM 3099 C CA . LEU A 1 410 ? -5.564 -23.193 18.233 1.00 93.69 410 LEU A CA 1
ATOM 3100 C C . LEU A 1 410 ? -5.044 -22.092 17.310 1.00 93.69 410 LEU A C 1
ATOM 3102 O O . LEU A 1 410 ? -5.005 -22.302 16.104 1.00 93.69 410 LEU A O 1
ATOM 3106 N N . TRP A 1 411 ? -4.601 -20.969 17.874 1.00 92.75 411 TRP A N 1
ATOM 3107 C CA . TRP A 1 411 ? -4.033 -19.859 17.114 1.00 92.75 411 TRP A CA 1
ATOM 3108 C C . TRP A 1 411 ? -2.825 -20.292 16.275 1.00 92.75 411 TRP A C 1
ATOM 3110 O O . TRP A 1 411 ? -2.821 -20.093 15.062 1.00 92.75 411 TRP A O 1
ATOM 3120 N N . ASP A 1 412 ? -1.860 -20.976 16.893 1.00 93.12 412 ASP A N 1
ATOM 3121 C CA . ASP A 1 412 ? -0.675 -21.510 16.210 1.00 93.12 412 ASP A CA 1
ATOM 3122 C C . ASP A 1 412 ? -1.071 -22.485 15.083 1.00 93.12 412 ASP A C 1
ATOM 3124 O O . ASP A 1 412 ? -0.437 -22.544 14.028 1.00 93.12 412 ASP A O 1
ATOM 3128 N N . ALA A 1 413 ? -2.141 -23.263 15.286 1.00 92.50 413 ALA A N 1
ATOM 3129 C CA . ALA A 1 413 ? -2.647 -24.183 14.275 1.00 92.50 413 ALA A CA 1
ATOM 3130 C C . ALA A 1 413 ? -3.373 -23.471 13.121 1.00 92.50 413 ALA A C 1
ATOM 3132 O O . ALA A 1 413 ? -3.316 -23.967 11.995 1.00 92.50 413 ALA A O 1
ATOM 3133 N N . CYS A 1 414 ? -4.029 -22.334 13.382 1.00 92.06 414 CYS A N 1
ATOM 3134 C CA . CYS A 1 414 ? -4.586 -21.461 12.349 1.00 92.06 414 CYS A CA 1
ATOM 3135 C C . CYS A 1 414 ? -3.471 -20.810 11.518 1.00 92.06 414 CYS A C 1
ATOM 3137 O O . CYS A 1 414 ? -3.545 -20.844 10.297 1.00 92.06 414 CYS A O 1
ATOM 3139 N N . GLU A 1 415 ? -2.410 -20.299 12.151 1.00 91.50 415 GLU A N 1
ATOM 3140 C CA . GLU A 1 415 ? -1.246 -19.735 11.443 1.00 91.50 415 GLU A CA 1
ATOM 3141 C C . GLU A 1 415 ? -0.569 -20.777 10.548 1.00 91.50 415 GLU A C 1
ATOM 3143 O O . GLU A 1 415 ? -0.377 -20.554 9.357 1.00 91.50 415 GLU A O 1
ATOM 3148 N N . ALA A 1 416 ? -0.317 -21.977 11.076 1.00 90.69 416 ALA A N 1
ATOM 3149 C CA . ALA A 1 416 ? 0.239 -23.067 10.278 1.00 90.69 416 ALA A CA 1
ATOM 3150 C C . ALA A 1 416 ? -0.681 -23.503 9.117 1.00 90.69 416 ALA A C 1
ATOM 3152 O O . ALA A 1 416 ? -0.212 -24.097 8.143 1.00 90.69 416 ALA A O 1
ATOM 3153 N N . PHE A 1 417 ? -1.993 -23.269 9.227 1.00 90.38 417 PHE A N 1
ATOM 3154 C CA . PHE A 1 417 ? -2.938 -23.532 8.147 1.00 90.38 417 PHE A CA 1
ATOM 3155 C C . PHE A 1 417 ? -2.887 -22.445 7.064 1.00 90.38 417 PHE A C 1
ATOM 3157 O O . PHE A 1 417 ? -2.862 -22.799 5.889 1.00 90.38 417 PHE A O 1
ATOM 3164 N N . GLU A 1 418 ? -2.786 -21.167 7.436 1.00 90.44 418 GLU A N 1
ATOM 3165 C CA . GLU A 1 418 ? -2.578 -20.049 6.499 1.00 90.44 418 GLU A CA 1
ATOM 3166 C C . GLU A 1 418 ? -1.262 -20.189 5.719 1.00 90.44 418 GLU A C 1
ATOM 3168 O O . GLU A 1 418 ? -1.249 -20.074 4.492 1.00 90.44 418 GLU A O 1
ATOM 3173 N N . ASP A 1 419 ? -0.168 -20.537 6.403 1.00 88.88 419 ASP A N 1
ATOM 3174 C CA . ASP A 1 419 ? 1.128 -20.791 5.759 1.00 88.88 419 ASP A CA 1
ATOM 3175 C C . ASP A 1 419 ? 1.024 -21.921 4.720 1.00 88.88 419 ASP A C 1
ATOM 3177 O O . ASP A 1 419 ? 1.585 -21.852 3.625 1.00 88.88 419 ASP A O 1
ATOM 3181 N N . ARG A 1 420 ? 0.270 -22.980 5.048 1.00 87.62 420 ARG A N 1
ATOM 3182 C CA . ARG A 1 420 ? 0.018 -24.092 4.124 1.00 87.62 420 ARG A CA 1
ATOM 3183 C C . ARG A 1 420 ? -0.871 -23.675 2.956 1.00 87.62 420 ARG A C 1
ATOM 3185 O O . ARG A 1 420 ? -0.662 -24.188 1.861 1.00 87.62 420 ARG A O 1
ATOM 3192 N N . LEU A 1 421 ? -1.857 -22.808 3.179 1.00 87.69 421 LEU A N 1
ATOM 3193 C CA . LEU A 1 421 ? -2.701 -22.275 2.111 1.00 87.69 421 LEU A CA 1
ATOM 3194 C C . LEU A 1 421 ? -1.844 -21.513 1.094 1.00 87.69 421 LEU A C 1
ATOM 3196 O O . LEU A 1 421 ? -1.923 -21.805 -0.093 1.00 87.69 421 LEU A O 1
ATOM 3200 N N . THR A 1 422 ? -0.936 -20.670 1.585 1.00 87.81 422 THR A N 1
ATOM 3201 C CA . THR A 1 422 ? 0.011 -19.912 0.754 1.00 87.81 422 THR A CA 1
ATOM 3202 C C . THR A 1 422 ? 0.896 -20.852 -0.083 1.00 87.81 422 THR A C 1
ATOM 3204 O O . THR A 1 422 ? 0.997 -20.700 -1.294 1.00 87.81 422 THR A O 1
ATOM 3207 N N . ASP A 1 423 ? 1.464 -21.912 0.511 1.00 86.38 423 ASP A N 1
ATOM 3208 C CA . ASP A 1 423 ? 2.249 -22.918 -0.239 1.00 86.38 423 ASP A CA 1
ATOM 3209 C C . ASP A 1 423 ? 1.410 -23.677 -1.289 1.00 86.38 423 ASP A C 1
ATOM 3211 O O . ASP A 1 423 ? 1.929 -24.082 -2.333 1.00 86.38 423 ASP A O 1
ATOM 3215 N N . LEU A 1 424 ? 0.114 -23.895 -1.045 1.00 86.12 424 LEU A N 1
ATOM 3216 C CA . LEU A 1 424 ? -0.782 -24.502 -2.033 1.00 86.12 424 LEU A CA 1
ATOM 3217 C C . LEU A 1 424 ? -1.103 -23.545 -3.188 1.00 86.12 424 LEU A C 1
ATOM 3219 O O . LEU A 1 424 ? -1.126 -23.999 -4.336 1.00 86.12 424 LEU A O 1
ATOM 3223 N N . GLU A 1 425 ? -1.319 -22.264 -2.893 1.00 88.38 425 GLU A N 1
ATOM 3224 C CA . GLU A 1 425 ? -1.513 -21.190 -3.875 1.00 88.38 425 GLU A CA 1
ATOM 3225 C C . GLU A 1 425 ? -0.278 -21.052 -4.772 1.00 88.38 425 GLU A C 1
ATOM 3227 O O . GLU A 1 425 ? -0.396 -21.203 -5.989 1.00 88.38 425 GLU A O 1
ATOM 3232 N N . ASP A 1 426 ? 0.916 -20.941 -4.184 1.00 87.06 426 ASP A N 1
ATOM 3233 C CA . ASP A 1 426 ? 2.185 -20.866 -4.918 1.00 87.06 426 ASP A CA 1
ATOM 3234 C C . ASP A 1 426 ? 2.369 -22.072 -5.853 1.00 87.06 426 ASP A C 1
ATOM 3236 O O . ASP A 1 426 ? 2.788 -21.944 -7.006 1.00 87.06 426 ASP A O 1
ATOM 3240 N N . ARG A 1 427 ? 2.032 -23.283 -5.388 1.00 86.06 427 ARG A N 1
ATOM 3241 C CA . ARG A 1 427 ? 2.114 -24.508 -6.208 1.00 86.06 427 ARG A CA 1
ATOM 3242 C C . ARG A 1 427 ? 1.097 -24.544 -7.335 1.00 86.06 427 ARG A C 1
ATOM 3244 O O . ARG A 1 427 ? 1.370 -25.173 -8.363 1.00 86.06 427 ARG A O 1
ATOM 3251 N N . LYS A 1 428 ? -0.087 -23.973 -7.124 1.00 86.81 428 LYS A N 1
ATOM 3252 C CA . LYS A 1 428 ? -1.129 -23.868 -8.145 1.00 86.81 428 LYS A CA 1
ATOM 3253 C C . LYS A 1 428 ? -0.690 -22.875 -9.217 1.00 86.81 428 LYS A C 1
ATOM 3255 O O . LYS A 1 428 ? -0.616 -23.283 -10.374 1.00 86.81 428 LYS A O 1
ATOM 3260 N N . GLU A 1 429 ? -0.287 -21.664 -8.830 1.00 90.25 429 GLU A N 1
ATOM 3261 C CA . GLU A 1 429 ? 0.216 -20.636 -9.752 1.00 90.25 429 GLU A CA 1
ATOM 3262 C C . GLU A 1 429 ? 1.413 -21.155 -10.557 1.00 90.25 429 GLU A C 1
ATOM 3264 O O . GLU A 1 429 ? 1.416 -21.098 -11.788 1.00 90.25 429 GLU A O 1
ATOM 3269 N N . PHE A 1 430 ? 2.407 -21.736 -9.877 1.00 89.06 430 PHE A N 1
ATOM 3270 C CA . PHE A 1 430 ? 3.595 -22.275 -10.534 1.00 89.06 430 PHE A CA 1
ATOM 3271 C C . PHE A 1 430 ? 3.227 -23.314 -11.599 1.00 89.06 430 PHE A C 1
ATOM 3273 O O . PHE A 1 430 ? 3.764 -23.301 -12.706 1.00 89.06 430 PHE A O 1
ATOM 3280 N N . ARG A 1 431 ? 2.286 -24.215 -11.292 1.00 87.06 431 ARG A N 1
ATOM 3281 C CA . ARG A 1 431 ? 1.830 -25.241 -12.237 1.00 87.06 431 ARG A CA 1
ATOM 3282 C C . ARG A 1 431 ? 1.108 -24.633 -13.435 1.00 87.06 431 ARG A C 1
ATOM 3284 O O . ARG A 1 431 ? 1.383 -25.048 -14.556 1.00 87.06 431 ARG A O 1
ATOM 3291 N N . GLU A 1 432 ? 0.210 -23.681 -13.201 1.00 89.94 432 GLU A N 1
ATOM 3292 C CA . GLU A 1 432 ? -0.540 -23.004 -14.263 1.00 89.94 432 GLU A CA 1
ATOM 3293 C C . GLU A 1 432 ? 0.407 -22.280 -15.225 1.00 89.94 432 GLU A C 1
ATOM 3295 O O . GLU A 1 432 ? 0.353 -22.520 -16.432 1.00 89.94 432 GLU A O 1
ATOM 3300 N N . ARG A 1 433 ? 1.363 -21.505 -14.701 1.00 91.75 433 ARG A N 1
ATOM 3301 C CA . ARG A 1 433 ? 2.380 -20.826 -15.517 1.00 91.75 433 ARG A CA 1
ATOM 3302 C C . ARG A 1 433 ? 3.291 -21.800 -16.264 1.00 91.75 433 ARG A C 1
ATOM 3304 O O . ARG A 1 433 ? 3.593 -21.582 -17.435 1.00 91.75 433 ARG A O 1
ATOM 3311 N N . VAL A 1 434 ? 3.689 -22.916 -15.646 1.00 88.12 434 VAL A N 1
ATOM 3312 C CA . VAL A 1 434 ? 4.446 -23.979 -16.336 1.00 88.12 434 VAL A CA 1
ATOM 3313 C C . VAL A 1 434 ? 3.637 -24.587 -17.485 1.00 88.12 434 VAL A C 1
ATOM 3315 O O . VAL A 1 434 ? 4.194 -24.837 -18.558 1.00 88.12 434 VAL A O 1
ATOM 3318 N N . ASP A 1 435 ? 2.341 -24.833 -17.297 1.00 87.31 435 ASP A N 1
ATOM 3319 C CA . ASP A 1 435 ? 1.471 -25.374 -18.344 1.00 87.31 435 ASP A CA 1
ATOM 3320 C C . ASP A 1 435 ? 1.264 -24.365 -19.490 1.00 87.31 435 ASP A C 1
ATOM 3322 O O . ASP A 1 435 ? 1.319 -24.746 -20.667 1.00 87.31 435 ASP A O 1
ATOM 3326 N N . GLU A 1 436 ? 1.115 -23.075 -19.176 1.00 90.69 436 GLU A N 1
ATOM 3327 C CA . GLU A 1 436 ? 1.073 -21.987 -20.160 1.00 90.69 436 GLU A CA 1
ATOM 3328 C C . GLU A 1 436 ? 2.380 -21.874 -20.949 1.00 90.69 436 GLU A C 1
ATOM 3330 O O . GLU A 1 436 ? 2.354 -21.878 -22.185 1.00 90.69 436 GLU A O 1
ATOM 3335 N N . LEU A 1 437 ? 3.525 -21.863 -20.260 1.00 89.00 437 LEU A N 1
ATOM 3336 C CA . LEU A 1 437 ? 4.854 -21.849 -20.868 1.00 89.00 437 LEU A CA 1
ATOM 3337 C C . LEU A 1 437 ? 5.037 -23.045 -21.812 1.00 89.00 437 LEU A C 1
ATOM 3339 O O . LEU A 1 437 ? 5.444 -22.874 -22.964 1.00 89.00 437 LEU A O 1
ATOM 3343 N N . ARG A 1 438 ? 4.687 -24.260 -21.366 1.00 85.56 438 ARG A N 1
ATOM 3344 C CA . ARG A 1 438 ? 4.765 -25.485 -22.182 1.00 85.56 438 ARG A CA 1
ATOM 3345 C C . ARG A 1 438 ? 3.910 -25.381 -23.440 1.00 85.56 438 ARG A C 1
ATOM 3347 O O . ARG A 1 438 ? 4.379 -25.724 -24.527 1.00 85.56 438 ARG A O 1
ATOM 3354 N N . SER A 1 439 ? 2.676 -24.899 -23.306 1.00 87.25 439 SER A N 1
ATOM 3355 C CA . SER A 1 439 ? 1.762 -24.678 -24.431 1.00 87.25 439 SER A CA 1
ATOM 3356 C C . SER A 1 439 ? 2.323 -23.644 -25.417 1.00 87.25 439 SER A C 1
ATOM 3358 O O . SER A 1 439 ? 2.366 -23.882 -26.630 1.00 87.25 439 SER A O 1
ATOM 3360 N N . GLY A 1 440 ? 2.841 -22.527 -24.899 1.00 89.06 440 GLY A N 1
ATOM 3361 C CA . GLY A 1 440 ? 3.460 -21.461 -25.681 1.00 89.06 440 GLY A CA 1
ATOM 3362 C C . GLY A 1 440 ? 4.678 -21.943 -26.468 1.00 89.06 440 GLY A C 1
ATOM 3363 O O . GLY A 1 440 ? 4.734 -21.754 -27.688 1.00 89.06 440 GLY A O 1
ATOM 3364 N N . LEU A 1 441 ? 5.610 -22.635 -25.809 1.00 86.50 441 LEU A N 1
ATOM 3365 C CA . LEU A 1 441 ? 6.809 -23.196 -26.438 1.00 86.50 441 LEU A CA 1
ATOM 3366 C C . LEU A 1 441 ? 6.449 -24.234 -27.508 1.00 86.50 441 LEU A C 1
ATOM 3368 O O . LEU A 1 441 ? 6.994 -24.186 -28.613 1.00 86.50 441 LEU A O 1
ATOM 3372 N N . ALA A 1 442 ? 5.491 -25.125 -27.224 1.00 84.25 442 ALA A N 1
ATOM 3373 C CA . ALA A 1 442 ? 5.011 -26.119 -28.185 1.00 84.25 442 ALA A CA 1
ATOM 3374 C C . ALA A 1 442 ? 4.422 -25.467 -29.447 1.00 84.25 442 ALA A C 1
ATOM 3376 O O . ALA A 1 442 ? 4.686 -25.921 -30.559 1.00 84.25 442 ALA A O 1
ATOM 3377 N N . SER A 1 443 ? 3.651 -24.388 -29.285 1.00 87.75 443 SER A N 1
ATOM 3378 C CA . SER A 1 443 ? 3.053 -23.662 -30.412 1.00 87.75 443 SER A CA 1
ATOM 3379 C C . SER A 1 443 ? 4.067 -22.865 -31.241 1.00 87.75 443 SER A C 1
ATOM 3381 O O . SER A 1 443 ? 3.842 -22.640 -32.429 1.00 87.75 443 SER A O 1
ATOM 3383 N N . THR A 1 444 ? 5.182 -22.451 -30.631 1.00 89.12 444 THR A N 1
ATOM 3384 C CA . THR A 1 444 ? 6.183 -21.578 -31.263 1.00 89.12 444 THR A CA 1
ATOM 3385 C C . THR A 1 444 ? 7.266 -22.374 -31.998 1.00 89.12 444 THR A C 1
ATOM 3387 O O . THR A 1 444 ? 7.680 -21.982 -33.089 1.00 89.12 444 THR A O 1
ATOM 3390 N N . PHE A 1 445 ? 7.706 -23.509 -31.438 1.00 83.62 445 PHE A N 1
ATOM 3391 C CA . PHE A 1 445 ? 8.825 -24.304 -31.967 1.00 83.62 445 PHE A CA 1
ATOM 3392 C C . PHE A 1 445 ? 8.425 -25.557 -32.771 1.00 83.62 445 PHE A C 1
ATOM 3394 O O . PHE A 1 445 ? 9.315 -26.295 -33.200 1.00 83.62 445 PHE A O 1
ATOM 3401 N N . ASP A 1 446 ? 7.128 -25.812 -32.986 1.00 71.12 446 ASP A N 1
ATOM 3402 C CA . ASP A 1 446 ? 6.541 -26.999 -33.654 1.00 71.12 446 ASP A CA 1
ATOM 3403 C C . ASP A 1 446 ? 6.808 -28.364 -32.954 1.00 71.12 446 ASP A C 1
ATOM 3405 O O . ASP A 1 446 ? 6.085 -29.332 -33.198 1.00 71.12 446 ASP A O 1
ATOM 3409 N N . ASP A 1 447 ? 7.811 -28.455 -32.071 1.00 68.50 447 ASP A N 1
ATOM 3410 C CA . ASP A 1 447 ? 8.171 -29.611 -31.235 1.00 68.50 447 ASP A CA 1
ATOM 3411 C C . ASP A 1 447 ? 8.700 -29.099 -29.877 1.00 68.50 447 ASP A C 1
ATOM 3413 O O . ASP A 1 447 ? 9.719 -28.396 -29.861 1.00 68.50 447 ASP A O 1
ATOM 3417 N N . PRO A 1 448 ? 8.014 -29.364 -28.747 1.00 57.84 448 PRO A N 1
ATOM 3418 C CA . PRO A 1 448 ? 8.348 -28.743 -27.472 1.00 57.84 448 PRO A CA 1
ATOM 3419 C C . PRO A 1 448 ? 9.728 -29.192 -26.959 1.00 57.84 448 PRO A C 1
ATOM 3421 O O . PRO A 1 448 ? 10.052 -30.382 -27.021 1.00 57.84 448 PRO A O 1
ATOM 3424 N N . PRO A 1 449 ? 10.545 -28.274 -26.411 1.00 60.06 449 PRO A N 1
ATOM 3425 C CA . PRO A 1 449 ? 11.783 -28.637 -25.727 1.00 60.06 449 PRO A CA 1
ATOM 3426 C C . PRO A 1 449 ? 11.481 -29.609 -24.564 1.00 60.06 449 PRO A C 1
ATOM 3428 O O . PRO A 1 449 ? 10.525 -29.428 -23.812 1.00 60.06 449 PRO A O 1
ATOM 3431 N N . ALA A 1 450 ? 12.257 -30.693 -24.459 1.00 56.16 450 ALA A N 1
ATOM 3432 C CA . ALA A 1 450 ? 11.968 -31.841 -23.594 1.00 56.16 450 ALA A CA 1
ATOM 3433 C C . ALA A 1 450 ? 11.994 -31.537 -22.078 1.00 56.16 450 ALA A C 1
ATOM 3435 O O . ALA A 1 450 ? 13.052 -31.275 -21.531 1.00 56.16 450 ALA A O 1
ATOM 3436 N N . ASP A 1 451 ? 10.844 -31.689 -21.409 1.00 63.34 451 ASP A N 1
ATOM 3437 C CA . ASP A 1 451 ? 10.630 -31.853 -19.952 1.00 63.34 451 ASP A CA 1
ATOM 3438 C C . ASP A 1 451 ? 11.625 -31.104 -19.032 1.00 63.34 451 ASP A C 1
ATOM 3440 O O . ASP A 1 451 ? 12.489 -31.698 -18.384 1.00 63.34 451 ASP A O 1
ATOM 3444 N N . TYR A 1 452 ? 11.522 -29.770 -19.001 1.00 59.34 452 TYR A N 1
ATOM 3445 C CA . TYR A 1 452 ? 12.541 -28.916 -18.380 1.00 59.34 452 TYR A CA 1
ATOM 3446 C C . TYR A 1 452 ? 12.265 -28.479 -16.927 1.00 59.34 452 TYR A C 1
ATOM 3448 O O . TYR A 1 452 ? 13.220 -28.097 -16.252 1.00 59.34 452 TYR A O 1
ATOM 3456 N N . LEU A 1 453 ? 11.052 -28.610 -16.379 1.00 61.47 453 LEU A N 1
ATOM 3457 C CA . LEU A 1 453 ? 10.733 -28.175 -15.004 1.00 61.47 453 LEU A CA 1
ATOM 3458 C C . LEU A 1 453 ? 10.053 -29.287 -14.192 1.00 61.47 453 LEU A C 1
ATOM 3460 O O . LEU A 1 453 ? 9.040 -29.843 -14.621 1.00 61.47 453 LEU A O 1
ATOM 3464 N N . ASP A 1 454 ? 10.616 -29.603 -13.019 1.00 63.19 454 ASP A N 1
ATOM 3465 C CA . ASP A 1 454 ? 9.995 -30.495 -12.035 1.00 63.19 454 ASP A CA 1
ATOM 3466 C C . ASP A 1 454 ? 8.865 -29.743 -11.320 1.00 63.19 454 ASP A C 1
ATOM 3468 O O . ASP A 1 454 ? 9.101 -28.900 -10.456 1.00 63.19 454 ASP A O 1
ATOM 3472 N N . VAL A 1 455 ? 7.627 -30.076 -11.687 1.00 60.22 455 VAL A N 1
ATOM 3473 C CA . VAL A 1 455 ? 6.384 -29.495 -11.147 1.00 60.22 455 VAL A CA 1
ATOM 3474 C C . VAL A 1 455 ? 6.199 -29.803 -9.646 1.00 60.22 455 VAL A C 1
ATOM 3476 O O . VAL A 1 455 ? 5.271 -29.304 -9.014 1.00 60.22 455 VAL A O 1
ATOM 3479 N N . GLY A 1 456 ? 7.054 -30.646 -9.056 1.00 59.09 456 GLY A N 1
ATOM 3480 C CA . GLY A 1 456 ? 6.976 -31.051 -7.655 1.00 59.09 456 GLY A CA 1
ATOM 3481 C C . GLY A 1 456 ? 7.562 -30.069 -6.635 1.00 59.09 456 GLY A C 1
ATOM 3482 O O . GLY A 1 456 ? 7.350 -30.283 -5.442 1.00 59.09 456 GLY A O 1
ATOM 3483 N N . SER A 1 457 ? 8.293 -29.022 -7.045 1.00 67.88 457 SER A N 1
ATOM 3484 C CA . SER A 1 457 ? 8.928 -28.087 -6.097 1.00 67.88 457 SER A CA 1
ATOM 3485 C C . SER A 1 457 ? 8.831 -26.618 -6.522 1.00 67.88 457 SER A C 1
ATOM 3487 O O . SER A 1 457 ? 9.145 -26.276 -7.656 1.00 67.88 457 SER A O 1
ATOM 3489 N N . THR A 1 458 ? 8.449 -25.746 -5.588 1.00 76.69 458 THR A N 1
ATOM 3490 C CA . THR A 1 458 ? 8.258 -24.288 -5.759 1.00 76.69 458 THR A CA 1
ATOM 3491 C C . THR A 1 458 ? 9.401 -23.454 -5.172 1.00 76.69 458 THR A C 1
ATOM 3493 O O . THR A 1 458 ? 9.218 -22.298 -4.816 1.00 76.69 458 THR A O 1
ATOM 3496 N N . GLY A 1 459 ? 10.600 -24.027 -5.025 1.00 80.62 459 GLY A N 1
ATOM 3497 C CA . GLY A 1 459 ? 11.738 -23.266 -4.497 1.00 80.62 459 GLY A CA 1
ATOM 3498 C C . GLY A 1 459 ? 12.145 -22.115 -5.425 1.00 80.62 459 GLY A C 1
ATOM 3499 O O . GLY A 1 459 ? 12.008 -22.243 -6.639 1.00 80.62 459 GLY A O 1
ATOM 3500 N N . ASP A 1 460 ? 12.720 -21.043 -4.869 1.00 83.50 460 ASP A N 1
ATOM 3501 C CA . ASP A 1 460 ? 13.109 -19.808 -5.582 1.00 83.50 460 ASP A CA 1
ATOM 3502 C C . ASP A 1 460 ? 13.835 -20.056 -6.917 1.00 83.50 460 ASP A C 1
ATOM 3504 O O . ASP A 1 460 ? 13.558 -19.415 -7.926 1.00 83.50 460 ASP A O 1
ATOM 3508 N N . GLN A 1 461 ? 14.722 -21.056 -6.961 1.00 83.50 461 GLN A N 1
ATOM 3509 C CA . GLN A 1 461 ? 15.468 -21.421 -8.172 1.00 83.50 461 GLN A CA 1
ATOM 3510 C C . GLN A 1 461 ? 14.569 -21.866 -9.336 1.00 83.50 461 GLN A C 1
ATOM 3512 O O . GLN A 1 461 ? 14.933 -21.679 -10.497 1.00 83.50 461 GLN A O 1
ATOM 3517 N N . ASN A 1 462 ? 13.421 -22.482 -9.046 1.00 85.31 462 ASN A N 1
ATOM 3518 C CA . ASN A 1 462 ? 12.462 -22.901 -10.062 1.00 85.31 462 ASN A CA 1
ATOM 3519 C C . ASN A 1 462 ? 11.624 -21.721 -10.559 1.00 85.31 462 ASN A C 1
ATOM 3521 O O . ASN A 1 462 ? 11.353 -21.668 -11.755 1.00 85.31 462 ASN A O 1
ATOM 3525 N N . TRP A 1 463 ? 11.285 -20.762 -9.691 1.00 87.94 463 TRP A N 1
ATOM 3526 C CA . TRP A 1 463 ? 10.631 -19.508 -10.083 1.00 87.94 463 TRP A CA 1
ATOM 3527 C C . TRP A 1 463 ? 11.525 -18.658 -10.988 1.00 87.94 463 TRP A C 1
ATOM 3529 O O . TRP A 1 463 ? 11.137 -18.360 -12.115 1.00 87.94 463 TRP A O 1
ATOM 3539 N N . GLU A 1 464 ? 12.769 -18.393 -10.573 1.00 87.81 464 GLU A N 1
ATOM 3540 C CA . GLU A 1 464 ? 13.758 -17.680 -11.403 1.00 87.81 464 GLU A CA 1
ATOM 3541 C C . GLU A 1 464 ? 13.982 -18.375 -12.752 1.00 87.81 464 GLU A C 1
ATOM 3543 O O . GLU A 1 464 ? 14.355 -17.761 -13.756 1.00 87.81 464 GLU A O 1
ATOM 3548 N N . ARG A 1 465 ? 13.824 -19.701 -12.780 1.00 85.19 465 ARG A N 1
ATOM 3549 C CA . ARG A 1 465 ? 13.947 -20.476 -14.005 1.00 85.19 465 ARG A CA 1
ATOM 3550 C C . ARG A 1 465 ? 12.721 -20.382 -14.900 1.00 85.19 465 ARG A C 1
ATOM 3552 O O . ARG A 1 465 ? 12.910 -20.213 -16.101 1.00 85.19 465 ARG A O 1
ATOM 3559 N N . LEU A 1 466 ? 11.522 -20.466 -14.335 1.00 87.81 466 LEU A N 1
ATOM 3560 C CA . LEU A 1 466 ? 10.266 -20.267 -15.050 1.00 87.81 466 LEU A CA 1
ATOM 3561 C C . LEU A 1 466 ? 10.240 -18.889 -15.726 1.00 87.81 466 LEU A C 1
ATOM 3563 O O . LEU A 1 466 ? 10.042 -18.820 -16.934 1.00 87.81 466 LEU A O 1
ATOM 3567 N N . GLU A 1 467 ? 10.554 -17.820 -14.991 1.00 90.75 467 GLU A N 1
ATOM 3568 C CA . GLU A 1 467 ? 10.580 -16.446 -15.520 1.00 90.75 467 GLU A CA 1
ATOM 3569 C C . GLU A 1 467 ? 11.558 -16.282 -16.690 1.00 90.75 467 GLU A C 1
ATOM 3571 O O . GLU A 1 467 ? 11.258 -15.634 -17.693 1.00 90.75 467 GLU A O 1
ATOM 3576 N N . ARG A 1 468 ? 12.737 -16.904 -16.598 1.00 88.69 468 ARG A N 1
ATOM 3577 C CA . ARG A 1 468 ? 13.719 -16.889 -17.687 1.00 88.69 468 ARG A CA 1
ATOM 3578 C C . ARG A 1 468 ? 13.207 -17.623 -18.924 1.00 88.69 468 ARG A C 1
ATOM 3580 O O . ARG A 1 468 ? 13.377 -17.140 -20.039 1.00 88.69 468 ARG A O 1
ATOM 3587 N N . GLU A 1 469 ? 12.604 -18.796 -18.750 1.00 88.12 469 GLU A N 1
ATOM 3588 C CA . GLU A 1 469 ? 12.050 -19.563 -19.870 1.00 88.12 469 GLU A CA 1
ATOM 3589 C C . GLU A 1 469 ? 10.845 -18.835 -20.509 1.00 88.12 469 GLU A C 1
ATOM 3591 O O . GLU A 1 469 ? 10.698 -18.860 -21.732 1.00 88.12 469 GLU A O 1
ATOM 3596 N N . GLU A 1 470 ? 10.045 -18.101 -19.727 1.00 92.50 470 GLU A N 1
ATOM 3597 C CA . GLU A 1 470 ? 8.998 -17.194 -20.226 1.00 92.50 470 GLU A CA 1
ATOM 3598 C C . GLU A 1 470 ? 9.574 -16.040 -21.068 1.00 92.50 470 GLU A C 1
ATOM 3600 O O . GLU A 1 470 ? 9.024 -15.719 -22.125 1.00 92.50 470 GLU A O 1
ATOM 3605 N N . GLN A 1 471 ? 10.714 -15.457 -20.676 1.00 93.62 471 GLN A N 1
ATOM 3606 C CA . GLN A 1 471 ? 11.415 -14.454 -21.494 1.00 93.62 471 GLN A CA 1
ATOM 3607 C C . GLN A 1 471 ? 11.891 -15.043 -22.829 1.00 93.62 471 GLN A C 1
ATOM 3609 O O . GLN A 1 471 ? 11.692 -14.433 -23.882 1.00 93.62 471 GLN A O 1
ATOM 3614 N N . VAL A 1 472 ? 12.450 -16.260 -22.821 1.00 92.38 472 VAL A N 1
ATOM 3615 C CA . VAL A 1 472 ? 12.827 -16.963 -24.061 1.00 92.38 472 VAL A CA 1
ATOM 3616 C C . VAL A 1 472 ? 11.603 -17.210 -24.945 1.00 92.38 472 VAL A C 1
ATOM 3618 O O . VAL A 1 472 ? 11.679 -17.004 -26.158 1.00 92.38 472 VAL A O 1
ATOM 3621 N N . LEU A 1 473 ? 10.464 -17.607 -24.365 1.00 92.50 473 LEU A N 1
ATOM 3622 C CA . LEU A 1 473 ? 9.212 -17.759 -25.107 1.00 92.50 473 LEU A CA 1
ATOM 3623 C C . LEU A 1 473 ? 8.779 -16.436 -25.756 1.00 92.50 473 LEU A C 1
ATOM 3625 O O . LEU A 1 473 ? 8.412 -16.441 -26.931 1.00 92.50 473 LEU A O 1
ATOM 3629 N N . ALA A 1 474 ? 8.854 -15.312 -25.041 1.00 95.69 474 ALA A N 1
ATOM 3630 C CA . ALA A 1 474 ? 8.497 -14.002 -25.584 1.00 95.69 474 ALA A CA 1
ATOM 3631 C C . ALA A 1 474 ? 9.375 -13.620 -26.791 1.00 95.69 474 ALA A C 1
ATOM 3633 O O . ALA A 1 474 ? 8.857 -13.216 -27.835 1.00 95.69 474 ALA A O 1
ATOM 3634 N N . LEU A 1 475 ? 10.694 -13.817 -26.695 1.00 95.75 475 LEU A N 1
ATOM 3635 C CA . LEU A 1 475 ? 11.622 -13.609 -27.814 1.00 95.75 475 LEU A CA 1
ATOM 3636 C C . LEU A 1 475 ? 11.319 -14.547 -28.990 1.00 95.75 475 LEU A C 1
ATOM 3638 O O . LEU A 1 475 ? 11.317 -14.132 -30.152 1.00 95.75 475 LEU A O 1
ATOM 3642 N N . ALA A 1 476 ? 11.014 -15.813 -28.703 1.00 93.81 476 ALA A N 1
ATOM 3643 C CA . ALA A 1 476 ? 10.686 -16.802 -29.722 1.00 93.81 476 ALA A CA 1
ATOM 3644 C C . ALA A 1 476 ? 9.377 -16.463 -30.446 1.00 93.81 476 ALA A C 1
ATOM 3646 O O . ALA A 1 476 ? 9.291 -16.615 -31.665 1.00 93.81 476 ALA A O 1
ATOM 3647 N N . GLN A 1 477 ? 8.374 -15.952 -29.730 1.00 95.56 477 GLN A N 1
ATOM 3648 C CA . GLN A 1 477 ? 7.127 -15.474 -30.322 1.00 95.56 477 GLN A CA 1
ATOM 3649 C C . GLN A 1 477 ? 7.374 -14.288 -31.259 1.00 95.56 477 GLN A C 1
ATOM 3651 O O . GLN A 1 477 ? 6.877 -14.307 -32.384 1.00 95.56 477 GLN A O 1
ATOM 3656 N N . GLN A 1 478 ? 8.216 -13.325 -30.868 1.00 96.94 478 GLN A N 1
ATOM 3657 C CA . GLN A 1 478 ? 8.621 -12.228 -31.755 1.00 96.94 478 GLN A CA 1
ATOM 3658 C C . GLN A 1 478 ? 9.316 -12.750 -33.023 1.00 96.94 478 GLN A C 1
ATOM 3660 O O . GLN A 1 478 ? 8.965 -12.361 -34.136 1.00 96.94 478 GLN A O 1
ATOM 3665 N N . ALA A 1 479 ? 10.251 -13.696 -32.893 1.00 95.81 479 ALA A N 1
ATOM 3666 C CA . ALA A 1 479 ? 10.904 -14.313 -34.047 1.00 95.81 479 ALA A CA 1
ATOM 3667 C C . ALA A 1 479 ? 9.915 -15.103 -34.936 1.00 95.81 479 ALA A C 1
ATOM 3669 O O . ALA A 1 479 ? 10.020 -15.086 -36.168 1.00 95.81 479 ALA A O 1
ATOM 3670 N N . ALA A 1 480 ? 8.916 -15.763 -34.342 1.00 94.75 480 ALA A N 1
ATOM 3671 C CA . ALA A 1 480 ? 7.846 -16.442 -35.069 1.00 94.75 480 ALA A CA 1
ATOM 3672 C C . ALA A 1 480 ? 6.920 -15.462 -35.805 1.00 94.75 480 ALA A C 1
ATOM 3674 O O . ALA A 1 480 ? 6.477 -15.761 -36.918 1.00 94.75 480 ALA A O 1
ATOM 3675 N N . ASP A 1 481 ? 6.653 -14.291 -35.227 1.00 96.56 481 ASP A N 1
ATOM 3676 C CA . ASP A 1 481 ? 5.913 -13.207 -35.872 1.00 96.56 481 ASP A CA 1
ATOM 3677 C C . ASP A 1 481 ? 6.677 -12.687 -37.095 1.00 96.56 481 ASP A C 1
ATOM 3679 O O . ASP A 1 481 ? 6.118 -12.658 -38.195 1.00 96.56 481 ASP A O 1
ATOM 3683 N N . LEU A 1 482 ? 7.983 -12.427 -36.954 1.00 96.75 482 LEU A N 1
ATOM 3684 C CA . LEU A 1 482 ? 8.853 -12.040 -38.071 1.00 96.75 482 LEU A CA 1
ATOM 3685 C C . LEU A 1 482 ? 8.885 -13.104 -39.173 1.00 96.75 482 LEU A C 1
ATOM 3687 O O . LEU A 1 482 ? 8.914 -12.774 -40.357 1.00 96.75 482 LEU A O 1
ATOM 3691 N N . ARG A 1 483 ? 8.843 -14.396 -38.823 1.00 95.81 483 ARG A N 1
ATOM 3692 C CA . ARG A 1 483 ? 8.757 -15.490 -39.808 1.00 95.81 483 ARG A CA 1
ATOM 3693 C C . ARG A 1 483 ? 7.445 -15.447 -40.595 1.00 95.81 483 ARG A C 1
ATOM 3695 O O . ARG A 1 483 ? 7.434 -15.819 -41.770 1.00 95.81 483 ARG A O 1
ATOM 3702 N N . ARG A 1 484 ? 6.342 -15.027 -39.966 1.00 95.38 484 ARG A N 1
ATOM 3703 C CA . ARG A 1 484 ? 5.037 -14.868 -40.630 1.00 95.38 484 ARG A CA 1
ATOM 3704 C C . ARG A 1 484 ? 5.004 -13.628 -41.521 1.00 95.38 484 ARG A C 1
ATOM 3706 O O . ARG A 1 484 ? 4.453 -13.706 -42.617 1.00 95.38 484 ARG A O 1
ATOM 3713 N N . GLU A 1 485 ? 5.612 -12.533 -41.079 1.00 97.19 485 GLU A N 1
ATOM 3714 C CA . GLU A 1 485 ? 5.722 -11.280 -41.836 1.00 97.19 485 GLU A CA 1
ATOM 3715 C C . GLU A 1 485 ? 6.673 -11.404 -43.039 1.00 97.19 485 GLU A C 1
ATOM 3717 O O . GLU A 1 485 ? 6.331 -11.015 -44.158 1.00 97.19 485 GLU A O 1
ATOM 3722 N N . TYR A 1 486 ? 7.816 -12.068 -42.845 1.00 96.19 486 TYR A N 1
ATOM 3723 C CA . TYR A 1 486 ? 8.874 -12.254 -43.838 1.00 96.19 486 TYR A CA 1
ATOM 3724 C C . TYR A 1 486 ? 9.090 -13.740 -44.193 1.00 96.19 486 TYR A C 1
ATOM 3726 O O . TYR A 1 486 ? 10.170 -14.292 -43.966 1.00 96.19 486 TYR A O 1
ATOM 3734 N N . PRO A 1 487 ? 8.124 -14.422 -44.842 1.00 92.44 487 PRO A N 1
ATOM 3735 C CA . PRO A 1 487 ? 8.148 -15.879 -45.040 1.00 92.44 487 PRO A CA 1
ATOM 3736 C C . PRO A 1 487 ? 9.255 -16.391 -45.974 1.00 92.44 487 PRO A C 1
ATOM 3738 O O . PRO A 1 487 ? 9.450 -17.599 -46.098 1.00 92.44 487 PRO A O 1
ATOM 3741 N N . ARG A 1 488 ? 9.948 -15.492 -46.684 1.00 92.12 488 ARG A N 1
ATOM 3742 C CA . ARG A 1 488 ? 11.071 -15.818 -47.580 1.00 92.12 488 ARG A CA 1
ATOM 3743 C C . ARG A 1 488 ? 12.438 -15.484 -46.980 1.00 92.12 488 ARG A C 1
ATOM 3745 O O . ARG A 1 488 ? 13.438 -15.733 -47.645 1.00 92.12 488 ARG A O 1
ATOM 3752 N N . ALA A 1 489 ? 12.485 -14.881 -45.793 1.00 94.12 489 ALA A N 1
ATOM 3753 C CA . ALA A 1 489 ? 13.734 -14.524 -45.139 1.00 94.12 489 ALA A CA 1
ATOM 3754 C C . ALA A 1 489 ? 14.259 -15.697 -44.301 1.00 94.12 489 ALA A C 1
ATOM 3756 O O . ALA A 1 489 ? 13.514 -16.319 -43.546 1.00 94.12 489 ALA A O 1
ATOM 3757 N N . ASP A 1 490 ? 15.562 -15.961 -44.397 1.00 95.75 490 ASP A N 1
ATOM 3758 C CA . ASP A 1 490 ? 16.221 -17.009 -43.606 1.00 95.75 490 ASP A CA 1
ATOM 3759 C C . ASP A 1 490 ? 16.493 -16.573 -42.154 1.00 95.75 490 ASP A C 1
ATOM 3761 O O . ASP A 1 490 ? 16.698 -17.419 -41.284 1.00 95.75 490 ASP A O 1
ATOM 3765 N N . LEU A 1 491 ? 16.502 -15.260 -41.883 1.00 97.12 491 LEU A N 1
ATOM 3766 C CA . LEU A 1 491 ? 16.834 -14.699 -40.570 1.00 97.12 491 LEU A CA 1
ATOM 3767 C C . LEU A 1 491 ? 15.841 -15.103 -39.471 1.00 97.12 491 LEU A C 1
ATOM 3769 O O . LEU A 1 491 ? 16.306 -15.667 -38.486 1.00 97.12 491 LEU A O 1
ATOM 3773 N N . PRO A 1 492 ? 14.511 -14.960 -39.627 1.00 96.88 492 PRO A N 1
ATOM 3774 C CA . PRO A 1 492 ? 13.570 -15.426 -38.605 1.00 96.88 492 PRO A CA 1
ATOM 3775 C C . PRO A 1 492 ? 13.708 -16.918 -38.265 1.00 96.88 492 PRO A C 1
ATOM 3777 O O . PRO A 1 492 ? 13.509 -17.319 -37.122 1.00 96.88 492 PRO A O 1
ATOM 3780 N N . VAL A 1 493 ? 14.090 -17.751 -39.242 1.00 94.88 493 VAL A N 1
ATOM 3781 C CA . VAL A 1 493 ? 14.342 -19.184 -39.017 1.00 94.88 493 VAL A CA 1
ATOM 3782 C C . VAL A 1 493 ? 15.603 -19.397 -38.176 1.00 94.88 493 VAL A C 1
ATOM 3784 O O . VAL A 1 493 ? 15.596 -20.233 -37.277 1.00 94.88 493 VAL A O 1
ATOM 3787 N N . ALA A 1 494 ? 16.671 -18.637 -38.438 1.00 95.56 494 ALA A N 1
ATOM 3788 C CA . ALA A 1 494 ? 17.892 -18.686 -37.636 1.00 95.56 494 ALA A CA 1
ATOM 3789 C C . ALA A 1 494 ? 17.669 -18.161 -36.207 1.00 95.56 494 ALA A C 1
ATOM 3791 O O . ALA A 1 494 ? 18.131 -18.799 -35.267 1.00 95.56 494 ALA A O 1
ATOM 3792 N N . LEU A 1 495 ? 16.905 -17.071 -36.044 1.00 96.38 495 LEU A N 1
ATOM 3793 C CA . LEU A 1 495 ? 16.517 -16.535 -34.733 1.00 96.38 495 LEU A CA 1
ATOM 3794 C C . LEU A 1 495 ? 15.758 -17.582 -33.905 1.00 96.38 495 LEU A C 1
ATOM 3796 O O . LEU A 1 495 ? 16.108 -17.839 -32.760 1.00 96.38 495 LEU A O 1
ATOM 3800 N N . LEU A 1 496 ? 14.764 -18.255 -34.495 1.00 93.81 496 LEU A N 1
ATOM 3801 C CA . LEU A 1 496 ? 14.047 -19.334 -33.808 1.00 93.81 496 LEU A CA 1
ATOM 3802 C C . LEU A 1 496 ? 14.963 -20.508 -33.437 1.00 93.81 496 LEU A C 1
ATOM 3804 O O . LEU A 1 496 ? 14.815 -21.074 -32.359 1.00 93.81 496 LEU A O 1
ATOM 3808 N N . SER A 1 497 ? 15.908 -20.879 -34.307 1.00 92.38 497 SER A N 1
ATOM 3809 C CA . SER A 1 497 ? 16.852 -21.966 -34.013 1.00 92.38 497 SER A CA 1
ATOM 3810 C C . SER A 1 497 ? 17.746 -21.625 -32.825 1.00 92.38 497 SER A C 1
ATOM 3812 O O . SER A 1 497 ? 17.856 -22.424 -31.904 1.00 92.38 497 SER A O 1
ATOM 3814 N N . VAL A 1 498 ? 18.343 -20.430 -32.810 1.00 93.62 498 VAL A N 1
ATOM 3815 C CA . VAL A 1 498 ? 19.292 -20.044 -31.757 1.00 93.62 498 VAL A CA 1
ATOM 3816 C C . VAL A 1 498 ? 18.595 -19.803 -30.415 1.00 93.62 498 VAL A C 1
ATOM 3818 O O . VAL A 1 498 ? 19.122 -20.170 -29.367 1.00 93.62 498 VAL A O 1
ATOM 3821 N N . LEU A 1 499 ? 17.360 -19.287 -30.432 1.00 92.38 499 LEU A N 1
ATOM 3822 C CA . LEU A 1 499 ? 16.538 -19.173 -29.225 1.00 92.38 499 LEU A CA 1
ATOM 3823 C C . LEU A 1 499 ? 16.174 -20.549 -28.650 1.00 92.38 499 LEU A C 1
ATOM 3825 O O . LEU A 1 499 ? 16.164 -20.720 -27.434 1.00 92.38 499 LEU A O 1
ATOM 3829 N N . ARG A 1 500 ? 15.909 -21.540 -29.511 1.00 88.38 500 ARG A N 1
ATOM 3830 C CA . ARG A 1 500 ? 15.622 -22.919 -29.093 1.00 88.38 500 ARG A CA 1
ATOM 3831 C C . ARG A 1 500 ? 16.853 -23.623 -28.528 1.00 88.38 500 ARG A C 1
ATOM 3833 O O . ARG A 1 500 ? 16.753 -24.285 -27.499 1.00 88.38 500 ARG A O 1
ATOM 3840 N N . ASP A 1 501 ? 17.974 -23.547 -29.233 1.00 85.88 501 ASP A N 1
ATOM 3841 C CA . ASP A 1 501 ? 19.130 -24.402 -28.962 1.00 85.88 501 ASP A CA 1
ATOM 3842 C C . ASP A 1 501 ? 20.036 -23.809 -27.869 1.00 85.88 501 ASP A C 1
ATOM 3844 O O . ASP A 1 501 ? 20.492 -24.539 -26.980 1.00 85.88 501 ASP A O 1
ATOM 3848 N N . ASP A 1 502 ? 20.214 -22.483 -27.877 1.00 84.25 502 ASP A N 1
ATOM 3849 C CA . ASP A 1 502 ? 21.186 -21.802 -27.022 1.00 84.25 502 ASP A CA 1
ATOM 3850 C C . ASP A 1 502 ? 20.513 -20.990 -25.905 1.00 84.25 502 ASP A C 1
ATOM 3852 O O . ASP A 1 502 ? 20.843 -21.179 -24.729 1.00 84.25 502 ASP A O 1
ATOM 3856 N N . ALA A 1 503 ? 19.525 -20.141 -26.228 1.00 81.94 503 ALA A N 1
ATOM 3857 C CA . ALA A 1 503 ? 18.934 -19.217 -25.250 1.00 81.94 503 ALA A CA 1
ATOM 3858 C C . ALA A 1 503 ? 18.218 -19.931 -24.089 1.00 81.94 503 ALA A C 1
ATOM 3860 O O . ALA A 1 503 ? 18.320 -19.484 -22.949 1.00 81.94 503 ALA A O 1
ATOM 3861 N N . ILE A 1 504 ? 17.582 -21.086 -24.337 1.00 78.38 504 ILE A N 1
ATOM 3862 C CA . ILE A 1 504 ? 16.941 -21.909 -23.287 1.00 78.38 504 ILE A CA 1
ATOM 3863 C C . ILE A 1 504 ? 17.918 -22.264 -22.152 1.00 78.38 504 ILE A C 1
ATOM 3865 O O . ILE A 1 504 ? 17.517 -22.369 -20.994 1.00 78.38 504 ILE A O 1
ATOM 3869 N N . ASN A 1 505 ? 19.206 -22.439 -22.465 1.00 80.75 505 ASN A N 1
ATOM 3870 C CA . ASN A 1 505 ? 20.233 -22.809 -21.488 1.00 80.75 505 ASN A CA 1
ATOM 3871 C C . ASN A 1 505 ? 21.150 -21.636 -21.106 1.00 80.75 505 ASN A C 1
ATOM 3873 O O . ASN A 1 505 ? 22.086 -21.816 -20.315 1.00 80.75 505 ASN A O 1
ATOM 3877 N N . ALA A 1 506 ? 20.920 -20.450 -21.670 1.00 84.94 506 ALA A N 1
ATOM 3878 C CA . ALA A 1 506 ? 21.739 -19.281 -21.415 1.00 84.94 506 ALA A CA 1
ATOM 3879 C C . ALA A 1 506 ? 21.488 -18.736 -20.002 1.00 84.94 506 ALA A C 1
ATOM 3881 O O . ALA A 1 506 ? 20.378 -18.762 -19.472 1.00 84.94 506 ALA A O 1
ATOM 3882 N N . ARG A 1 507 ? 22.555 -18.242 -19.368 1.00 83.69 507 ARG A N 1
ATOM 3883 C CA . ARG A 1 507 ? 22.452 -17.547 -18.073 1.00 83.69 507 ARG A CA 1
ATOM 3884 C C . ARG A 1 507 ? 22.025 -16.093 -18.222 1.00 83.69 507 ARG A C 1
ATOM 3886 O O . ARG A 1 507 ? 21.492 -15.535 -17.273 1.00 83.69 507 ARG A O 1
ATOM 3893 N N . ASP A 1 508 ? 22.322 -15.519 -19.378 1.00 89.06 508 ASP A N 1
ATOM 3894 C CA . ASP A 1 508 ? 22.111 -14.127 -19.732 1.00 89.06 508 ASP A CA 1
ATOM 3895 C C . ASP A 1 508 ? 21.400 -14.094 -21.086 1.00 89.06 508 ASP A C 1
ATOM 3897 O O . ASP A 1 508 ? 21.825 -14.779 -22.025 1.00 89.06 508 ASP A O 1
ATOM 3901 N N . LEU A 1 509 ? 20.287 -13.367 -21.142 1.00 92.88 509 LEU A N 1
ATOM 3902 C CA . LEU A 1 509 ? 19.427 -13.272 -22.315 1.00 92.88 509 LEU A CA 1
ATOM 3903 C C . LEU A 1 509 ? 19.625 -11.967 -23.091 1.00 92.88 509 LEU A C 1
ATOM 3905 O O . LEU A 1 509 ? 19.155 -11.895 -24.227 1.00 92.88 509 LEU A O 1
ATOM 3909 N N . ASP A 1 510 ? 20.369 -10.995 -22.554 1.00 94.75 510 ASP A N 1
ATOM 3910 C CA . ASP A 1 510 ? 20.552 -9.675 -23.170 1.00 94.75 510 ASP A CA 1
ATOM 3911 C C . ASP A 1 510 ? 21.078 -9.764 -24.620 1.00 94.75 510 ASP A C 1
ATOM 3913 O O . ASP A 1 510 ? 20.518 -9.108 -25.503 1.00 94.75 510 ASP A O 1
ATOM 3917 N N . PRO A 1 511 ? 22.064 -10.630 -24.955 1.00 95.00 511 PRO A N 1
ATOM 3918 C CA . PRO A 1 511 ? 22.520 -10.762 -26.340 1.00 95.00 511 PRO A CA 1
ATOM 3919 C C . PRO A 1 511 ? 21.453 -11.315 -27.294 1.00 95.00 511 PRO A C 1
ATOM 3921 O O . PRO A 1 511 ? 21.491 -11.027 -28.489 1.00 95.00 511 PRO A O 1
ATOM 3924 N N . TYR A 1 512 ? 20.514 -12.124 -26.797 1.00 96.12 512 TYR A N 1
ATOM 3925 C CA . TYR A 1 512 ? 19.443 -12.709 -27.608 1.00 96.12 512 TYR A CA 1
ATOM 3926 C C . TYR A 1 512 ? 18.290 -11.730 -27.815 1.00 96.12 512 TYR A C 1
ATOM 3928 O O . TYR A 1 512 ? 17.723 -11.699 -28.907 1.00 96.12 512 TYR A O 1
ATOM 3936 N N . ASP A 1 513 ? 17.973 -10.920 -26.804 1.00 96.88 513 ASP A N 1
ATOM 3937 C CA . ASP A 1 513 ? 17.033 -9.805 -26.935 1.00 96.88 513 ASP A CA 1
ATOM 3938 C C . ASP A 1 513 ? 17.536 -8.806 -27.985 1.00 96.88 513 ASP A C 1
ATOM 3940 O O . ASP A 1 513 ? 16.861 -8.570 -28.992 1.00 96.88 513 ASP A O 1
ATOM 3944 N N . LEU A 1 514 ? 18.793 -8.364 -27.849 1.00 97.12 514 LEU A N 1
ATOM 3945 C CA . LEU A 1 514 ? 19.450 -7.496 -28.827 1.00 97.12 514 LEU A CA 1
ATOM 3946 C C . LEU A 1 514 ? 19.472 -8.136 -30.224 1.00 97.12 514 LEU A C 1
ATOM 3948 O O . LEU A 1 514 ? 19.190 -7.472 -31.222 1.00 97.12 514 LEU A O 1
ATOM 3952 N N . LEU A 1 515 ? 19.755 -9.439 -30.326 1.00 97.75 515 LEU A N 1
ATOM 3953 C CA . LEU A 1 515 ? 19.739 -10.156 -31.602 1.00 97.75 515 LEU A CA 1
ATOM 3954 C C . LEU A 1 515 ? 18.359 -10.115 -32.280 1.00 97.75 515 LEU A C 1
ATOM 3956 O O . LEU A 1 515 ? 18.285 -9.913 -33.497 1.00 97.75 515 LEU A O 1
ATOM 3960 N N . VAL A 1 516 ? 17.274 -10.323 -31.528 1.00 98.00 516 VAL A N 1
ATOM 3961 C CA . VAL A 1 516 ? 15.904 -10.269 -32.062 1.00 98.00 516 VAL A CA 1
ATOM 3962 C C . VAL A 1 516 ? 15.533 -8.837 -32.452 1.00 98.00 516 VAL A C 1
ATOM 3964 O O . VAL A 1 516 ? 14.989 -8.637 -33.542 1.00 98.00 516 VAL A O 1
ATOM 3967 N N . GLU A 1 517 ? 15.886 -7.842 -31.633 1.00 98.19 517 GLU A N 1
ATOM 3968 C CA . GLU A 1 517 ? 15.661 -6.420 -31.920 1.00 98.19 517 GLU A CA 1
ATOM 3969 C C . GLU A 1 517 ? 16.367 -5.986 -33.213 1.00 98.19 517 GLU A C 1
ATOM 3971 O O . GLU A 1 517 ? 15.731 -5.494 -34.155 1.00 98.19 517 GLU A O 1
ATOM 3976 N N . VAL A 1 518 ? 17.684 -6.209 -33.294 1.00 98.06 518 VAL A N 1
ATOM 3977 C CA . VAL A 1 518 ? 18.489 -5.862 -34.471 1.00 98.06 518 VAL A CA 1
ATOM 3978 C C . VAL A 1 518 ? 18.034 -6.678 -35.677 1.00 98.06 518 VAL A C 1
ATOM 3980 O O . VAL A 1 518 ? 17.970 -6.152 -36.787 1.00 98.06 518 VAL A O 1
ATOM 3983 N N . GLY A 1 519 ? 17.653 -7.942 -35.480 1.00 97.94 519 GLY A N 1
ATOM 3984 C CA . GLY A 1 519 ? 17.132 -8.800 -36.539 1.00 97.94 519 GLY A CA 1
ATOM 3985 C C . GLY A 1 519 ? 15.834 -8.283 -37.150 1.00 97.94 519 GLY A C 1
ATOM 3986 O O . GLY A 1 519 ? 15.722 -8.242 -38.378 1.00 97.94 519 GLY A O 1
ATOM 3987 N N . LYS A 1 520 ? 14.890 -7.826 -36.321 1.00 98.19 520 LYS A N 1
ATOM 3988 C CA . LYS A 1 520 ? 13.678 -7.135 -36.776 1.00 98.19 520 LYS A CA 1
ATOM 3989 C C . LYS A 1 520 ? 14.032 -5.882 -37.567 1.00 98.19 520 LYS A C 1
ATOM 3991 O O . LYS A 1 520 ? 13.641 -5.757 -38.724 1.00 98.19 520 LYS A O 1
ATOM 3996 N N . ARG A 1 521 ? 14.838 -4.992 -36.983 1.00 97.88 521 ARG A N 1
ATOM 3997 C CA . ARG A 1 521 ? 15.211 -3.727 -37.628 1.00 97.88 521 ARG A CA 1
ATOM 3998 C C . ARG A 1 521 ? 15.929 -3.958 -38.959 1.00 97.88 521 ARG A C 1
ATOM 4000 O O . ARG A 1 521 ? 15.673 -3.251 -39.929 1.00 97.88 521 ARG A O 1
ATOM 4007 N N . ALA A 1 522 ? 16.790 -4.968 -39.045 1.00 97.62 522 ALA A N 1
ATOM 4008 C CA . ALA A 1 522 ? 17.484 -5.322 -40.278 1.00 97.62 522 ALA A CA 1
ATOM 4009 C C . ALA A 1 522 ? 16.537 -5.889 -41.349 1.00 97.62 522 ALA A C 1
ATOM 4011 O O . ALA A 1 522 ? 16.775 -5.691 -42.539 1.00 97.62 522 ALA A O 1
ATOM 4012 N N . LEU A 1 523 ? 15.472 -6.599 -40.958 1.00 97.81 523 LEU A N 1
ATOM 4013 C CA . LEU A 1 523 ? 14.436 -7.066 -41.885 1.00 97.81 523 LEU A CA 1
ATOM 4014 C C . LEU A 1 523 ? 13.613 -5.901 -42.425 1.00 97.81 523 LEU A C 1
ATOM 4016 O O . LEU A 1 523 ? 13.491 -5.784 -43.644 1.00 97.81 523 LEU A O 1
ATOM 4020 N N . ASP A 1 524 ? 13.118 -5.045 -41.532 1.00 97.38 524 ASP A N 1
ATOM 4021 C CA . ASP A 1 524 ? 12.277 -3.896 -41.873 1.00 97.38 524 ASP A CA 1
ATOM 4022 C C . ASP A 1 524 ? 13.029 -2.944 -42.815 1.00 97.38 524 ASP A C 1
ATOM 4024 O O . ASP A 1 524 ? 12.577 -2.655 -43.924 1.00 97.38 524 ASP A O 1
ATOM 4028 N N . THR A 1 525 ? 14.249 -2.552 -42.436 1.00 96.38 525 THR A N 1
ATOM 4029 C CA . THR A 1 525 ? 15.073 -1.625 -43.231 1.00 96.38 525 THR A CA 1
ATOM 4030 C C . THR A 1 525 ? 15.510 -2.216 -44.570 1.00 96.38 525 THR A C 1
ATOM 4032 O O . THR A 1 525 ? 15.495 -1.517 -45.581 1.00 96.38 525 THR A O 1
ATOM 4035 N N . ALA A 1 526 ? 15.857 -3.506 -44.629 1.00 95.88 526 ALA A N 1
ATOM 4036 C CA . ALA A 1 526 ? 16.182 -4.162 -45.894 1.00 95.88 526 ALA A CA 1
ATOM 4037 C C . ALA A 1 526 ? 14.957 -4.307 -46.811 1.00 95.88 526 ALA A C 1
ATOM 4039 O O . ALA A 1 526 ? 15.098 -4.241 -48.031 1.00 95.88 526 ALA A O 1
ATOM 4040 N N . ALA A 1 527 ? 13.761 -4.513 -46.252 1.00 95.88 527 ALA A N 1
ATOM 4041 C CA . ALA A 1 527 ? 12.529 -4.595 -47.031 1.00 95.88 527 ALA A CA 1
ATOM 4042 C C . ALA A 1 527 ? 12.108 -3.232 -47.602 1.00 95.88 527 ALA A C 1
ATOM 4044 O O . ALA A 1 527 ? 11.606 -3.181 -48.726 1.00 95.88 527 ALA A O 1
ATOM 4045 N N . GLU A 1 528 ? 12.323 -2.155 -46.846 1.00 96.00 528 GLU A N 1
ATOM 4046 C CA . GLU A 1 528 ? 11.960 -0.792 -47.236 1.00 96.00 528 GLU A CA 1
ATOM 4047 C C . GLU A 1 528 ? 12.982 -0.156 -48.191 1.00 96.00 528 GLU A C 1
ATOM 4049 O O . GLU A 1 528 ? 12.611 0.318 -49.265 1.00 96.00 528 GLU A O 1
ATOM 4054 N N . TYR A 1 529 ? 14.271 -0.208 -47.845 1.00 94.81 529 TYR A N 1
ATOM 4055 C CA . TYR A 1 529 ? 15.334 0.537 -48.532 1.00 94.81 529 TYR A CA 1
ATOM 4056 C C . TYR A 1 529 ? 16.248 -0.337 -49.411 1.00 94.81 529 TYR A C 1
ATOM 4058 O O . TYR A 1 529 ? 16.952 0.173 -50.284 1.00 94.81 529 TYR A O 1
ATOM 4066 N N . GLY A 1 530 ? 16.248 -1.662 -49.233 1.00 93.19 530 GLY A N 1
ATOM 4067 C CA . GLY A 1 530 ? 17.080 -2.581 -50.018 1.00 93.19 530 GLY A CA 1
ATOM 4068 C C . GLY A 1 530 ? 18.578 -2.455 -49.719 1.00 93.19 530 GLY A C 1
ATOM 4069 O O . GLY A 1 530 ? 19.019 -2.615 -48.580 1.00 93.19 530 GLY A O 1
ATOM 4070 N N . ALA A 1 531 ? 19.398 -2.217 -50.747 1.00 90.62 531 ALA A N 1
ATOM 4071 C CA . ALA A 1 531 ? 20.844 -2.062 -50.580 1.00 90.62 531 ALA A CA 1
ATOM 4072 C C . ALA A 1 531 ? 21.192 -0.665 -50.017 1.00 90.62 531 ALA A C 1
ATOM 4074 O O . ALA A 1 531 ? 20.676 0.321 -50.537 1.00 90.62 531 ALA A O 1
ATOM 4075 N N . PRO A 1 532 ? 22.110 -0.554 -49.033 1.00 93.06 532 PRO A N 1
ATOM 4076 C CA . PRO A 1 532 ? 23.007 -1.605 -48.539 1.00 93.06 532 PRO A CA 1
ATOM 4077 C C . PRO A 1 532 ? 22.466 -2.448 -47.367 1.00 93.06 532 PRO A C 1
ATOM 4079 O O . PRO A 1 532 ? 23.125 -3.415 -46.987 1.00 93.06 532 PRO A O 1
ATOM 4082 N N . PHE A 1 533 ? 21.286 -2.148 -46.818 1.00 96.19 533 PHE A N 1
ATOM 4083 C CA . PHE A 1 533 ? 20.721 -2.791 -45.616 1.00 96.19 533 PHE A CA 1
ATOM 4084 C C . PHE A 1 533 ? 20.475 -4.305 -45.737 1.00 96.19 533 PHE A C 1
ATOM 4086 O O . PHE A 1 533 ? 20.574 -5.029 -44.745 1.00 96.19 533 PHE A O 1
ATOM 4093 N N . ASP A 1 534 ? 20.282 -4.835 -46.949 1.00 93.94 534 ASP A N 1
ATOM 4094 C CA . ASP A 1 534 ? 20.279 -6.287 -47.204 1.00 93.94 534 ASP A CA 1
ATOM 4095 C C . ASP A 1 534 ? 21.542 -7.006 -46.671 1.00 93.94 534 ASP A C 1
ATOM 4097 O O . ASP A 1 534 ? 21.498 -8.194 -46.317 1.00 93.94 534 ASP A O 1
ATOM 4101 N N . ARG A 1 535 ? 22.678 -6.297 -46.604 1.00 94.81 535 ARG A N 1
ATOM 4102 C CA . ARG A 1 535 ? 23.943 -6.820 -46.068 1.00 94.81 535 ARG A CA 1
ATOM 4103 C C . ARG A 1 535 ? 23.967 -6.814 -44.542 1.00 94.81 535 ARG A C 1
ATOM 4105 O O . ARG A 1 535 ? 24.392 -7.818 -43.977 1.00 94.81 535 ARG A O 1
ATOM 4112 N N . ALA A 1 536 ? 23.387 -5.802 -43.889 1.00 94.69 536 ALA A N 1
ATOM 4113 C CA . ALA A 1 536 ? 23.193 -5.795 -42.436 1.00 94.69 536 ALA A CA 1
ATOM 4114 C C . ALA A 1 536 ? 22.348 -7.003 -42.004 1.00 94.69 536 ALA A C 1
ATOM 4116 O O . ALA A 1 536 ? 22.759 -7.778 -41.144 1.00 94.69 536 ALA A O 1
ATOM 4117 N N . ARG A 1 537 ? 21.233 -7.274 -42.703 1.00 96.56 537 ARG A N 1
ATOM 4118 C CA . ARG A 1 537 ? 20.427 -8.493 -42.482 1.00 96.56 537 ARG A CA 1
ATOM 4119 C C . ARG A 1 537 ? 21.260 -9.773 -42.613 1.00 96.56 537 ARG A C 1
ATOM 4121 O O . ARG A 1 537 ? 21.072 -10.720 -41.852 1.00 96.56 537 ARG A O 1
ATOM 4128 N N . SER A 1 538 ? 22.173 -9.817 -43.582 1.00 95.56 538 SER A N 1
ATOM 4129 C CA . SER A 1 538 ? 23.048 -10.976 -43.812 1.00 95.56 538 SER A CA 1
ATOM 4130 C C . SER A 1 538 ? 24.093 -11.154 -42.701 1.00 95.56 538 SER A C 1
ATOM 4132 O O . SER A 1 538 ? 24.414 -12.289 -42.340 1.00 95.56 538 SER A O 1
ATOM 4134 N N . GLN A 1 539 ? 24.593 -10.062 -42.119 1.00 95.56 539 GLN A N 1
ATOM 4135 C CA . GLN A 1 539 ? 25.480 -10.112 -40.958 1.00 95.56 539 GLN A CA 1
ATOM 4136 C C . GLN A 1 539 ? 24.746 -10.570 -39.701 1.00 95.56 539 GLN A C 1
ATOM 4138 O O . GLN A 1 539 ? 25.232 -11.481 -39.038 1.00 95.56 539 GLN A O 1
ATOM 4143 N N . VAL A 1 540 ? 23.549 -10.040 -39.424 1.00 97.25 540 VAL A N 1
ATOM 4144 C CA . VAL A 1 540 ? 22.733 -10.499 -38.286 1.00 97.25 540 VAL A CA 1
ATOM 4145 C C . VAL A 1 540 ? 22.411 -11.990 -38.421 1.00 97.25 540 VAL A C 1
ATOM 4147 O O . VAL A 1 540 ? 22.527 -12.737 -37.456 1.00 97.25 540 VAL A O 1
ATOM 4150 N N . LEU A 1 541 ? 22.107 -12.466 -39.635 1.00 97.31 541 LEU A N 1
ATOM 4151 C CA . LEU A 1 541 ? 21.931 -13.898 -39.912 1.00 97.31 541 LEU A CA 1
ATOM 4152 C C . LEU A 1 541 ? 23.191 -14.721 -39.618 1.00 97.31 541 LEU A C 1
ATOM 4154 O O . LEU A 1 541 ? 23.087 -15.870 -39.195 1.00 97.31 541 LEU A O 1
ATOM 4158 N N . THR A 1 542 ? 24.370 -14.159 -39.876 1.00 96.25 542 THR A N 1
ATOM 4159 C CA . THR A 1 542 ? 25.647 -14.818 -39.585 1.00 96.25 542 THR A CA 1
ATOM 4160 C C . THR A 1 542 ? 25.873 -14.887 -38.078 1.00 96.25 542 THR A C 1
ATOM 4162 O O . THR A 1 542 ? 26.143 -15.969 -37.568 1.00 96.25 542 THR A O 1
ATOM 4165 N N . ILE A 1 543 ? 25.655 -13.780 -37.362 1.00 95.88 543 ILE A N 1
ATOM 4166 C CA . ILE A 1 543 ? 25.752 -13.722 -35.898 1.00 95.88 543 ILE A CA 1
ATOM 4167 C C . ILE A 1 543 ? 24.787 -14.727 -35.253 1.00 95.88 543 ILE A C 1
ATOM 4169 O O . ILE A 1 543 ? 25.214 -15.532 -34.431 1.00 95.88 543 ILE A O 1
ATOM 4173 N N . ALA A 1 544 ? 23.528 -14.769 -35.707 1.00 96.06 544 ALA A N 1
ATOM 4174 C CA . ALA A 1 544 ? 22.514 -15.712 -35.230 1.00 96.06 544 ALA A CA 1
ATOM 4175 C C . ALA A 1 544 ? 22.895 -17.192 -35.421 1.00 96.06 544 ALA A C 1
ATOM 4177 O O . ALA A 1 544 ? 22.395 -18.046 -34.700 1.00 96.06 544 ALA A O 1
ATOM 4178 N N . ARG A 1 545 ? 23.735 -17.521 -36.413 1.00 95.00 545 ARG A N 1
ATOM 4179 C CA . ARG A 1 545 ? 24.158 -18.902 -36.716 1.00 95.00 545 ARG A CA 1
ATOM 4180 C C . ARG A 1 545 ? 25.466 -19.312 -36.040 1.00 95.00 545 ARG A C 1
ATOM 4182 O O . ARG A 1 545 ? 25.788 -20.497 -36.065 1.00 95.00 545 ARG A O 1
ATOM 4189 N N . GLU A 1 546 ? 26.242 -18.352 -35.547 1.00 92.94 546 GLU A N 1
ATOM 4190 C CA . GLU A 1 546 ? 27.592 -18.581 -35.033 1.00 92.94 546 GLU A CA 1
ATOM 4191 C C . GLU A 1 546 ? 27.642 -18.463 -33.511 1.00 92.94 546 GLU A C 1
ATOM 4193 O O . GLU A 1 546 ? 27.738 -19.478 -32.828 1.00 92.94 546 GLU A O 1
ATOM 4198 N N . ASP A 1 547 ? 27.624 -17.233 -32.998 1.00 91.19 547 ASP A N 1
ATOM 4199 C CA . ASP A 1 547 ? 27.735 -16.929 -31.572 1.00 91.19 547 ASP A CA 1
ATOM 4200 C C . ASP A 1 547 ? 27.182 -15.518 -31.301 1.00 91.19 547 ASP A C 1
ATOM 4202 O O . ASP A 1 547 ? 27.919 -14.532 -31.407 1.00 91.19 547 ASP A O 1
ATOM 4206 N N . PRO A 1 548 ? 25.886 -15.393 -30.967 1.00 89.81 548 PRO A N 1
ATOM 4207 C CA . PRO A 1 548 ? 25.292 -14.111 -30.601 1.00 89.81 548 PRO A CA 1
ATOM 4208 C C . PRO A 1 548 ? 25.942 -13.486 -29.370 1.00 89.81 548 PRO A C 1
ATOM 4210 O O . PRO A 1 548 ? 26.120 -12.273 -29.311 1.00 89.81 548 PRO A O 1
ATOM 4213 N N . THR A 1 549 ? 26.329 -14.313 -28.395 1.00 91.00 549 THR A N 1
ATOM 4214 C CA . THR A 1 549 ? 26.861 -13.839 -27.113 1.00 91.00 549 THR A CA 1
ATOM 4215 C C . THR A 1 549 ? 28.260 -13.251 -27.257 1.00 91.00 549 THR A C 1
ATOM 4217 O O . THR A 1 549 ? 28.533 -12.168 -26.746 1.00 91.00 549 THR A O 1
ATOM 4220 N N . GLY A 1 550 ? 29.141 -13.913 -28.011 1.00 92.19 550 GLY A N 1
ATOM 4221 C CA . GLY A 1 550 ? 30.492 -13.430 -28.292 1.00 92.19 550 GLY A CA 1
ATOM 4222 C C . GLY A 1 550 ? 30.547 -12.255 -29.269 1.00 92.19 550 GLY A C 1
ATOM 4223 O O . GLY A 1 550 ? 31.603 -11.639 -29.405 1.00 92.19 550 GLY A O 1
ATOM 4224 N N . ARG A 1 551 ? 29.434 -11.939 -29.942 1.00 94.12 551 ARG A N 1
ATOM 4225 C CA . ARG A 1 551 ? 29.327 -10.870 -30.949 1.00 94.12 551 ARG A CA 1
ATOM 4226 C C . ARG A 1 551 ? 28.264 -9.823 -30.601 1.00 94.12 551 ARG A C 1
ATOM 4228 O O . ARG A 1 551 ? 27.759 -9.146 -31.493 1.00 94.12 551 ARG A O 1
ATOM 4235 N N . ALA A 1 552 ? 27.949 -9.661 -29.317 1.00 93.38 552 ALA A N 1
ATOM 4236 C CA . ALA A 1 552 ? 27.009 -8.643 -28.848 1.00 93.38 552 ALA A CA 1
ATOM 4237 C C . ALA A 1 552 ? 27.440 -7.218 -29.254 1.00 93.38 552 ALA A C 1
ATOM 4239 O O . ALA A 1 552 ? 26.613 -6.449 -29.734 1.00 93.38 552 ALA A O 1
ATOM 4240 N N . ASP A 1 553 ? 28.742 -6.908 -29.188 1.00 95.38 553 ASP A N 1
ATOM 4241 C CA . ASP A 1 553 ? 29.287 -5.614 -29.632 1.00 95.38 553 ASP A CA 1
ATOM 4242 C C . ASP A 1 553 ? 29.019 -5.347 -31.128 1.00 95.38 553 ASP A C 1
ATOM 4244 O O . ASP A 1 553 ? 28.722 -4.215 -31.514 1.00 95.38 553 ASP A O 1
ATOM 4248 N N . ASP A 1 554 ? 29.080 -6.385 -31.975 1.00 95.31 554 ASP A N 1
ATOM 4249 C CA . ASP A 1 554 ? 28.765 -6.269 -33.405 1.00 95.31 554 ASP A CA 1
ATOM 4250 C C . ASP A 1 554 ? 27.265 -6.008 -33.618 1.00 95.31 554 ASP A C 1
ATOM 4252 O O . ASP A 1 554 ? 26.893 -5.249 -34.514 1.00 95.31 554 ASP A O 1
ATOM 4256 N N . LEU A 1 555 ? 26.392 -6.624 -32.807 1.00 96.62 555 LEU A N 1
ATOM 4257 C CA . LEU A 1 555 ? 24.946 -6.379 -32.854 1.00 96.62 555 LEU A CA 1
ATOM 4258 C C . LEU A 1 555 ? 24.617 -4.941 -32.450 1.00 96.62 555 LEU A C 1
ATOM 4260 O O . LEU A 1 555 ? 23.852 -4.279 -33.148 1.00 96.62 555 LEU A O 1
ATOM 4264 N N . ASP A 1 556 ? 25.231 -4.431 -31.384 1.00 97.31 556 ASP A N 1
ATOM 4265 C CA . ASP A 1 556 ? 25.052 -3.043 -30.952 1.00 97.31 556 ASP A CA 1
ATOM 4266 C C . ASP A 1 556 ? 25.569 -2.049 -31.997 1.00 97.31 556 ASP A C 1
ATOM 4268 O O . ASP A 1 556 ? 24.904 -1.060 -32.320 1.00 97.31 556 ASP A O 1
ATOM 4272 N N . ALA A 1 557 ? 26.730 -2.334 -32.589 1.00 97.38 557 ALA A N 1
ATOM 4273 C CA . ALA A 1 557 ? 27.262 -1.534 -33.681 1.00 97.38 557 ALA A CA 1
ATOM 4274 C C . ALA A 1 557 ? 26.315 -1.540 -34.891 1.00 97.38 557 ALA A C 1
ATOM 4276 O O . ALA A 1 557 ? 26.054 -0.486 -35.475 1.00 97.38 557 ALA A O 1
ATOM 4277 N N . LEU A 1 558 ? 25.743 -2.698 -35.239 1.00 97.56 558 LEU A N 1
ATOM 4278 C CA . LEU A 1 558 ? 24.751 -2.814 -36.306 1.00 97.56 558 LEU A CA 1
ATOM 4279 C C . LEU A 1 558 ? 23.454 -2.076 -35.989 1.00 97.56 558 LEU A C 1
ATOM 4281 O O . LEU A 1 558 ? 22.899 -1.448 -36.888 1.00 97.56 558 LEU A O 1
ATOM 4285 N N . ARG A 1 559 ? 22.988 -2.093 -34.737 1.00 98.00 559 ARG A N 1
ATOM 4286 C CA . ARG A 1 559 ? 21.830 -1.303 -34.296 1.00 98.00 559 ARG A CA 1
ATOM 4287 C C . ARG A 1 559 ? 22.043 0.180 -34.592 1.00 98.00 559 ARG A C 1
ATOM 4289 O O . ARG A 1 559 ? 21.198 0.792 -35.245 1.00 98.00 559 ARG A O 1
ATOM 4296 N N . GLU A 1 560 ? 23.199 0.727 -34.207 1.00 97.94 560 GLU A N 1
ATOM 4297 C CA . GLU A 1 560 ? 23.552 2.128 -34.478 1.00 97.94 560 GLU A CA 1
ATOM 4298 C C . GLU A 1 560 ? 23.688 2.404 -35.987 1.00 97.94 560 GLU A C 1
ATOM 4300 O O . GLU A 1 560 ? 23.204 3.428 -36.476 1.00 97.94 560 GLU A O 1
ATOM 4305 N N . VAL A 1 561 ? 24.302 1.491 -36.751 1.00 98.06 561 VAL A N 1
ATOM 4306 C CA . VAL A 1 561 ? 24.415 1.615 -38.216 1.00 98.06 561 VAL A CA 1
ATOM 4307 C C . VAL A 1 561 ? 23.039 1.646 -38.881 1.00 98.06 561 VAL A C 1
ATOM 4309 O O . VAL A 1 561 ? 22.816 2.476 -39.759 1.00 98.06 561 VAL A O 1
ATOM 4312 N N . LEU A 1 562 ? 22.111 0.779 -38.472 1.00 97.75 562 LEU A N 1
ATOM 4313 C CA . LEU A 1 562 ? 20.744 0.755 -38.997 1.00 97.75 562 LEU A CA 1
ATOM 4314 C C . LEU A 1 562 ? 19.992 2.043 -38.641 1.00 97.75 562 LEU A C 1
ATOM 4316 O O . LEU A 1 562 ? 19.324 2.615 -39.495 1.00 97.75 562 LEU A O 1
ATOM 4320 N N . GLU A 1 563 ? 20.121 2.530 -37.406 1.00 96.44 563 GLU A N 1
ATOM 4321 C CA . GLU A 1 563 ? 19.489 3.775 -36.951 1.00 96.44 563 GLU A CA 1
ATOM 4322 C C . GLU A 1 563 ? 19.960 5.006 -37.732 1.00 96.44 563 GLU A C 1
ATOM 4324 O O . GLU A 1 563 ? 19.136 5.753 -38.262 1.00 96.44 563 GLU A O 1
ATOM 4329 N N . ARG A 1 564 ? 21.279 5.217 -37.814 1.00 97.00 564 ARG A N 1
ATOM 4330 C CA . ARG A 1 564 ? 21.860 6.366 -38.527 1.00 97.00 564 ARG A CA 1
ATOM 4331 C C . ARG A 1 564 ? 21.712 6.217 -40.033 1.00 97.00 564 ARG A C 1
ATOM 4333 O O . ARG A 1 564 ? 21.391 7.170 -40.732 1.00 97.00 564 ARG A O 1
ATOM 4340 N N . GLY A 1 565 ? 21.918 5.006 -40.541 1.00 96.50 565 GLY A N 1
ATOM 4341 C CA . GLY A 1 565 ? 21.836 4.715 -41.963 1.00 96.50 565 GLY A CA 1
ATOM 4342 C C . GLY A 1 565 ? 20.462 5.010 -42.549 1.00 96.50 565 GLY A C 1
ATOM 4343 O O . GLY A 1 565 ? 20.389 5.568 -43.645 1.00 96.50 565 GLY A O 1
ATOM 4344 N N . VAL A 1 566 ? 19.383 4.686 -41.826 1.00 96.25 566 VAL A N 1
ATOM 4345 C CA . VAL A 1 566 ? 18.015 5.027 -42.247 1.00 96.25 566 VAL A CA 1
ATOM 4346 C C . VAL A 1 566 ? 17.845 6.538 -42.349 1.00 96.25 566 VAL A C 1
ATOM 4348 O O . VAL A 1 566 ? 17.454 7.010 -43.410 1.00 96.25 566 VAL A O 1
ATOM 4351 N N . ARG A 1 567 ? 18.238 7.309 -41.325 1.00 94.38 567 ARG A N 1
ATOM 4352 C CA . ARG A 1 567 ? 18.156 8.781 -41.371 1.00 94.38 567 ARG A CA 1
ATOM 4353 C C . ARG A 1 567 ? 18.942 9.378 -42.535 1.00 94.38 567 ARG A C 1
ATOM 4355 O O . ARG A 1 567 ? 18.437 10.255 -43.231 1.00 94.38 567 ARG A O 1
ATOM 4362 N N . ILE A 1 568 ? 20.155 8.875 -42.779 1.00 95.00 568 ILE A N 1
ATOM 4363 C CA . ILE A 1 568 ? 20.980 9.292 -43.921 1.00 95.00 568 ILE A CA 1
ATOM 4364 C C . ILE A 1 568 ? 20.263 8.985 -45.242 1.00 95.00 568 ILE A C 1
ATOM 4366 O O . ILE A 1 568 ? 20.233 9.826 -46.137 1.00 95.00 568 ILE A O 1
ATOM 4370 N N . THR A 1 569 ? 19.663 7.801 -45.365 1.00 95.31 569 THR A N 1
ATOM 4371 C CA . THR A 1 569 ? 18.944 7.380 -46.578 1.00 95.31 569 THR A CA 1
ATOM 4372 C C . THR A 1 569 ? 17.703 8.238 -46.815 1.00 95.31 569 THR A C 1
ATOM 4374 O O . THR A 1 569 ? 17.558 8.804 -47.894 1.00 95.31 569 THR A O 1
ATOM 4377 N N . GLU A 1 570 ? 16.867 8.424 -45.794 1.00 93.62 570 GLU A N 1
ATOM 4378 C CA . GLU A 1 570 ? 15.669 9.269 -45.850 1.00 93.62 570 GLU A CA 1
ATOM 4379 C C . GLU A 1 570 ? 16.006 10.725 -46.201 1.00 93.62 570 GLU A C 1
ATOM 4381 O O . GLU A 1 570 ? 15.308 11.363 -46.993 1.00 93.62 570 GLU A O 1
ATOM 4386 N N . PHE A 1 571 ? 17.095 11.262 -45.640 1.00 92.38 571 PHE A N 1
ATOM 4387 C CA . PHE A 1 571 ? 17.578 12.596 -45.982 1.00 92.38 571 PHE A CA 1
ATOM 4388 C C . PHE A 1 571 ? 18.025 12.681 -47.444 1.00 92.38 571 PHE A C 1
ATOM 4390 O O . PHE A 1 571 ? 17.660 13.622 -48.151 1.00 92.38 571 PHE A O 1
ATOM 4397 N N . LEU A 1 572 ? 18.787 11.695 -47.920 1.00 93.00 572 LEU A N 1
ATOM 4398 C CA . LEU A 1 572 ? 19.217 11.655 -49.313 1.00 93.00 572 LEU A CA 1
ATOM 4399 C C . LEU A 1 572 ? 18.028 11.494 -50.268 1.00 93.00 572 LEU A C 1
ATOM 4401 O O . LEU A 1 572 ? 18.050 12.076 -51.345 1.00 93.00 572 LEU A O 1
ATOM 4405 N N . ASP A 1 573 ? 16.968 10.784 -49.898 1.00 91.62 573 ASP A N 1
ATOM 4406 C CA . ASP A 1 573 ? 15.797 10.609 -50.766 1.00 91.62 573 ASP A CA 1
ATOM 4407 C C . ASP A 1 573 ? 14.979 11.896 -50.964 1.00 91.62 573 ASP A C 1
ATOM 4409 O O . ASP A 1 573 ? 14.285 12.039 -51.975 1.00 91.62 573 ASP A O 1
ATOM 4413 N N . ARG A 1 574 ? 15.069 12.852 -50.030 1.00 90.06 574 ARG A N 1
ATOM 4414 C CA . ARG A 1 574 ? 14.304 14.112 -50.073 1.00 90.06 574 ARG A CA 1
ATOM 4415 C C . ARG A 1 574 ? 15.085 15.325 -50.588 1.00 90.06 574 ARG A C 1
ATOM 4417 O O . ARG A 1 574 ? 14.455 16.309 -50.968 1.00 90.06 574 ARG A O 1
ATOM 4424 N N . VAL A 1 575 ? 16.417 15.294 -50.546 1.00 88.62 575 VAL A N 1
ATOM 4425 C CA . VAL A 1 575 ? 17.279 16.457 -50.822 1.00 88.62 575 VAL A CA 1
ATOM 4426 C C . VAL A 1 575 ? 17.766 16.503 -52.274 1.00 88.62 575 VAL A C 1
ATOM 4428 O O . VAL A 1 575 ? 17.868 15.471 -52.937 1.00 88.62 575 VAL A O 1
ATOM 4431 N N . ASP A 1 576 ? 18.104 17.695 -52.770 1.00 88.38 576 ASP A N 1
ATOM 4432 C CA . ASP A 1 576 ? 18.826 17.852 -54.036 1.00 88.38 576 ASP A CA 1
ATOM 4433 C C . ASP A 1 576 ? 20.282 17.370 -53.888 1.00 88.38 576 ASP A C 1
ATOM 4435 O O . ASP A 1 576 ? 21.028 17.861 -53.041 1.00 88.38 576 ASP A O 1
ATOM 4439 N N . HIS A 1 577 ? 20.693 16.390 -54.700 1.00 90.19 577 HIS A N 1
ATOM 4440 C CA . HIS A 1 577 ? 22.038 15.793 -54.631 1.00 90.19 577 HIS A CA 1
ATOM 4441 C C . HIS A 1 577 ? 23.101 16.665 -55.292 1.00 90.19 577 HIS A C 1
ATOM 4443 O O . HIS A 1 577 ? 24.283 16.428 -55.061 1.00 90.19 577 HIS A O 1
ATOM 4449 N N . ASP A 1 578 ? 22.694 17.647 -56.098 1.00 87.25 578 ASP A N 1
ATOM 4450 C CA . ASP A 1 578 ? 23.604 18.631 -56.685 1.00 87.25 578 ASP A CA 1
ATOM 4451 C C . ASP A 1 578 ? 23.847 19.820 -55.728 1.00 87.25 578 ASP A C 1
ATOM 4453 O O . ASP A 1 578 ? 24.615 20.733 -56.046 1.00 87.25 578 ASP A O 1
ATOM 4457 N N . HIS A 1 579 ? 23.212 19.823 -54.546 1.00 87.94 579 HIS A N 1
ATOM 4458 C CA . HIS A 1 579 ? 23.387 20.867 -53.542 1.00 87.94 579 HIS A CA 1
ATOM 4459 C C . HIS A 1 579 ? 24.821 20.864 -52.976 1.00 87.94 579 HIS A C 1
ATOM 4461 O O . HIS A 1 579 ? 25.305 19.805 -52.572 1.00 87.94 579 HIS A O 1
ATOM 4467 N N . PRO A 1 580 ? 25.491 22.029 -52.843 1.00 86.12 580 PRO A N 1
ATOM 4468 C CA . PRO A 1 580 ? 26.882 22.102 -52.384 1.00 86.12 580 PRO A CA 1
ATOM 4469 C C . PRO A 1 580 ? 27.138 21.395 -51.048 1.00 86.12 580 PRO A C 1
ATOM 4471 O O . PRO A 1 580 ? 28.196 20.808 -50.850 1.00 86.12 580 PRO A O 1
ATOM 4474 N N . SER A 1 581 ? 26.174 21.443 -50.127 1.00 86.94 581 SER A N 1
ATOM 4475 C CA . SER A 1 581 ? 26.295 20.858 -48.783 1.00 86.94 581 SER A CA 1
ATOM 4476 C C . SER A 1 581 ? 26.044 19.346 -48.719 1.00 86.94 581 SER A C 1
ATOM 4478 O O . SER A 1 581 ? 26.120 18.784 -47.632 1.00 86.94 581 SER A O 1
ATOM 4480 N N . VAL A 1 582 ? 25.713 18.687 -49.836 1.00 90.06 582 VAL A N 1
ATOM 4481 C CA . VAL A 1 582 ? 25.307 17.274 -49.855 1.00 90.06 582 VAL A CA 1
ATOM 4482 C C . VAL A 1 582 ? 26.305 16.437 -50.654 1.00 90.06 582 VAL A C 1
ATOM 4484 O O . VAL A 1 582 ? 26.292 16.406 -51.881 1.00 90.06 582 VAL A O 1
ATOM 4487 N N . GLU A 1 583 ? 27.133 15.661 -49.957 1.00 91.38 583 GLU A N 1
ATOM 4488 C CA . GLU A 1 583 ? 28.119 14.762 -50.574 1.00 91.38 583 GLU A CA 1
ATOM 4489 C C . GLU A 1 583 ? 27.517 13.363 -50.804 1.00 91.38 583 GLU A C 1
ATOM 4491 O O . GLU A 1 583 ? 27.991 12.339 -50.308 1.00 91.38 583 GLU A O 1
ATOM 4496 N N . ALA A 1 584 ? 26.428 13.303 -51.580 1.00 92.88 584 ALA A N 1
ATOM 4497 C CA . ALA A 1 584 ? 25.559 12.124 -51.678 1.00 92.88 584 ALA A CA 1
ATOM 4498 C C . ALA A 1 584 ? 26.263 10.828 -52.132 1.00 92.88 584 ALA A C 1
ATOM 4500 O O . ALA A 1 584 ? 25.799 9.729 -51.828 1.00 92.88 584 ALA A O 1
ATOM 4501 N N . ALA A 1 585 ? 27.340 10.915 -52.918 1.00 94.00 585 ALA A N 1
ATOM 4502 C CA . ALA A 1 585 ? 28.108 9.737 -53.330 1.00 94.00 585 ALA A CA 1
ATOM 4503 C C . ALA A 1 585 ? 28.981 9.199 -52.186 1.00 94.00 585 ALA A C 1
ATOM 4505 O O . ALA A 1 585 ? 29.013 7.990 -51.961 1.00 94.00 585 ALA A O 1
ATOM 4506 N N . GLU A 1 586 ? 29.636 10.094 -51.447 1.00 95.25 586 GLU A N 1
ATOM 4507 C CA . GLU A 1 586 ? 30.523 9.749 -50.335 1.00 95.25 586 GLU A CA 1
ATOM 4508 C C . GLU A 1 586 ? 29.725 9.214 -49.148 1.00 95.25 586 GLU A C 1
ATOM 4510 O O . GLU A 1 586 ? 30.089 8.198 -48.564 1.00 95.25 586 GLU A O 1
ATOM 4515 N N . TRP A 1 587 ? 28.569 9.814 -48.851 1.00 95.94 587 TRP A N 1
ATOM 4516 C CA . TRP A 1 587 ? 27.708 9.352 -47.761 1.00 95.94 587 TRP A CA 1
ATOM 4517 C C . TRP A 1 587 ? 27.123 7.963 -48.028 1.00 95.94 587 TRP A C 1
ATOM 4519 O O . TRP A 1 587 ? 27.023 7.145 -47.113 1.00 95.94 587 TRP A O 1
ATOM 4529 N N . ARG A 1 588 ? 26.787 7.652 -49.289 1.00 95.81 588 ARG A N 1
ATOM 4530 C CA . ARG A 1 588 ? 26.352 6.300 -49.678 1.00 95.81 588 ARG A CA 1
ATOM 4531 C C . ARG A 1 588 ? 27.478 5.275 -49.555 1.00 95.81 588 ARG A C 1
ATOM 4533 O O . ARG A 1 588 ? 27.209 4.151 -49.139 1.00 95.81 588 ARG A O 1
ATOM 4540 N N . ASP A 1 589 ? 28.713 5.643 -49.893 1.00 96.31 589 ASP A N 1
ATOM 4541 C CA . ASP A 1 589 ? 29.884 4.768 -49.741 1.00 96.31 589 ASP A CA 1
ATOM 4542 C C . ASP A 1 589 ? 30.235 4.536 -48.261 1.00 96.31 589 ASP A C 1
ATOM 4544 O O . ASP A 1 589 ? 30.484 3.403 -47.838 1.00 96.31 589 ASP A O 1
ATOM 4548 N N . ALA A 1 590 ? 30.141 5.587 -47.441 1.00 96.94 590 ALA A N 1
ATOM 4549 C CA . ALA A 1 590 ? 30.280 5.502 -45.993 1.00 96.94 590 ALA A CA 1
ATOM 4550 C C . ALA A 1 590 ? 29.219 4.5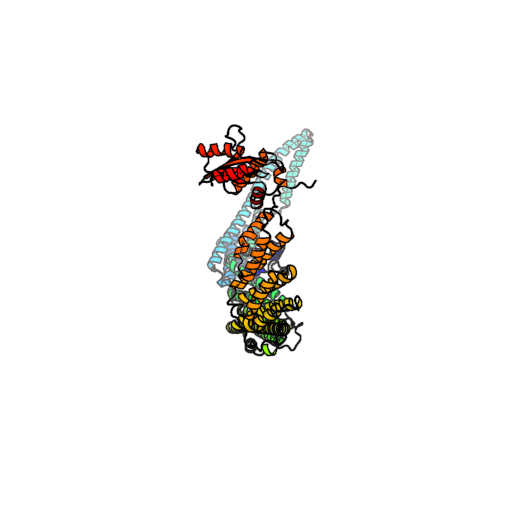80 -45.377 1.00 96.94 590 ALA A C 1
ATOM 4552 O O . ALA A 1 590 ? 29.559 3.708 -44.579 1.00 96.94 590 ALA A O 1
ATOM 4553 N N . LEU A 1 591 ? 27.952 4.709 -45.790 1.00 96.56 591 LEU A N 1
ATOM 4554 C CA . LEU A 1 591 ? 26.865 3.819 -45.371 1.00 96.56 591 LEU A CA 1
ATOM 4555 C C . LEU A 1 591 ? 27.106 2.371 -45.803 1.00 96.56 591 LEU A C 1
ATOM 4557 O O . LEU A 1 591 ? 26.955 1.449 -45.002 1.00 96.56 591 LEU A O 1
ATOM 4561 N N . ALA A 1 592 ? 27.518 2.162 -47.052 1.00 95.38 592 ALA A N 1
ATOM 4562 C CA . ALA A 1 592 ? 27.855 0.843 -47.563 1.00 95.38 592 ALA A CA 1
ATOM 4563 C C . ALA A 1 592 ? 28.969 0.178 -46.735 1.00 95.38 592 ALA A C 1
ATOM 4565 O O . ALA A 1 592 ? 28.831 -0.994 -46.383 1.00 95.38 592 ALA A O 1
ATOM 4566 N N . THR A 1 593 ? 30.013 0.936 -46.394 1.00 96.12 593 THR A N 1
ATOM 4567 C CA . THR A 1 593 ? 31.155 0.490 -45.581 1.00 96.12 593 THR A CA 1
ATOM 4568 C C . THR A 1 593 ? 30.750 0.213 -44.134 1.00 96.12 593 THR A C 1
ATOM 4570 O O . THR A 1 593 ? 31.082 -0.834 -43.589 1.00 96.12 593 THR A O 1
ATOM 4573 N N . ALA A 1 594 ? 29.976 1.111 -43.519 1.00 96.44 594 ALA A N 1
ATOM 4574 C CA . ALA A 1 594 ? 29.495 0.955 -42.149 1.00 96.44 594 ALA A CA 1
ATOM 4575 C C . ALA A 1 594 ? 28.673 -0.325 -41.971 1.00 96.44 594 ALA A C 1
ATOM 4577 O O . ALA A 1 594 ? 28.817 -1.013 -40.962 1.00 96.44 594 ALA A O 1
ATOM 4578 N N . VAL A 1 595 ? 27.841 -0.652 -42.964 1.00 93.75 595 VAL A N 1
ATOM 4579 C CA . VAL A 1 595 ? 27.079 -1.902 -42.996 1.00 93.75 595 VAL A CA 1
ATOM 4580 C C . VAL A 1 595 ? 27.988 -3.112 -43.214 1.00 93.75 595 VAL A C 1
ATOM 4582 O O . VAL A 1 595 ? 27.787 -4.125 -42.562 1.00 93.75 595 VAL A O 1
ATOM 4585 N N . ASP A 1 596 ? 28.978 -3.049 -44.106 1.00 92.75 596 ASP A N 1
ATOM 4586 C CA . ASP A 1 596 ? 29.844 -4.205 -44.396 1.00 92.75 596 ASP A CA 1
ATOM 4587 C C . ASP A 1 596 ? 30.778 -4.565 -43.228 1.00 92.75 596 ASP A C 1
ATOM 4589 O O . ASP A 1 596 ? 31.057 -5.747 -43.012 1.00 92.75 596 ASP A O 1
ATOM 4593 N N . ASP A 1 597 ? 31.196 -3.567 -42.447 1.00 93.00 597 ASP A N 1
ATOM 4594 C CA . ASP A 1 597 ? 32.181 -3.719 -41.371 1.00 93.00 597 ASP A CA 1
ATOM 4595 C C . ASP A 1 597 ? 31.583 -3.599 -39.956 1.00 93.00 597 ASP A C 1
ATOM 4597 O O . ASP A 1 597 ? 32.331 -3.659 -38.982 1.00 93.00 597 ASP A O 1
ATOM 4601 N N . ALA A 1 598 ? 30.260 -3.417 -39.824 1.00 92.69 598 ALA A N 1
ATOM 4602 C CA . ALA A 1 598 ? 29.591 -3.107 -38.552 1.00 92.69 598 ALA A CA 1
ATOM 4603 C C . ALA A 1 598 ? 30.278 -1.936 -37.812 1.00 92.69 598 ALA A C 1
ATOM 4605 O O . ALA A 1 598 ? 30.645 -2.024 -36.642 1.00 92.69 598 ALA A O 1
ATOM 4606 N N . PHE A 1 599 ? 30.499 -0.824 -38.523 1.00 95.31 599 PHE A N 1
ATOM 4607 C CA . PHE A 1 599 ? 31.316 0.293 -38.043 1.00 95.31 599 PHE A CA 1
ATOM 4608 C C . PHE A 1 599 ? 30.558 1.632 -38.085 1.00 95.31 599 PHE A C 1
ATOM 4610 O O . PHE A 1 599 ? 30.647 2.368 -39.071 1.00 95.31 599 PHE A O 1
ATOM 4617 N N . PRO A 1 600 ? 29.842 2.015 -37.011 1.00 95.88 600 PRO A N 1
ATOM 4618 C CA . PRO A 1 600 ? 28.997 3.213 -37.009 1.00 95.88 600 PRO A CA 1
ATOM 4619 C C . PRO A 1 600 ? 29.777 4.532 -37.012 1.00 95.88 600 PRO A C 1
ATOM 4621 O O . PRO A 1 600 ? 29.234 5.563 -37.404 1.00 95.88 600 PRO A O 1
ATOM 4624 N N . ASN A 1 601 ? 31.050 4.536 -36.601 1.00 95.62 601 ASN A N 1
ATOM 4625 C CA . ASN A 1 601 ? 31.831 5.768 -36.430 1.00 95.62 601 ASN A CA 1
ATOM 4626 C C . ASN A 1 601 ? 31.945 6.609 -37.708 1.00 95.62 601 ASN A C 1
ATOM 4628 O O . ASN A 1 601 ? 32.022 7.829 -37.606 1.00 95.62 601 ASN A O 1
ATOM 4632 N N . ILE A 1 602 ? 31.947 5.981 -38.887 1.00 95.38 602 ILE A N 1
ATOM 4633 C CA . ILE A 1 602 ? 32.000 6.696 -40.171 1.00 95.38 602 ILE A CA 1
ATOM 4634 C C . ILE A 1 602 ? 30.692 7.443 -40.479 1.00 95.38 602 ILE A C 1
ATOM 4636 O O . ILE A 1 602 ? 30.709 8.434 -41.199 1.00 95.38 602 ILE A O 1
ATOM 4640 N N . LEU A 1 603 ? 29.569 7.009 -39.895 1.00 96.69 603 LEU A N 1
ATOM 4641 C CA . LEU A 1 603 ? 28.259 7.638 -40.080 1.00 96.69 603 LEU A CA 1
ATOM 4642 C C . LEU A 1 603 ? 27.998 8.766 -39.094 1.00 96.69 603 LEU A C 1
ATOM 4644 O O . LEU A 1 603 ? 27.202 9.643 -39.398 1.00 96.69 603 LEU A O 1
ATOM 4648 N N . ARG A 1 604 ? 28.655 8.770 -37.928 1.00 95.12 604 ARG A N 1
ATOM 4649 C CA . ARG A 1 604 ? 28.413 9.781 -36.886 1.00 95.12 604 ARG A CA 1
ATOM 4650 C C . ARG A 1 604 ? 28.591 11.222 -37.394 1.00 95.12 604 ARG A C 1
ATOM 4652 O O . ARG A 1 604 ? 27.678 12.003 -37.158 1.00 95.12 604 ARG A O 1
ATOM 4659 N N . PRO A 1 605 ? 29.675 11.586 -38.115 1.00 90.12 605 PRO A N 1
ATOM 4660 C CA . PRO A 1 605 ? 29.830 12.948 -38.631 1.00 90.12 605 PRO A CA 1
ATOM 4661 C C . PRO A 1 605 ? 28.751 13.323 -39.652 1.00 90.12 605 PRO A C 1
ATOM 4663 O O . PRO A 1 605 ? 28.260 14.444 -39.632 1.00 90.12 605 PRO A O 1
ATOM 4666 N N . ILE A 1 606 ? 28.365 12.373 -40.510 1.00 92.31 606 ILE A N 1
ATOM 4667 C CA . ILE A 1 606 ? 27.343 12.574 -41.544 1.00 92.31 606 ILE A CA 1
ATOM 4668 C C . ILE A 1 606 ? 25.973 12.784 -40.895 1.00 92.31 606 ILE A C 1
ATOM 4670 O O . ILE A 1 606 ? 25.257 13.714 -41.239 1.00 92.31 606 ILE A O 1
ATOM 4674 N N . ASP A 1 607 ? 25.616 11.934 -39.935 1.00 91.19 607 ASP A N 1
ATOM 4675 C CA . ASP A 1 607 ? 24.348 12.015 -39.212 1.00 91.19 607 ASP A CA 1
ATOM 4676 C C . ASP A 1 607 ? 24.247 13.329 -38.421 1.00 91.19 607 ASP A C 1
ATOM 4678 O O . ASP A 1 607 ? 23.232 14.007 -38.514 1.00 91.19 607 ASP A O 1
ATOM 4682 N N . SER A 1 608 ? 25.323 13.762 -37.748 1.00 85.94 608 SER A N 1
ATOM 4683 C CA . SER A 1 608 ? 25.367 15.078 -37.091 1.00 85.94 608 SER A CA 1
ATOM 4684 C C . SER A 1 608 ? 25.232 16.243 -38.077 1.00 85.94 608 SER A C 1
ATOM 4686 O O . SER A 1 608 ? 24.555 17.222 -37.779 1.00 85.94 608 SER A O 1
ATOM 4688 N N . GLN A 1 609 ? 25.839 16.141 -39.263 1.00 84.69 609 GLN A N 1
ATOM 4689 C CA . GLN A 1 609 ? 25.684 17.145 -40.315 1.00 84.69 609 GLN A CA 1
ATOM 4690 C C . GLN A 1 609 ? 24.235 17.206 -40.828 1.00 84.69 609 GLN A C 1
ATOM 4692 O O . GLN A 1 609 ? 23.698 18.292 -41.028 1.00 84.69 609 GLN A O 1
ATOM 4697 N N . ILE A 1 610 ? 23.580 16.056 -41.001 1.00 87.69 610 ILE A N 1
ATOM 4698 C CA . ILE A 1 610 ? 22.169 15.967 -41.402 1.00 87.69 610 ILE A CA 1
ATOM 4699 C C . ILE A 1 610 ? 21.238 16.524 -40.321 1.00 87.69 610 ILE A C 1
ATOM 4701 O O . ILE A 1 610 ? 20.261 17.196 -40.655 1.00 87.69 610 ILE A O 1
ATOM 4705 N N . GLU A 1 611 ? 21.529 16.261 -39.045 1.00 84.56 611 GLU A N 1
ATOM 4706 C CA . GLU A 1 611 ? 20.783 16.825 -37.916 1.00 84.56 611 GLU A CA 1
ATOM 4707 C C . GLU A 1 611 ? 20.860 18.358 -37.911 1.00 84.56 611 GLU A C 1
ATOM 4709 O O . GLU A 1 611 ? 19.814 18.999 -37.819 1.00 84.56 611 GLU A O 1
ATOM 4714 N N . ALA A 1 612 ? 22.049 18.942 -38.113 1.00 76.38 612 ALA A N 1
ATOM 4715 C CA . ALA A 1 612 ? 22.221 20.395 -38.231 1.00 76.38 612 ALA A CA 1
ATOM 4716 C C . ALA A 1 612 ? 21.432 20.984 -39.420 1.00 76.38 612 ALA A C 1
ATOM 4718 O O . ALA A 1 612 ? 20.763 22.006 -39.299 1.00 76.38 612 ALA A O 1
ATOM 4719 N N . MET A 1 613 ? 21.403 20.281 -40.558 1.00 79.81 613 MET A N 1
ATOM 4720 C CA . MET A 1 613 ? 20.609 20.677 -41.733 1.00 79.81 613 MET A CA 1
ATOM 4721 C C . MET A 1 613 ? 19.084 20.577 -41.520 1.00 79.81 613 MET A C 1
ATOM 4723 O O . MET A 1 613 ? 18.311 21.012 -42.381 1.00 79.81 613 MET A O 1
ATOM 4727 N N . GLY A 1 614 ? 18.624 19.991 -40.408 1.00 65.81 614 GLY A N 1
ATOM 4728 C CA . GLY A 1 614 ? 17.212 19.833 -40.053 1.00 65.81 614 GLY A CA 1
ATOM 4729 C C . GLY A 1 614 ? 16.438 21.152 -39.939 1.00 65.81 614 GLY A C 1
ATOM 4730 O O . GLY A 1 614 ? 15.234 21.164 -40.208 1.00 65.81 614 GLY A O 1
ATOM 4731 N N . ASP A 1 615 ? 17.131 22.256 -39.645 1.00 63.44 615 ASP A N 1
ATOM 4732 C CA . ASP A 1 615 ? 16.563 23.610 -39.554 1.00 63.44 615 ASP A CA 1
ATOM 4733 C C . ASP A 1 615 ? 16.421 24.323 -40.917 1.00 63.44 615 ASP A C 1
ATOM 4735 O O . ASP A 1 615 ? 15.845 25.413 -41.005 1.00 63.44 615 ASP A O 1
ATOM 4739 N N . GLY A 1 616 ? 16.850 23.664 -41.999 1.00 71.62 616 GLY A N 1
ATOM 4740 C CA . GLY A 1 616 ? 16.724 24.105 -43.387 1.00 71.62 616 GLY A CA 1
ATOM 4741 C C . GLY A 1 616 ? 18.083 24.216 -44.082 1.00 71.62 616 GLY A C 1
ATOM 4742 O O . GLY A 1 616 ? 19.069 24.640 -43.491 1.00 71.62 616 GLY A O 1
ATOM 4743 N N . LEU A 1 617 ? 18.136 23.853 -45.365 1.00 83.56 617 LEU A N 1
ATOM 4744 C CA . LEU A 1 617 ? 19.329 24.048 -46.190 1.00 83.56 617 LEU A CA 1
ATOM 4745 C C . LEU A 1 617 ? 19.357 25.477 -46.719 1.00 83.56 617 LEU A C 1
ATOM 4747 O O . LEU A 1 617 ? 18.348 25.964 -47.226 1.00 83.56 617 LEU A O 1
ATOM 4751 N N . TRP A 1 618 ? 20.515 26.124 -46.625 1.00 87.62 618 TRP A N 1
ATOM 4752 C CA . TRP A 1 618 ? 20.725 27.421 -47.254 1.00 87.62 618 TRP A CA 1
ATOM 4753 C C . TRP A 1 618 ? 20.844 27.256 -48.759 1.00 87.62 618 TRP A C 1
ATOM 4755 O O . TRP A 1 618 ? 21.723 26.544 -49.227 1.00 87.62 618 TRP A O 1
ATOM 4765 N N . GLU A 1 619 ? 20.029 27.964 -49.530 1.00 86.69 619 GLU A N 1
ATOM 4766 C CA . GLU A 1 619 ? 20.188 28.024 -50.976 1.00 86.69 619 GLU A CA 1
ATOM 4767 C C . GLU A 1 619 ? 21.005 29.249 -51.397 1.00 86.69 619 GLU A C 1
ATOM 4769 O O . GLU A 1 619 ? 21.028 30.296 -50.745 1.00 86.69 619 GLU A O 1
ATOM 4774 N N . ARG A 1 620 ? 21.623 29.185 -52.582 1.00 85.94 620 ARG A N 1
ATOM 4775 C CA . ARG A 1 620 ? 22.262 30.368 -53.184 1.00 85.94 620 ARG A CA 1
ATOM 4776 C C . ARG A 1 620 ? 21.291 31.544 -53.331 1.00 85.94 620 ARG A C 1
ATOM 4778 O O . ARG A 1 620 ? 21.718 32.693 -53.244 1.00 85.94 620 ARG A O 1
ATOM 4785 N N . SER A 1 621 ? 20.009 31.272 -53.578 1.00 85.19 621 SER A N 1
ATOM 4786 C CA . SER A 1 621 ? 18.932 32.270 -53.667 1.00 85.19 621 SER A CA 1
ATOM 4787 C C . SER A 1 621 ? 18.799 33.089 -52.385 1.00 85.19 621 SER A C 1
ATOM 4789 O O . SER A 1 621 ? 18.586 34.301 -52.456 1.00 85.19 621 SER A O 1
ATOM 4791 N N . ASP A 1 622 ? 18.971 32.444 -51.234 1.00 88.12 622 ASP A N 1
ATOM 4792 C CA . ASP A 1 622 ? 18.766 33.040 -49.914 1.00 88.12 622 ASP A CA 1
ATOM 4793 C C . ASP A 1 622 ? 19.794 34.126 -49.608 1.00 88.12 622 ASP A C 1
ATOM 4795 O O . ASP A 1 622 ? 19.471 35.149 -49.003 1.00 88.12 622 ASP A O 1
ATOM 4799 N N . LEU A 1 623 ? 21.016 33.977 -50.129 1.00 88.81 623 LEU A N 1
ATOM 4800 C CA . LEU A 1 623 ? 22.074 34.983 -50.006 1.00 88.81 623 LEU A CA 1
ATOM 4801 C C . LEU A 1 623 ? 21.694 36.332 -50.647 1.00 88.81 623 LEU A C 1
ATOM 4803 O O . LEU A 1 623 ? 22.306 37.357 -50.340 1.00 88.81 623 LEU A O 1
ATOM 4807 N N . PHE A 1 624 ? 20.700 36.347 -51.543 1.00 84.69 624 PHE A N 1
ATOM 4808 C CA . PHE A 1 624 ? 20.190 37.550 -52.210 1.00 84.69 624 PHE A CA 1
ATOM 4809 C C . PHE A 1 624 ? 18.915 38.115 -51.576 1.00 84.69 624 PHE A C 1
ATOM 4811 O O . PHE A 1 624 ? 18.435 39.154 -52.031 1.00 84.69 624 PHE A O 1
ATOM 4818 N N . ALA A 1 625 ? 18.357 37.451 -50.559 1.00 84.25 625 ALA A N 1
ATOM 4819 C CA . ALA A 1 625 ? 17.196 37.950 -49.824 1.00 84.25 625 ALA A CA 1
ATOM 4820 C C . ALA A 1 625 ? 17.551 39.130 -48.902 1.00 84.25 625 ALA A C 1
ATOM 4822 O O . ALA A 1 625 ? 16.695 39.966 -48.617 1.00 84.25 625 ALA A O 1
ATOM 4823 N N . TYR A 1 626 ? 18.811 39.198 -48.476 1.00 84.81 626 TYR A N 1
ATOM 4824 C CA . TYR A 1 626 ? 19.358 40.228 -47.600 1.00 84.81 626 TYR A CA 1
ATOM 4825 C C . TYR A 1 626 ? 19.797 41.469 -48.377 1.00 84.81 626 TYR A C 1
ATOM 4827 O O . TYR A 1 626 ? 20.322 41.358 -49.492 1.00 84.81 626 TYR A O 1
ATOM 4835 N N . ASP A 1 627 ? 19.655 42.650 -47.775 1.00 87.06 627 ASP A N 1
ATOM 4836 C CA . ASP A 1 627 ? 20.418 43.811 -48.228 1.00 87.06 627 ASP A CA 1
ATOM 4837 C C . ASP A 1 627 ? 21.918 43.664 -47.899 1.00 87.06 627 ASP A C 1
ATOM 4839 O O . ASP A 1 627 ? 22.352 42.707 -47.256 1.00 87.06 627 ASP A O 1
ATOM 4843 N N . TRP A 1 628 ? 22.746 44.588 -48.388 1.00 85.31 628 TRP A N 1
ATOM 4844 C CA . TRP A 1 628 ? 24.198 44.445 -48.270 1.00 85.31 628 TRP A CA 1
ATOM 4845 C C . TRP A 1 628 ? 24.696 44.538 -46.817 1.00 85.31 628 TRP A C 1
ATOM 4847 O O . TRP A 1 628 ? 25.679 43.875 -46.493 1.00 85.31 628 TRP A O 1
ATOM 4857 N N . GLN A 1 629 ? 24.017 45.294 -45.941 1.00 87.38 629 GLN A N 1
ATOM 4858 C CA . GLN A 1 629 ? 24.365 45.387 -44.516 1.00 87.38 629 GLN A CA 1
ATOM 4859 C C . GLN A 1 629 ? 23.890 44.164 -43.733 1.00 87.38 629 GLN A C 1
ATOM 4861 O O . GLN A 1 629 ? 24.572 43.678 -42.827 1.00 87.38 629 GLN A O 1
ATOM 4866 N N . GLU A 1 630 ? 22.707 43.659 -44.069 1.00 89.75 630 GLU A N 1
ATOM 4867 C CA . GLU A 1 630 ? 22.192 42.424 -43.494 1.00 89.75 630 GLU A CA 1
ATOM 4868 C C . GLU A 1 630 ? 23.053 41.224 -43.915 1.00 89.75 630 GLU A C 1
ATOM 4870 O O . GLU A 1 630 ? 23.309 40.345 -43.097 1.00 89.75 630 GLU A O 1
ATOM 4875 N N . PHE A 1 631 ? 23.581 41.216 -45.144 1.00 91.12 631 PHE A N 1
ATOM 4876 C CA . PHE A 1 631 ? 24.495 40.180 -45.625 1.00 91.12 631 PHE A CA 1
ATOM 4877 C C . PHE A 1 631 ? 25.859 40.222 -44.915 1.00 91.12 631 PHE A C 1
ATOM 4879 O O . PHE A 1 631 ? 26.392 39.180 -44.540 1.00 91.12 631 PHE A O 1
ATOM 4886 N N . GLU A 1 632 ? 26.407 41.415 -44.659 1.00 93.44 632 GLU A N 1
ATOM 4887 C CA . GLU A 1 632 ? 27.587 41.592 -43.794 1.00 93.44 632 GLU A CA 1
ATOM 4888 C C . GLU A 1 632 ? 27.334 41.062 -42.377 1.00 93.44 632 GLU A C 1
ATOM 4890 O O . GLU A 1 632 ? 28.180 40.376 -41.800 1.00 93.44 632 GLU A O 1
ATOM 4895 N N . SER A 1 633 ? 26.138 41.321 -41.846 1.00 92.19 633 SER A N 1
ATOM 4896 C CA . SER A 1 633 ? 25.739 40.866 -40.515 1.00 92.19 633 SER A CA 1
ATOM 4897 C C . SER A 1 633 ? 25.549 39.348 -40.458 1.00 92.19 633 SER A C 1
ATOM 4899 O O . SER A 1 633 ? 25.972 38.740 -39.483 1.00 92.19 633 SER A O 1
ATOM 4901 N N . LEU A 1 634 ? 24.990 38.727 -41.505 1.00 93.50 634 LEU A N 1
ATOM 4902 C CA . LEU A 1 634 ? 24.877 37.270 -41.642 1.00 93.50 634 LEU A CA 1
ATOM 4903 C C . LEU A 1 634 ? 26.253 36.599 -41.631 1.00 93.50 634 LEU A C 1
ATOM 4905 O O . LEU A 1 634 ? 26.462 35.632 -40.903 1.00 93.50 634 LEU A O 1
ATOM 4909 N N . VAL A 1 635 ? 27.209 37.129 -42.401 1.00 95.00 635 VAL A N 1
ATOM 4910 C CA . VAL A 1 635 ? 28.590 36.626 -42.379 1.00 95.00 635 VAL A CA 1
ATOM 4911 C C . VAL A 1 635 ? 29.197 36.812 -40.988 1.00 95.00 635 VAL A C 1
ATOM 4913 O O . VAL A 1 635 ? 29.848 35.901 -40.490 1.00 95.00 635 VAL A O 1
ATOM 4916 N N . GLY A 1 636 ? 28.953 37.944 -40.323 1.00 95.06 636 GLY A N 1
ATOM 4917 C CA . GLY A 1 636 ? 29.363 38.140 -38.932 1.00 95.06 636 GLY A CA 1
ATOM 4918 C C . GLY A 1 636 ? 28.765 37.103 -37.981 1.00 95.06 636 GLY A C 1
ATOM 4919 O O . GLY A 1 636 ? 29.496 36.525 -37.185 1.00 95.06 636 GLY A O 1
ATOM 4920 N N . SER A 1 637 ? 27.471 36.805 -38.100 1.00 93.81 637 SER A N 1
ATOM 4921 C CA . SER A 1 637 ? 26.816 35.753 -37.321 1.00 93.81 637 SER A CA 1
ATOM 4922 C C . SER A 1 637 ? 27.424 34.377 -37.577 1.00 93.81 637 SER A C 1
ATOM 4924 O O . SER A 1 637 ? 27.593 33.635 -36.621 1.00 93.81 637 SER A O 1
ATOM 4926 N N . LEU A 1 638 ? 27.815 34.056 -38.815 1.00 94.44 638 LEU A N 1
ATOM 4927 C CA . LEU A 1 638 ? 28.478 32.784 -39.128 1.00 94.44 638 LEU A CA 1
ATOM 4928 C C . LEU A 1 638 ? 29.828 32.655 -38.407 1.00 94.44 638 LEU A C 1
ATOM 4930 O O . LEU A 1 638 ? 30.142 31.603 -37.872 1.00 94.44 638 LEU A O 1
ATOM 4934 N N . TYR A 1 639 ? 30.619 33.728 -38.338 1.00 94.75 639 TYR A N 1
ATOM 4935 C CA . TYR A 1 639 ? 31.861 33.706 -37.555 1.00 94.75 639 TYR A CA 1
ATOM 4936 C C . TYR A 1 639 ? 31.608 33.693 -36.041 1.00 94.75 639 TYR A C 1
ATOM 4938 O O . TYR A 1 639 ? 32.421 33.151 -35.301 1.00 94.75 639 TYR A O 1
ATOM 4946 N N . ALA A 1 640 ? 30.504 34.276 -35.568 1.00 93.62 640 ALA A N 1
ATOM 4947 C CA . ALA A 1 640 ? 30.111 34.156 -34.166 1.00 93.62 640 ALA A CA 1
ATOM 4948 C C . ALA A 1 640 ? 29.692 32.722 -33.803 1.00 93.62 640 ALA A C 1
ATOM 4950 O O . ALA A 1 640 ? 29.978 32.286 -32.692 1.00 93.62 640 ALA A O 1
ATOM 4951 N N . ASP A 1 641 ? 29.059 32.008 -34.739 1.00 90.81 641 ASP A N 1
ATOM 4952 C CA . ASP A 1 641 ? 28.739 30.578 -34.630 1.00 90.81 641 ASP A CA 1
ATOM 4953 C C . ASP A 1 641 ? 30.014 29.719 -34.578 1.00 90.81 641 ASP A C 1
ATOM 4955 O O . ASP A 1 641 ? 30.112 28.793 -33.783 1.00 90.81 641 ASP A O 1
ATOM 4959 N N . ASP A 1 642 ? 31.057 30.129 -35.310 1.00 90.38 642 ASP A N 1
ATOM 4960 C CA . ASP A 1 642 ? 32.414 29.568 -35.221 1.00 90.38 642 ASP A CA 1
ATOM 4961 C C . ASP A 1 642 ? 33.182 30.002 -33.934 1.00 90.38 642 ASP A C 1
ATOM 4963 O O . ASP A 1 642 ? 34.414 29.930 -33.887 1.00 90.38 642 ASP A O 1
ATOM 4967 N N . ASP A 1 643 ? 32.489 30.481 -32.891 1.00 92.69 643 ASP A N 1
ATOM 4968 C CA . ASP A 1 643 ? 33.027 30.935 -31.592 1.00 92.69 643 ASP A CA 1
ATOM 4969 C C . ASP A 1 643 ? 33.956 32.178 -31.631 1.00 92.69 643 ASP A C 1
ATOM 4971 O O . ASP A 1 643 ? 34.784 32.391 -30.731 1.00 92.69 643 ASP A O 1
ATOM 4975 N N . TYR A 1 644 ? 33.836 33.051 -32.639 1.00 95.44 644 TYR A N 1
ATOM 4976 C CA . TYR A 1 644 ? 34.564 34.330 -32.667 1.00 95.44 644 TYR A CA 1
ATOM 4977 C C . TYR A 1 644 ? 33.767 35.476 -32.019 1.00 95.44 644 TYR A C 1
ATOM 4979 O O . TYR A 1 644 ? 32.556 35.600 -32.170 1.00 95.44 644 TYR A O 1
ATOM 4987 N N . ASP A 1 645 ? 34.471 36.401 -31.362 1.00 94.62 645 ASP A N 1
ATOM 4988 C CA . ASP A 1 645 ? 33.929 37.709 -30.983 1.00 94.62 645 ASP A CA 1
ATOM 4989 C C . ASP A 1 645 ? 33.910 38.625 -32.211 1.00 94.62 645 ASP A C 1
ATOM 4991 O O . ASP A 1 645 ? 34.965 38.913 -32.795 1.00 94.62 645 ASP A O 1
ATOM 4995 N N . ILE A 1 646 ? 32.716 39.053 -32.624 1.00 96.12 646 ILE A N 1
ATOM 4996 C CA . ILE A 1 646 ? 32.512 39.761 -33.890 1.00 96.12 646 ILE A CA 1
ATOM 4997 C C . ILE A 1 646 ? 32.246 41.255 -33.712 1.00 96.12 646 ILE A C 1
ATOM 4999 O O . ILE A 1 646 ? 31.590 41.708 -32.777 1.00 96.12 646 ILE A O 1
ATOM 5003 N N . GLU A 1 647 ? 32.735 42.043 -34.662 1.00 93.00 647 GLU A N 1
ATOM 5004 C CA . GLU A 1 647 ? 32.472 43.474 -34.780 1.00 93.00 647 GLU A CA 1
ATOM 5005 C C . GLU A 1 647 ? 32.216 43.807 -36.255 1.00 93.00 647 GLU A C 1
ATOM 5007 O O . GLU A 1 647 ? 33.137 43.804 -37.073 1.00 93.00 647 GLU A O 1
ATOM 5012 N N . VAL A 1 648 ? 30.952 44.077 -36.598 1.00 89.56 648 VAL A N 1
ATOM 5013 C CA . VAL A 1 648 ? 30.535 44.521 -37.940 1.00 89.56 648 VAL A CA 1
ATOM 5014 C C . VAL A 1 648 ? 30.760 46.030 -38.050 1.00 89.56 648 VAL A C 1
ATOM 5016 O O . VAL A 1 648 ? 30.245 46.800 -37.231 1.00 89.56 648 VAL A O 1
ATOM 5019 N N . THR A 1 649 ? 31.541 46.472 -39.035 1.00 85.19 649 THR A N 1
ATOM 5020 C CA . THR A 1 649 ? 31.894 47.887 -39.213 1.00 85.19 649 THR A CA 1
ATOM 5021 C C . THR A 1 649 ? 30.872 48.589 -40.110 1.00 85.19 649 THR A C 1
ATOM 5023 O O . THR A 1 649 ? 30.316 48.017 -41.039 1.00 85.19 649 THR A O 1
ATOM 5026 N N . THR A 1 650 ? 30.598 49.867 -39.838 1.00 69.31 650 THR A N 1
ATOM 5027 C CA . THR A 1 650 ? 29.744 50.710 -40.708 1.00 69.31 650 THR A CA 1
ATOM 5028 C C . THR A 1 650 ? 30.506 51.903 -41.289 1.00 69.31 650 THR A C 1
ATOM 5030 O O . THR A 1 650 ? 29.947 52.703 -42.046 1.00 69.31 650 THR A O 1
ATOM 5033 N N . ASP A 1 651 ? 31.792 52.036 -40.948 1.00 60.25 651 ASP A N 1
ATOM 5034 C CA . ASP A 1 651 ? 32.620 53.192 -41.268 1.00 60.25 651 ASP A CA 1
ATOM 5035 C C . ASP A 1 651 ? 33.421 52.966 -42.560 1.00 60.25 651 ASP A C 1
ATOM 5037 O O . ASP A 1 651 ? 34.247 52.065 -42.689 1.00 60.25 651 ASP A O 1
ATOM 5041 N N . THR A 1 652 ? 33.253 53.857 -43.541 1.00 55.25 652 THR A N 1
ATOM 5042 C CA . THR A 1 652 ? 33.915 53.750 -44.860 1.00 55.25 652 THR A CA 1
ATOM 5043 C C . THR A 1 652 ? 35.450 53.930 -44.797 1.00 55.25 652 THR A C 1
ATOM 5045 O O . THR A 1 652 ? 36.132 53.840 -45.819 1.00 55.25 652 THR A O 1
ATOM 5048 N N . ASN A 1 653 ? 36.016 54.205 -43.615 1.00 59.06 653 ASN A N 1
ATOM 5049 C CA . ASN A 1 653 ? 37.443 54.471 -43.401 1.00 59.06 653 ASN A CA 1
ATOM 5050 C C . ASN A 1 653 ? 38.255 53.265 -42.892 1.00 59.06 653 ASN A C 1
ATOM 5052 O O . ASN A 1 653 ? 39.480 53.382 -42.796 1.00 59.06 653 ASN A O 1
ATOM 5056 N N . ASP A 1 654 ? 37.637 52.104 -42.659 1.00 61.16 654 ASP A N 1
ATOM 5057 C CA . ASP A 1 654 ? 38.282 50.952 -41.999 1.00 61.16 654 ASP A CA 1
ATOM 5058 C C . ASP A 1 654 ? 39.114 50.062 -42.940 1.00 61.16 654 ASP A C 1
ATOM 5060 O O . ASP A 1 654 ? 39.372 48.888 -42.690 1.00 61.16 654 ASP A O 1
ATOM 5064 N N . GLY A 1 655 ? 39.587 50.626 -44.055 1.00 67.12 655 GLY A N 1
ATOM 5065 C CA . GLY A 1 655 ? 40.463 49.919 -44.994 1.00 67.12 655 GLY A CA 1
ATOM 5066 C C . GLY A 1 655 ? 39.764 48.848 -45.837 1.00 67.12 655 GLY A C 1
ATOM 5067 O O . GLY A 1 655 ? 40.450 48.119 -46.550 1.00 67.12 655 GLY A O 1
ATOM 5068 N N . GLY A 1 656 ? 38.429 48.803 -45.808 1.00 78.00 656 GLY A N 1
ATOM 5069 C CA . GLY A 1 656 ? 37.611 47.842 -46.550 1.00 78.00 656 GLY A CA 1
ATOM 5070 C C . GLY A 1 656 ? 37.336 46.535 -45.804 1.00 78.00 656 GLY A C 1
ATOM 5071 O O . GLY A 1 656 ? 36.987 45.563 -46.465 1.00 78.00 656 GLY A O 1
ATOM 5072 N N . VAL A 1 657 ? 37.537 46.504 -44.482 1.00 91.00 657 VAL A N 1
ATOM 5073 C CA . VAL A 1 657 ? 37.101 45.407 -43.605 1.00 91.00 657 VAL A CA 1
ATOM 5074 C C . VAL A 1 657 ? 35.653 45.657 -43.205 1.00 91.00 657 VAL A C 1
ATOM 5076 O O . VAL A 1 657 ? 35.375 46.724 -42.661 1.00 91.00 657 VAL A O 1
ATOM 5079 N N . ASP A 1 658 ? 34.783 44.682 -43.455 1.00 92.06 658 ASP A N 1
ATOM 5080 C CA . ASP A 1 658 ? 33.343 44.767 -43.183 1.00 92.06 658 ASP A CA 1
ATOM 5081 C C . ASP A 1 658 ? 32.989 44.027 -41.866 1.00 92.06 658 ASP A C 1
ATOM 5083 O O . ASP A 1 658 ? 32.112 44.455 -41.118 1.00 92.06 658 ASP A O 1
ATOM 5087 N N . VAL A 1 659 ? 33.734 42.964 -41.509 1.00 94.12 659 VAL A N 1
ATOM 5088 C CA . VAL A 1 659 ? 33.621 42.267 -40.211 1.00 94.12 659 VAL A CA 1
ATOM 5089 C C . VAL A 1 659 ? 35.001 41.971 -39.618 1.00 94.12 659 VAL A C 1
ATOM 5091 O O . VAL A 1 659 ? 35.888 41.448 -40.293 1.00 94.12 659 VAL A O 1
ATOM 5094 N N . TRP A 1 660 ? 35.179 42.260 -38.332 1.00 94.81 660 TRP A N 1
ATOM 5095 C CA . TRP A 1 660 ? 36.300 41.773 -37.529 1.00 94.81 660 TRP A CA 1
ATOM 5096 C C . TRP A 1 660 ? 35.853 40.581 -36.690 1.00 94.81 660 TRP A C 1
ATOM 5098 O O . TRP A 1 660 ? 34.913 40.719 -35.919 1.00 94.81 660 TRP A O 1
ATOM 5108 N N . ALA A 1 661 ? 36.540 39.446 -36.802 1.00 96.06 661 ALA A N 1
ATOM 5109 C CA . ALA A 1 661 ? 36.290 38.254 -35.994 1.00 96.06 661 ALA A CA 1
ATOM 5110 C C . ALA A 1 661 ? 37.533 37.940 -35.150 1.00 96.06 661 ALA A C 1
ATOM 5112 O O . ALA A 1 661 ? 38.639 37.818 -35.681 1.00 96.06 661 ALA A O 1
ATOM 5113 N N . ARG A 1 662 ? 37.383 37.856 -33.826 1.00 96.38 662 ARG A N 1
ATOM 5114 C CA . ARG A 1 662 ? 38.498 37.678 -32.884 1.00 96.38 662 ARG A CA 1
ATOM 5115 C C . ARG A 1 662 ? 38.283 36.447 -32.020 1.00 96.38 662 ARG A C 1
ATOM 5117 O O . ARG A 1 662 ? 37.280 36.340 -31.329 1.00 96.38 662 ARG A O 1
ATOM 5124 N N . SER A 1 663 ? 39.265 35.560 -31.995 1.00 93.19 663 SER A N 1
ATOM 5125 C CA . SER A 1 663 ? 39.349 34.473 -31.019 1.00 93.19 663 SER A CA 1
ATOM 5126 C C . SER A 1 663 ? 40.621 34.653 -30.175 1.00 93.19 663 SER A C 1
ATOM 5128 O O . SER A 1 663 ? 41.477 35.477 -30.510 1.00 93.19 663 SER A O 1
ATOM 5130 N N . PRO A 1 664 ? 40.811 33.910 -29.068 1.00 88.44 664 PRO A N 1
ATOM 5131 C CA . PRO A 1 664 ? 42.013 34.042 -28.239 1.00 88.44 664 PRO A CA 1
ATOM 5132 C C . PRO A 1 664 ? 43.343 33.817 -28.981 1.00 88.44 664 PRO A C 1
ATOM 5134 O O . PRO A 1 664 ? 44.392 34.203 -28.463 1.00 88.44 664 PRO A O 1
ATOM 5137 N N . GLY A 1 665 ? 43.313 33.166 -30.150 1.00 88.88 665 GLY A N 1
ATOM 5138 C CA . GLY A 1 665 ? 44.496 32.807 -30.933 1.00 88.88 665 GLY A CA 1
ATOM 5139 C C . GLY A 1 665 ? 44.699 33.596 -32.226 1.00 88.88 665 GLY A C 1
ATOM 5140 O O . GLY A 1 665 ? 45.809 33.554 -32.752 1.00 88.88 665 GLY A O 1
ATOM 5141 N N . GLU A 1 666 ? 43.683 34.299 -32.736 1.00 94.31 666 GLU A N 1
ATOM 5142 C CA . GLU A 1 666 ? 43.782 35.012 -34.014 1.00 94.31 666 GLU A CA 1
ATOM 5143 C C . GLU A 1 666 ? 42.764 36.152 -34.168 1.00 94.31 666 GLU A C 1
ATOM 5145 O O . GLU A 1 666 ? 41.650 36.118 -33.641 1.00 94.31 666 GLU A O 1
ATOM 5150 N N . THR A 1 667 ? 43.155 37.168 -34.938 1.00 95.19 667 THR A N 1
ATOM 5151 C CA . THR A 1 667 ? 42.280 38.229 -35.447 1.00 95.19 667 THR A CA 1
ATOM 5152 C C . THR A 1 667 ? 42.099 38.075 -36.952 1.00 95.19 667 THR A C 1
ATOM 5154 O O . THR A 1 667 ? 43.059 38.180 -37.719 1.00 95.19 667 THR A O 1
ATOM 5157 N N . VAL A 1 668 ? 40.854 37.889 -37.377 1.00 96.00 668 VAL A N 1
ATOM 5158 C CA . VAL A 1 668 ? 40.462 37.719 -38.774 1.00 96.00 668 VAL A CA 1
ATOM 5159 C C . VAL A 1 668 ? 39.757 38.980 -39.270 1.00 96.00 668 VAL A C 1
ATOM 5161 O O . VAL A 1 668 ? 38.780 39.440 -38.678 1.00 96.00 668 VAL A O 1
ATOM 5164 N N . ALA A 1 669 ? 40.257 39.546 -40.366 1.00 94.69 669 ALA A N 1
ATOM 5165 C CA . ALA A 1 669 ? 39.619 40.662 -41.059 1.00 94.69 669 ALA A CA 1
ATOM 5166 C C . ALA A 1 669 ? 38.846 40.149 -42.274 1.00 94.69 669 ALA A C 1
ATOM 5168 O O . ALA A 1 669 ? 39.438 39.652 -43.235 1.00 94.69 669 ALA A O 1
ATOM 5169 N N . VAL A 1 670 ? 37.528 40.294 -42.243 1.00 95.69 670 VAL A N 1
ATOM 5170 C CA . VAL A 1 670 ? 36.624 39.770 -43.262 1.00 95.69 670 VAL A CA 1
ATOM 5171 C C . VAL A 1 670 ? 36.093 40.916 -44.117 1.00 95.69 670 VAL A C 1
ATOM 5173 O O . VAL A 1 670 ? 35.589 41.918 -43.609 1.00 95.69 670 VAL A O 1
ATOM 5176 N N . GLN A 1 671 ? 36.205 40.773 -45.434 1.00 93.94 671 GLN A N 1
ATOM 5177 C CA . GLN A 1 671 ? 35.569 41.660 -46.401 1.00 93.94 671 GLN A CA 1
ATOM 5178 C C . GLN A 1 671 ? 34.447 40.915 -47.107 1.00 93.94 671 GLN A C 1
ATOM 5180 O O . GLN A 1 671 ? 34.675 39.871 -47.716 1.00 93.94 671 GLN A O 1
ATOM 5185 N N . VAL A 1 672 ? 33.249 41.483 -47.075 1.00 93.88 672 VAL A N 1
ATOM 5186 C CA . VAL A 1 672 ? 32.040 40.877 -47.615 1.00 93.88 672 VAL A CA 1
ATOM 5187 C C . VAL A 1 672 ? 31.664 41.584 -48.915 1.00 93.88 672 VAL A C 1
ATOM 5189 O O . VAL A 1 672 ? 31.655 42.811 -49.036 1.00 93.88 672 VAL A O 1
ATOM 5192 N N . LYS A 1 673 ? 31.406 40.812 -49.968 1.00 90.56 673 LYS A N 1
ATOM 5193 C CA . LYS A 1 673 ? 31.002 41.337 -51.277 1.00 90.56 673 LYS A CA 1
ATOM 5194 C C . LYS A 1 673 ? 29.769 40.605 -51.774 1.00 90.56 673 LYS A C 1
ATOM 5196 O O . LYS A 1 673 ? 29.866 39.537 -52.375 1.00 90.56 673 LYS A O 1
ATOM 5201 N N . GLN A 1 674 ? 28.609 41.222 -51.577 1.00 85.88 674 GLN A N 1
ATOM 5202 C CA . GLN A 1 674 ? 27.363 40.760 -52.177 1.00 85.88 674 GLN A CA 1
ATOM 5203 C C . GLN A 1 674 ? 27.317 41.200 -53.653 1.00 85.88 674 GLN A C 1
ATOM 5205 O O . GLN A 1 674 ? 27.297 42.393 -53.973 1.00 85.88 674 GLN A O 1
ATOM 5210 N N . HIS A 1 675 ? 27.359 40.249 -54.583 1.00 80.50 675 HIS A N 1
ATOM 5211 C CA . HIS A 1 675 ? 27.354 40.517 -56.023 1.00 80.50 675 HIS A CA 1
ATOM 5212 C C . HIS A 1 675 ? 26.258 39.723 -56.714 1.00 80.50 675 HIS A C 1
ATOM 5214 O O . HIS A 1 675 ? 26.081 38.552 -56.420 1.00 80.50 675 HIS A O 1
ATOM 5220 N N . SER A 1 676 ? 25.543 40.334 -57.667 1.00 67.25 676 SER A N 1
ATOM 5221 C CA . SER A 1 676 ? 24.514 39.617 -58.431 1.00 67.25 676 SER A CA 1
ATOM 5222 C C . SER A 1 676 ? 25.108 38.411 -59.180 1.00 67.25 676 SER A C 1
ATOM 5224 O O . SER A 1 676 ? 26.248 38.524 -59.655 1.00 67.25 676 SER A O 1
ATOM 5226 N N . PRO A 1 677 ? 24.337 37.319 -59.360 1.00 62.84 677 PRO A N 1
ATOM 5227 C CA . PRO A 1 677 ? 24.794 36.103 -60.033 1.00 62.84 677 PRO A CA 1
ATOM 5228 C C . PRO A 1 677 ? 25.485 36.383 -61.376 1.00 62.84 677 PRO A C 1
ATOM 5230 O O . PRO A 1 677 ? 24.988 37.164 -62.191 1.00 62.84 677 PRO A O 1
ATOM 5233 N N . GLY A 1 678 ? 26.640 35.750 -61.605 1.00 64.19 678 GLY A N 1
ATOM 5234 C CA . GLY A 1 678 ? 27.444 35.903 -62.826 1.00 64.19 678 GLY A CA 1
ATOM 5235 C C . GLY A 1 678 ? 28.470 37.047 -62.815 1.00 64.19 678 GLY A C 1
ATOM 5236 O O . GLY A 1 678 ? 29.222 37.188 -63.780 1.00 64.19 678 GLY A O 1
ATOM 5237 N N . ASN A 1 679 ? 28.544 37.850 -61.747 1.00 79.06 679 ASN A N 1
ATOM 5238 C CA . ASN A 1 679 ? 29.665 38.768 -61.520 1.00 79.06 679 ASN A CA 1
ATOM 5239 C C . ASN A 1 679 ? 30.731 38.097 -60.655 1.00 79.06 679 ASN A C 1
ATOM 5241 O O . ASN A 1 679 ? 30.401 37.461 -59.664 1.00 79.06 679 ASN A O 1
ATOM 5245 N N . THR A 1 680 ? 32.006 38.292 -60.987 1.00 86.38 680 THR A N 1
ATOM 5246 C CA . THR A 1 680 ? 33.112 37.709 -60.218 1.00 86.38 680 THR A CA 1
ATOM 5247 C C . THR A 1 680 ? 33.855 38.748 -59.389 1.00 86.38 680 THR A C 1
ATOM 5249 O O . THR A 1 680 ? 34.152 39.838 -59.895 1.00 86.38 680 THR A O 1
ATOM 5252 N N . VAL A 1 681 ? 34.273 38.392 -58.173 1.00 89.50 681 VAL A N 1
ATOM 5253 C CA . VAL A 1 681 ? 35.183 39.225 -57.375 1.00 89.50 681 VAL A CA 1
ATOM 5254 C C . VAL A 1 681 ? 36.600 39.137 -57.947 1.00 89.50 681 VAL A C 1
ATOM 5256 O O . VAL A 1 681 ? 37.199 38.068 -58.059 1.00 89.50 681 VAL A O 1
ATOM 5259 N N . GLY A 1 682 ? 37.144 40.286 -58.352 1.00 89.50 682 GLY A N 1
ATOM 5260 C CA . GLY A 1 682 ? 38.487 40.390 -58.922 1.00 89.50 682 GLY A CA 1
ATOM 5261 C C . GLY A 1 682 ? 39.580 40.663 -57.884 1.00 89.50 682 GLY A C 1
ATOM 5262 O O . GLY A 1 682 ? 39.324 41.164 -56.791 1.00 89.50 682 GLY A O 1
ATOM 5263 N N . ARG A 1 683 ? 40.839 40.450 -58.291 1.00 91.12 683 ARG A N 1
ATOM 5264 C CA . ARG A 1 683 ? 42.063 40.617 -57.476 1.00 91.12 683 ARG A CA 1
ATOM 5265 C C . ARG A 1 683 ? 42.149 41.922 -56.667 1.00 91.12 683 ARG A C 1
ATOM 5267 O O . ARG A 1 683 ? 42.785 41.957 -55.620 1.00 91.12 683 ARG A O 1
ATOM 5274 N N . ARG A 1 684 ? 41.547 43.013 -57.151 1.00 89.94 684 ARG A N 1
ATOM 5275 C CA . ARG A 1 684 ? 41.634 44.338 -56.515 1.00 89.94 684 ARG A CA 1
ATOM 5276 C C . ARG A 1 684 ? 41.108 44.346 -55.076 1.00 89.94 684 ARG A C 1
ATOM 5278 O O . ARG A 1 684 ? 41.677 45.059 -54.259 1.00 89.94 684 ARG A O 1
ATOM 5285 N N . VAL A 1 685 ? 40.050 43.586 -54.792 1.00 88.50 685 VAL A N 1
ATOM 5286 C CA . VAL A 1 685 ? 39.441 43.500 -53.453 1.00 88.50 685 VAL A CA 1
ATOM 5287 C C . VAL A 1 685 ? 40.446 42.887 -52.472 1.00 88.50 685 VAL A C 1
ATOM 5289 O O . VAL A 1 685 ? 40.824 43.518 -51.491 1.00 88.50 685 VAL A O 1
ATOM 5292 N N . LEU A 1 686 ? 41.024 41.744 -52.844 1.00 91.06 686 LEU A N 1
ATOM 5293 C CA . LEU A 1 686 ? 42.053 41.046 -52.070 1.00 91.06 686 LEU A CA 1
ATOM 5294 C C . LEU A 1 686 ? 43.283 41.937 -51.808 1.00 91.06 686 LEU A C 1
ATOM 5296 O O . LEU A 1 686 ? 43.811 41.975 -50.702 1.00 91.06 686 LEU A O 1
ATOM 5300 N N . GLN A 1 687 ? 43.727 42.708 -52.809 1.00 89.81 687 GLN A N 1
ATOM 5301 C CA . GLN A 1 687 ? 44.863 43.633 -52.669 1.00 89.81 687 GLN A CA 1
ATOM 5302 C C . GLN A 1 687 ? 44.608 44.774 -51.678 1.00 89.81 687 GLN A C 1
ATOM 5304 O O . GLN A 1 687 ? 45.551 45.273 -51.063 1.00 89.81 687 GLN A O 1
ATOM 5309 N N . GLN A 1 688 ? 43.358 45.227 -51.550 1.00 86.62 688 GLN A N 1
ATOM 5310 C CA . GLN A 1 688 ? 42.996 46.252 -50.571 1.00 86.62 688 GLN A CA 1
ATOM 5311 C C . GLN A 1 688 ? 43.069 45.674 -49.156 1.00 86.62 688 GLN A C 1
ATOM 5313 O O . GLN A 1 688 ? 43.716 46.267 -48.285 1.00 86.62 688 GLN A O 1
ATOM 5318 N N . LEU A 1 689 ? 42.510 44.478 -48.973 1.00 89.06 689 LEU A N 1
ATOM 5319 C CA . LEU A 1 689 ? 42.464 43.788 -47.689 1.00 89.06 689 LEU A CA 1
ATOM 5320 C C . LEU A 1 689 ? 43.844 43.296 -47.216 1.00 89.06 689 LEU A C 1
ATOM 5322 O O . LEU A 1 689 ? 44.146 43.349 -46.027 1.00 89.06 689 LEU A O 1
ATOM 5326 N N . ALA A 1 690 ? 44.747 42.947 -48.139 1.00 87.50 690 ALA A N 1
ATOM 5327 C CA . ALA A 1 690 ? 46.137 42.579 -47.838 1.00 87.50 690 ALA A CA 1
ATOM 5328 C C . ALA A 1 690 ? 46.895 43.649 -47.025 1.00 87.50 690 ALA A C 1
ATOM 5330 O O . ALA A 1 690 ? 47.821 43.342 -46.269 1.00 87.50 690 ALA A O 1
ATOM 5331 N N . SER A 1 691 ? 46.505 44.924 -47.158 1.00 84.75 691 SER A N 1
ATOM 5332 C CA . SER A 1 691 ? 47.117 46.010 -46.389 1.00 84.75 691 SER A CA 1
ATOM 5333 C C . SER A 1 691 ? 46.862 45.899 -44.879 1.00 84.75 691 SER A C 1
ATOM 5335 O O . SER A 1 691 ? 47.647 46.442 -44.101 1.00 84.75 691 SER A O 1
ATOM 5337 N N . THR A 1 692 ? 45.818 45.180 -44.460 1.00 86.00 692 THR A N 1
ATOM 5338 C CA . THR A 1 692 ? 45.458 44.944 -43.055 1.00 86.00 692 THR A CA 1
ATOM 5339 C C . THR A 1 692 ? 46.457 44.017 -42.363 1.00 86.00 692 THR A C 1
ATOM 5341 O O . THR A 1 692 ? 46.910 44.321 -41.258 1.00 86.00 692 THR A O 1
ATOM 5344 N N . ILE A 1 693 ? 46.909 42.970 -43.060 1.00 87.62 693 ILE A N 1
ATOM 5345 C CA . ILE A 1 693 ? 47.997 42.092 -42.598 1.00 87.62 693 ILE A CA 1
ATOM 5346 C C . ILE A 1 693 ? 49.312 42.869 -42.553 1.00 87.62 693 ILE A C 1
ATOM 5348 O O . ILE A 1 693 ? 50.019 42.855 -41.550 1.00 87.62 693 ILE A O 1
ATOM 5352 N N . ALA A 1 694 ? 49.621 43.638 -43.603 1.00 82.31 694 ALA A N 1
ATOM 5353 C CA . ALA A 1 694 ? 50.858 44.422 -43.661 1.00 82.31 694 ALA A CA 1
ATOM 5354 C C . ALA A 1 694 ? 50.970 45.485 -42.545 1.00 82.31 694 ALA A C 1
ATOM 5356 O O . ALA A 1 694 ? 52.078 45.871 -42.169 1.00 82.31 694 ALA A O 1
ATOM 5357 N N . LYS A 1 695 ? 49.836 45.967 -42.016 1.00 84.25 695 LYS A N 1
ATOM 5358 C CA . LYS A 1 695 ? 49.766 46.881 -40.861 1.00 84.25 695 LYS A CA 1
ATOM 5359 C C . LYS A 1 695 ? 49.853 46.165 -39.507 1.00 84.25 695 LYS A C 1
ATOM 5361 O O . LYS A 1 695 ? 49.994 46.848 -38.495 1.00 84.25 695 LYS A O 1
ATOM 5366 N N . GLY A 1 696 ? 49.778 44.833 -39.482 1.00 83.06 696 GLY A N 1
ATOM 5367 C CA . GLY A 1 696 ? 49.727 44.025 -38.262 1.00 83.06 696 GLY A CA 1
ATOM 5368 C C . GLY A 1 696 ? 48.394 44.131 -37.523 1.00 83.06 696 GLY A C 1
ATOM 5369 O O . GLY A 1 696 ? 48.367 44.009 -36.304 1.00 83.06 696 GLY A O 1
ATOM 5370 N N . SER A 1 697 ? 47.308 44.446 -38.237 1.00 85.88 697 SER A N 1
ATOM 5371 C CA . SER A 1 697 ? 45.971 44.609 -37.651 1.00 85.88 697 SER A CA 1
ATOM 5372 C C . SER A 1 697 ? 45.125 43.333 -37.714 1.00 85.88 697 SER A C 1
ATOM 5374 O O . SER A 1 697 ? 44.126 43.262 -37.012 1.00 85.88 697 SER A O 1
ATOM 5376 N N . ALA A 1 698 ? 45.520 42.351 -38.529 1.00 91.56 698 ALA A N 1
ATOM 5377 C CA . ALA A 1 698 ? 44.904 41.029 -38.628 1.00 91.56 698 ALA A CA 1
ATOM 5378 C C . ALA A 1 698 ? 45.985 39.963 -38.845 1.00 91.56 698 ALA A C 1
ATOM 5380 O O . ALA A 1 698 ? 46.984 40.238 -39.517 1.00 91.56 698 ALA A O 1
ATOM 5381 N N . ASP A 1 699 ? 45.751 38.765 -38.318 1.00 94.12 699 ASP A N 1
ATOM 5382 C CA . ASP A 1 699 ? 46.573 37.573 -38.543 1.00 94.12 699 ASP A CA 1
ATOM 5383 C C . ASP A 1 699 ? 46.178 36.869 -39.850 1.00 94.12 699 ASP A C 1
ATOM 5385 O O . ASP A 1 699 ? 47.026 36.300 -40.535 1.00 94.12 699 ASP A O 1
ATOM 5389 N N . ARG A 1 700 ? 44.895 36.967 -40.226 1.00 94.81 700 ARG A N 1
ATOM 5390 C CA . ARG A 1 700 ? 44.321 36.386 -41.445 1.00 94.81 700 ARG A CA 1
ATOM 5391 C C . ARG A 1 700 ? 43.287 37.323 -42.061 1.00 94.81 700 ARG A C 1
ATOM 5393 O O . ARG A 1 700 ? 42.611 38.073 -41.354 1.00 94.81 700 ARG A O 1
ATOM 5400 N N . VAL A 1 701 ? 43.162 37.293 -43.383 1.00 94.81 701 VAL A N 1
ATOM 5401 C CA . VAL A 1 701 ? 42.121 38.020 -44.115 1.00 94.81 701 VAL A CA 1
ATOM 5402 C C . VAL A 1 701 ? 41.246 37.057 -44.893 1.00 94.81 701 VAL A C 1
ATOM 5404 O O . VAL A 1 701 ? 41.747 36.120 -45.506 1.00 94.81 701 VAL A O 1
ATOM 5407 N N . VAL A 1 702 ? 39.942 37.311 -44.899 1.00 96.19 702 VAL A N 1
ATOM 5408 C CA . VAL A 1 702 ? 38.977 36.484 -45.626 1.00 96.19 702 VAL A CA 1
ATOM 5409 C C . VAL A 1 702 ? 38.146 37.374 -46.526 1.00 96.19 702 VAL A C 1
ATOM 5411 O O . VAL A 1 702 ? 37.621 38.396 -46.087 1.00 96.19 702 VAL A O 1
ATOM 5414 N N . VAL A 1 703 ? 38.009 36.994 -47.792 1.00 95.00 703 VAL A N 1
ATOM 5415 C CA . VAL A 1 703 ? 37.021 37.614 -48.675 1.00 95.00 703 VAL A CA 1
ATOM 5416 C C . VAL A 1 703 ? 35.851 36.657 -48.818 1.00 95.00 703 VAL A C 1
ATOM 5418 O O . VAL A 1 703 ? 36.027 35.541 -49.298 1.00 95.00 703 VAL A O 1
ATOM 5421 N N . VAL A 1 704 ? 34.668 37.110 -48.414 1.00 95.75 704 VAL A N 1
ATOM 5422 C CA . VAL A 1 704 ? 33.413 36.362 -48.519 1.00 95.75 704 VAL A CA 1
ATOM 5423 C C . VAL A 1 704 ? 32.553 36.991 -49.603 1.00 95.75 704 VAL A C 1
ATOM 5425 O O . VAL A 1 704 ? 32.409 38.215 -49.663 1.00 95.75 704 VAL A O 1
ATOM 5428 N N . THR A 1 705 ? 31.971 36.186 -50.485 1.00 93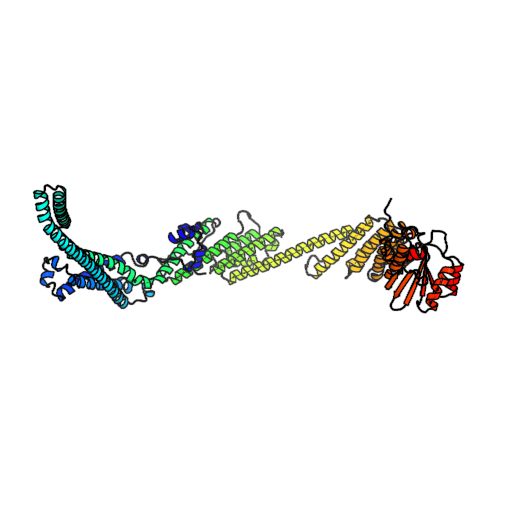.38 705 THR A N 1
ATOM 5429 C CA . THR A 1 705 ? 31.086 36.694 -51.536 1.00 93.38 705 THR A CA 1
ATOM 5430 C C . THR A 1 705 ? 29.899 35.777 -51.787 1.00 93.38 705 THR A C 1
ATOM 5432 O O . THR A 1 705 ? 29.997 34.570 -51.631 1.00 93.38 705 THR A O 1
ATOM 5435 N N . SER A 1 706 ? 28.772 36.354 -52.215 1.00 90.69 706 SER A N 1
ATOM 5436 C CA . SER A 1 706 ? 27.614 35.590 -52.699 1.00 90.69 706 SER A CA 1
ATOM 5437 C C . SER A 1 706 ? 27.778 35.067 -54.137 1.00 90.69 706 SER A C 1
ATOM 5439 O O . SER A 1 706 ? 26.873 34.423 -54.664 1.00 90.69 706 SER A O 1
ATOM 5441 N N . ALA A 1 707 ? 28.900 35.370 -54.799 1.00 89.81 707 ALA A N 1
ATOM 5442 C CA . ALA A 1 707 ? 29.185 34.997 -56.183 1.00 89.81 707 ALA A CA 1
ATOM 5443 C C . ALA A 1 707 ? 30.495 34.189 -56.294 1.00 89.81 707 ALA A C 1
ATOM 5445 O O . ALA A 1 707 ? 30.931 33.579 -55.327 1.00 89.81 707 ALA A O 1
ATOM 5446 N N . GLU A 1 708 ? 31.120 34.157 -57.472 1.00 90.56 708 GLU A N 1
ATOM 5447 C CA . GLU A 1 708 ? 32.378 33.431 -57.710 1.00 90.56 708 GLU A CA 1
ATOM 5448 C C . GLU A 1 708 ? 33.597 34.371 -57.683 1.00 90.56 708 GLU A C 1
ATOM 5450 O O . GLU A 1 708 ? 33.498 35.584 -57.914 1.00 90.56 708 GLU A O 1
ATOM 5455 N N . PHE A 1 709 ? 34.793 33.818 -57.478 1.00 93.31 709 PHE A N 1
ATOM 5456 C CA . PHE A 1 709 ? 36.048 34.555 -57.650 1.00 93.31 709 PHE A CA 1
ATOM 5457 C C . PHE A 1 709 ? 36.579 34.445 -59.079 1.00 93.31 709 PHE A C 1
ATOM 5459 O O . PHE A 1 709 ? 36.576 33.385 -59.697 1.00 93.31 709 PHE A O 1
ATOM 5466 N N . ALA A 1 710 ? 37.118 35.543 -59.612 1.00 93.38 710 ALA A N 1
ATOM 5467 C CA . ALA A 1 710 ? 37.837 35.481 -60.880 1.00 93.38 710 ALA A CA 1
ATOM 5468 C C . ALA A 1 710 ? 39.139 34.680 -60.706 1.00 93.38 710 ALA A C 1
ATOM 5470 O O . ALA A 1 710 ? 39.819 34.850 -59.695 1.00 93.38 710 ALA A O 1
ATOM 5471 N N . ASN A 1 711 ? 39.583 33.941 -61.732 1.00 92.38 711 ASN A N 1
ATOM 5472 C CA . ASN A 1 711 ? 40.861 33.199 -61.698 1.00 92.38 711 ASN A CA 1
ATOM 5473 C C . ASN A 1 711 ? 42.039 34.051 -61.196 1.00 92.38 711 ASN A C 1
ATOM 5475 O O . ASN A 1 711 ? 42.852 33.602 -60.400 1.00 92.38 711 ASN A O 1
ATOM 5479 N N . THR A 1 712 ? 42.091 35.326 -61.593 1.00 92.94 712 THR A N 1
ATOM 5480 C CA . THR A 1 712 ? 43.141 36.254 -61.136 1.00 92.94 712 THR A CA 1
ATOM 5481 C C . THR A 1 712 ? 43.131 36.528 -59.627 1.00 92.94 712 THR A C 1
ATOM 5483 O O . THR A 1 712 ? 44.179 36.889 -59.090 1.00 92.94 712 THR A O 1
ATOM 5486 N N . ALA A 1 713 ? 41.980 36.429 -58.956 1.00 93.00 713 ALA A N 1
ATOM 5487 C CA . ALA A 1 713 ? 41.846 36.552 -57.506 1.00 93.00 713 ALA A CA 1
ATOM 5488 C C . ALA A 1 713 ? 42.286 35.257 -56.813 1.00 93.00 713 ALA A C 1
ATOM 5490 O O . ALA A 1 713 ? 43.097 35.327 -55.897 1.00 93.00 713 ALA A O 1
ATOM 5491 N N . ILE A 1 714 ? 41.848 34.101 -57.324 1.00 93.88 714 ILE A N 1
ATOM 5492 C CA . ILE A 1 714 ? 42.248 32.772 -56.831 1.00 93.88 714 ILE A CA 1
ATOM 5493 C C . ILE A 1 714 ? 43.773 32.606 -56.894 1.00 93.88 714 ILE A C 1
ATOM 5495 O O . ILE A 1 714 ? 44.406 32.289 -55.892 1.00 93.88 714 ILE A O 1
ATOM 5499 N N . GLU A 1 715 ? 44.383 32.906 -58.046 1.00 93.31 715 GLU A N 1
ATOM 5500 C CA . GLU A 1 715 ? 45.843 32.881 -58.218 1.00 93.31 715 GLU A CA 1
ATOM 5501 C C . GLU A 1 715 ? 46.553 33.807 -57.225 1.00 93.31 715 GLU A C 1
ATOM 5503 O O . GLU A 1 715 ? 47.607 33.465 -56.702 1.00 93.31 715 GLU A O 1
ATOM 5508 N N . TYR A 1 716 ? 45.979 34.982 -56.950 1.00 94.06 716 TYR A N 1
ATOM 5509 C CA . TYR A 1 716 ? 46.585 35.948 -56.039 1.00 94.06 716 TYR A CA 1
ATOM 5510 C C . TYR A 1 716 ? 46.506 35.509 -54.576 1.00 94.06 716 TYR A C 1
ATOM 5512 O O . TYR A 1 716 ? 47.486 35.680 -53.863 1.00 94.06 716 TYR A O 1
ATOM 5520 N N . ALA A 1 717 ? 45.383 34.933 -54.139 1.00 94.00 717 ALA A N 1
ATOM 5521 C CA . ALA A 1 717 ? 45.264 34.358 -52.800 1.00 94.00 717 ALA A CA 1
ATOM 5522 C C . ALA A 1 717 ? 46.266 33.207 -52.609 1.00 94.00 717 ALA A C 1
ATOM 5524 O O . ALA A 1 717 ? 47.017 33.195 -51.638 1.00 94.00 717 ALA A O 1
ATOM 5525 N N . ALA A 1 718 ? 46.378 32.313 -53.600 1.00 92.69 718 ALA A N 1
ATOM 5526 C CA . ALA A 1 718 ? 47.356 31.227 -53.580 1.00 92.69 718 ALA A CA 1
ATOM 5527 C C . ALA A 1 718 ? 48.817 31.727 -53.553 1.00 92.69 718 ALA A C 1
ATOM 5529 O O . ALA A 1 718 ? 49.656 31.136 -52.877 1.00 92.69 718 ALA A O 1
ATOM 5530 N N . GLU A 1 719 ? 49.134 32.813 -54.273 1.00 93.56 719 GLU A N 1
ATOM 5531 C CA . GLU A 1 719 ? 50.446 33.478 -54.208 1.00 93.56 719 GLU A CA 1
ATOM 5532 C C . GLU A 1 719 ? 50.700 34.165 -52.857 1.00 93.56 719 GLU A C 1
ATOM 5534 O O . GLU A 1 719 ? 51.855 34.270 -52.440 1.00 93.56 719 GLU A O 1
ATOM 5539 N N . PHE A 1 720 ? 49.649 34.662 -52.198 1.00 92.12 720 PHE A N 1
ATOM 5540 C CA . PHE A 1 720 ? 49.745 35.371 -50.925 1.00 92.12 720 PHE A CA 1
ATOM 5541 C C . PHE A 1 720 ? 50.054 34.419 -49.765 1.00 92.12 720 PHE A C 1
ATOM 5543 O O . PHE A 1 720 ? 50.930 34.730 -48.962 1.00 92.12 720 PHE A O 1
ATOM 5550 N N . GLY A 1 721 ? 49.401 33.254 -49.728 1.00 92.19 721 GLY A N 1
ATOM 5551 C CA . GLY A 1 721 ? 49.621 32.227 -48.709 1.00 92.19 721 GLY A CA 1
ATOM 5552 C C . GLY A 1 721 ? 48.400 31.970 -47.815 1.00 92.19 721 GLY A C 1
ATOM 5553 O O . GLY A 1 721 ? 47.324 32.507 -48.078 1.00 92.19 721 GLY A O 1
ATOM 5554 N N . PRO A 1 722 ? 48.553 31.130 -46.772 1.00 89.81 722 PRO A N 1
ATOM 5555 C CA . PRO A 1 722 ? 47.460 30.699 -45.888 1.00 89.81 722 PRO A CA 1
ATOM 5556 C C . PRO A 1 722 ? 46.833 31.833 -45.064 1.00 89.81 722 PRO A C 1
ATOM 5558 O O . PRO A 1 722 ? 45.809 31.637 -44.422 1.00 89.81 722 PRO A O 1
ATOM 5561 N N . GLU A 1 723 ? 47.437 33.018 -45.052 1.00 92.75 723 GLU A N 1
ATOM 5562 C CA . GLU A 1 723 ? 46.889 34.196 -44.392 1.00 92.75 723 GLU A CA 1
ATOM 5563 C C . GLU A 1 723 ? 45.766 34.875 -45.207 1.00 92.75 723 GLU A C 1
ATOM 5565 O O . GLU A 1 723 ? 45.195 35.856 -44.729 1.00 92.75 723 GLU A O 1
ATOM 5570 N N . MET A 1 724 ? 45.438 34.398 -46.419 1.00 94.81 724 MET A N 1
ATOM 5571 C CA . MET A 1 724 ? 44.359 34.929 -47.266 1.00 94.81 724 MET A CA 1
ATOM 5572 C C . MET A 1 724 ? 43.409 33.832 -47.763 1.00 94.81 724 MET A C 1
ATOM 5574 O O . MET A 1 724 ? 43.738 33.103 -48.699 1.00 94.81 724 MET A O 1
ATOM 5578 N N . ASP A 1 725 ? 42.192 33.810 -47.217 1.00 94.88 725 ASP A N 1
ATOM 5579 C CA . ASP A 1 725 ? 41.151 32.846 -47.587 1.00 94.88 725 ASP A CA 1
ATOM 5580 C C . ASP A 1 725 ? 40.067 33.462 -48.477 1.00 94.88 725 ASP A C 1
ATOM 5582 O O . ASP A 1 725 ? 39.746 34.656 -48.404 1.00 94.88 725 ASP A O 1
ATOM 5586 N N . LEU A 1 726 ? 39.473 32.610 -49.308 1.00 95.56 726 LEU A N 1
ATOM 5587 C CA . LEU A 1 726 ? 38.364 32.933 -50.196 1.00 95.56 726 LEU A CA 1
ATOM 5588 C C . LEU A 1 726 ? 37.176 32.044 -49.837 1.00 95.56 726 LEU A C 1
ATOM 5590 O O . LEU A 1 726 ? 37.335 30.833 -49.743 1.00 95.56 726 LEU A O 1
ATOM 5594 N N . VAL A 1 727 ? 36.008 32.653 -49.643 1.00 95.81 727 VAL A N 1
ATOM 5595 C CA . VAL A 1 727 ? 34.738 31.956 -49.403 1.00 95.81 727 VAL A CA 1
ATOM 5596 C C . VAL A 1 727 ? 33.764 32.429 -50.470 1.00 95.81 727 VAL A C 1
ATOM 5598 O O . VAL A 1 727 ? 33.305 33.577 -50.438 1.00 95.81 727 VAL A O 1
ATOM 5601 N N . ASP A 1 728 ? 33.535 31.589 -51.474 1.00 93.25 728 ASP A N 1
ATOM 5602 C CA . ASP A 1 728 ? 32.598 31.895 -52.552 1.00 93.25 728 ASP A CA 1
ATOM 5603 C C . ASP A 1 728 ? 31.147 31.567 -52.165 1.00 93.25 728 ASP A C 1
ATOM 5605 O O . ASP A 1 728 ? 30.862 31.172 -51.034 1.00 93.25 728 ASP A O 1
ATOM 5609 N N . GLY A 1 729 ? 30.208 31.767 -53.091 1.00 90.69 729 GLY A N 1
ATOM 5610 C CA . GLY A 1 729 ? 28.794 31.527 -52.814 1.00 90.69 729 GLY A CA 1
ATOM 5611 C C . GLY A 1 729 ? 28.452 30.071 -52.466 1.00 90.69 729 GLY A C 1
ATOM 5612 O O . GLY A 1 729 ? 27.545 29.862 -51.665 1.00 90.69 729 GLY A O 1
ATOM 5613 N N . ASP A 1 730 ? 29.151 29.078 -53.032 1.00 90.94 730 ASP A N 1
ATOM 5614 C CA . ASP A 1 730 ? 28.938 27.666 -52.666 1.00 90.94 730 ASP A CA 1
ATOM 5615 C C . ASP A 1 730 ? 29.582 27.353 -51.317 1.00 90.94 730 ASP A C 1
ATOM 5617 O O . ASP A 1 730 ? 28.958 26.711 -50.473 1.00 90.94 730 ASP A O 1
ATOM 5621 N N . ASP A 1 731 ? 30.799 27.842 -51.074 1.00 92.06 731 ASP A N 1
ATOM 5622 C CA . ASP A 1 731 ? 31.472 27.695 -49.780 1.00 92.06 731 ASP A CA 1
ATOM 5623 C C . ASP A 1 731 ? 30.660 28.316 -48.642 1.00 92.06 731 ASP A C 1
ATOM 5625 O O . ASP A 1 731 ? 30.543 27.736 -47.560 1.00 92.06 731 ASP A O 1
ATOM 5629 N N . LEU A 1 732 ? 30.069 29.485 -48.890 1.00 93.00 732 LEU A N 1
ATOM 5630 C CA . LEU A 1 732 ? 29.231 30.176 -47.921 1.00 93.00 732 LEU A CA 1
ATOM 5631 C C . LEU A 1 732 ? 27.943 29.397 -47.639 1.00 93.00 732 LEU A C 1
ATOM 5633 O O . LEU A 1 732 ? 27.603 29.216 -46.474 1.00 93.00 732 LEU A O 1
ATOM 5637 N N . VAL A 1 733 ? 27.267 28.887 -48.675 1.00 91.56 733 VAL A N 1
ATOM 5638 C CA . VAL A 1 733 ? 26.089 28.013 -48.522 1.00 91.56 733 VAL A CA 1
ATOM 5639 C C . VAL A 1 733 ? 26.424 26.770 -47.700 1.00 91.56 733 VAL A C 1
ATOM 5641 O O . VAL A 1 733 ? 25.661 26.414 -46.800 1.00 91.56 733 VAL A O 1
ATOM 5644 N N . ARG A 1 734 ? 27.572 26.132 -47.961 1.00 88.88 734 ARG A N 1
ATOM 5645 C CA . ARG A 1 734 ? 28.020 24.954 -47.205 1.00 88.88 734 ARG A CA 1
ATOM 5646 C C . ARG A 1 734 ? 28.215 25.259 -45.731 1.00 88.88 734 ARG A C 1
ATOM 5648 O O . ARG A 1 734 ? 27.692 24.529 -44.895 1.00 88.88 734 ARG A O 1
ATOM 5655 N N . ARG A 1 735 ? 28.935 26.340 -45.420 1.00 90.38 735 ARG A N 1
ATOM 5656 C CA . ARG A 1 735 ? 29.191 26.756 -44.035 1.00 90.38 735 ARG A CA 1
ATOM 5657 C C . ARG A 1 735 ? 27.905 27.143 -43.309 1.00 90.38 735 ARG A C 1
ATOM 5659 O O . ARG A 1 735 ? 27.707 26.703 -42.189 1.00 90.38 735 ARG A O 1
ATOM 5666 N N . LEU A 1 736 ? 27.013 27.889 -43.961 1.00 89.31 736 LEU A N 1
ATOM 5667 C CA . LEU A 1 736 ? 25.726 28.282 -43.381 1.00 89.31 736 LEU A CA 1
ATOM 5668 C C . LEU A 1 736 ? 24.798 27.079 -43.152 1.00 89.31 736 LEU A C 1
ATOM 5670 O O . LEU A 1 736 ? 24.170 26.980 -42.107 1.00 89.31 736 LEU A O 1
ATOM 5674 N N . SER A 1 737 ? 24.758 26.121 -44.083 1.00 87.56 737 SER A N 1
ATOM 5675 C CA . SER A 1 737 ? 23.973 24.882 -43.926 1.00 87.56 737 SER A CA 1
ATOM 5676 C C . SER A 1 737 ? 24.486 23.966 -42.809 1.00 87.56 737 SER A C 1
ATOM 5678 O O . SER A 1 737 ? 23.778 23.047 -42.415 1.00 87.56 737 SER A O 1
ATOM 5680 N N . ALA A 1 738 ? 25.731 24.159 -42.368 1.00 83.00 738 ALA A N 1
ATOM 5681 C CA . ALA A 1 738 ? 26.349 23.417 -41.272 1.00 83.00 738 ALA A CA 1
ATOM 5682 C C . ALA A 1 738 ? 26.397 24.211 -39.951 1.00 83.00 738 ALA A C 1
ATOM 5684 O O . ALA A 1 738 ? 26.950 23.703 -38.980 1.00 83.00 738 ALA A O 1
ATOM 5685 N N . SER A 1 739 ? 25.860 25.434 -39.936 1.00 85.50 739 SER A N 1
ATOM 5686 C CA . SER A 1 739 ? 25.797 26.323 -38.766 1.00 85.50 739 SER A CA 1
ATOM 5687 C C . SER A 1 739 ? 24.418 26.277 -38.109 1.00 85.50 739 SER A C 1
ATOM 5689 O O . SER A 1 739 ? 23.449 25.894 -38.764 1.00 85.50 739 SER A O 1
ATOM 5691 N N . ASP A 1 740 ? 24.293 26.786 -36.881 1.00 83.38 740 ASP A N 1
ATOM 5692 C CA . ASP A 1 740 ? 22.992 26.929 -36.197 1.00 83.38 740 ASP A CA 1
ATOM 5693 C C . ASP A 1 740 ? 22.135 28.090 -36.761 1.00 83.38 740 ASP A C 1
ATOM 5695 O O . ASP A 1 740 ? 21.069 28.434 -36.232 1.00 83.38 740 ASP A O 1
ATOM 5699 N N . LEU A 1 741 ? 22.589 28.750 -37.833 1.00 85.00 741 LEU A N 1
ATOM 5700 C CA . LEU A 1 741 ? 21.876 29.857 -38.460 1.00 85.00 741 LEU A CA 1
ATOM 5701 C C . LEU A 1 741 ? 20.811 29.325 -39.427 1.00 85.00 741 LEU A C 1
ATOM 5703 O O . LEU A 1 741 ? 21.158 28.737 -40.452 1.00 85.00 741 LEU A O 1
ATOM 5707 N N . PRO A 1 742 ? 19.514 29.586 -39.186 1.00 82.44 742 PRO A N 1
ATOM 5708 C CA . PRO A 1 742 ? 18.466 29.103 -40.072 1.00 82.44 742 PRO A CA 1
ATOM 5709 C C . PRO A 1 742 ? 18.444 29.906 -41.383 1.00 82.44 742 PRO A C 1
ATOM 5711 O O . PRO A 1 742 ? 18.631 31.131 -41.344 1.00 82.44 742 PRO A O 1
ATOM 5714 N N . PRO A 1 743 ? 18.133 29.273 -42.531 1.00 83.62 743 PRO A N 1
ATOM 5715 C CA . PRO A 1 743 ? 17.891 30.006 -43.765 1.00 83.62 743 PRO A CA 1
ATOM 5716 C C . PRO A 1 743 ? 16.716 30.983 -43.592 1.00 83.62 743 PRO A C 1
ATOM 5718 O O . PRO A 1 743 ? 15.819 30.769 -42.759 1.00 83.62 743 PRO A O 1
ATOM 5721 N N . PRO A 1 744 ? 16.684 32.089 -44.356 1.00 79.62 744 PRO A N 1
ATOM 5722 C CA . PRO A 1 744 ? 15.592 33.044 -44.289 1.00 79.62 744 PRO A CA 1
ATOM 5723 C C . PRO A 1 744 ? 14.275 32.328 -44.590 1.00 79.62 744 PRO A C 1
ATOM 5725 O O . PRO A 1 744 ? 14.135 31.636 -45.594 1.00 79.62 744 PRO A O 1
ATOM 5728 N N . ARG A 1 745 ? 13.273 32.503 -43.718 1.00 61.84 745 ARG A N 1
ATOM 5729 C CA . ARG A 1 745 ? 11.941 31.934 -43.951 1.00 61.84 745 ARG A CA 1
ATOM 5730 C C . ARG A 1 745 ? 11.412 32.465 -45.277 1.00 61.84 745 ARG A C 1
ATOM 5732 O O . ARG A 1 745 ? 11.048 33.639 -45.362 1.00 61.84 745 ARG A O 1
ATOM 5739 N N . THR A 1 746 ? 11.307 31.600 -46.280 1.00 50.72 746 THR A N 1
ATOM 5740 C CA . THR A 1 746 ? 10.500 31.867 -47.465 1.00 50.72 746 THR A CA 1
ATOM 5741 C C . THR A 1 746 ? 9.080 32.153 -46.992 1.00 50.72 746 THR A C 1
ATOM 5743 O O . THR A 1 746 ? 8.346 31.249 -46.592 1.00 50.72 746 THR A O 1
ATOM 5746 N N . ILE A 1 747 ? 8.684 33.425 -46.987 1.00 37.03 747 ILE A N 1
ATOM 5747 C CA . ILE A 1 747 ? 7.267 33.767 -46.999 1.00 37.03 747 ILE A CA 1
ATOM 5748 C C . ILE A 1 747 ? 6.797 33.281 -48.368 1.00 37.03 747 ILE A C 1
ATOM 5750 O O . ILE A 1 747 ? 7.122 33.908 -49.377 1.00 37.03 747 ILE A O 1
ATOM 5754 N N . GLU A 1 748 ? 6.135 32.121 -48.416 1.00 30.53 748 GLU A N 1
ATOM 5755 C CA . GLU A 1 748 ? 5.467 31.687 -49.642 1.00 30.53 748 GLU A CA 1
ATOM 5756 C C . GLU A 1 748 ? 4.579 32.846 -50.143 1.00 30.53 748 GLU A C 1
ATOM 5758 O O . GLU A 1 748 ? 3.892 33.473 -49.327 1.00 30.53 748 GLU A O 1
ATOM 5763 N N . PRO A 1 749 ? 4.642 33.188 -51.442 1.00 34.78 749 PRO A N 1
ATOM 5764 C CA . PRO A 1 749 ? 3.932 34.336 -52.001 1.00 34.78 749 PRO A CA 1
ATOM 5765 C C . PRO A 1 749 ? 2.404 34.262 -51.882 1.00 34.78 749 PRO A C 1
ATOM 5767 O O . PRO A 1 749 ? 1.834 33.149 -51.964 1.00 34.78 749 PRO A O 1
#

Organism: NCBI:txid694430

Sequence (749 aa):
MSLTERIVDRIGNDRYADALPDDLREQAQEDKGVDSEDIDLAVSTGEVYPDKTEQRAFATTLAVAVVLWLMLLVAGGRLSPVQLLATGFSIDDLLTFTVYGYFAVALAVGTGVSAAHWYVRRAPSEIREHLDASPLVTFVTTTVISGLVFLLAALGGWLLVMGALLGAIVALLVLLVAILLSIPLALYGLLKWDRRAIGVSVGAFVAVAVLQVLEAIWPSGIPVEYYVLMMTYALAIVLAGMLLDTAVSNDLEEYRDHIGEIRVSRDLLETDVERLRSSAPAGYPVKVPVPDPDVSESATDSEAVVAEAFDLVKAYDRHIDARPDSSTRRGHSTVANLLLTAAAATHPSRCISPTVATDAADALEKLVAACEAFEDEGFDDDQLTETHVWSVCRDLESADNADAGDIQRLWDACEAFEDRLTDLEDRKEFRERVDELRSGLASTFDDPPADYLDVGSTGDQNWERLEREEQVLALAQQAADLRREYPRADLPVALLSVLRDDAINARDLDPYDLLVEVGKRALDTAAEYGAPFDRARSQVLTIAREDPTGRADDLDALREVLERGVRITEFLDRVDHDHPSVEAAEWRDALATAVDDAFPNILRPIDSQIEAMGDGLWERSDLFAYDWQEFESLVGSLYADDDYDIEVTTDTNDGGVDVWARSPGETVAVQVKQHSPGNTVGRRVLQQLASTIAKGSADRVVVVTSAEFANTAIEYAAEFGPEMDLVDGDDLVRRLSASDLPPPRTIEP

pLDDT: mean 83.04, std 12.38, range [30.53, 98.19]

InterPro domains:
  IPR007560 Restriction endonuclease type IV, Mrr [PF04471] (626-735)
  IPR011335 Restriction endonuclease type II-like [SSF52980] (627-739)
  IPR011856 tRNA endonuclease-like domain superfamily [G3DSA:3.40.1350.10] (611-742)
  IPR052906 Type IV Methyl-Directed Restriction Enzyme [PTHR30015] (613-739)